Protein 7THW (pdb70)

Sequence (580 aa):
NALLGAWDNAYIAAAPLLLLVENIRSWPTRNAAEVRPPIVRELQYFQQHLQKKNYPQEDINHLSYLLCTYIDGIFNGNQSLLVEFHRDAWGGEDCFEHLRVYNSPKQYREVLEFYDLICLGFDGKYQIEHGAVLLDLRSRLHTQLYGQDATQLLGAWDNAYIAAAPLLLLVENIRNAAEVRPPIVRELQYFQQHLQKKNYPQEDINHLSYLLCTYIDGIFNNQSLLVEFHRDAWGGEDCFEHLRVYNSPKQYREVLEFYDLICLGFDGKYQIEHGAVLLDLRSRLHTQLYGNALLGAWDNAYIAAAPLLLLVENIRSWPAAEVRPPIVRELQYFQQHLQKKNYPQEDINHLSYLLCTYIDGIFNGNQSLLVEFHRDAWGGEDCFEHLRVYNSPKQYREVLEFYDLICLGFDGKYQIEHGAVLLDLRSRLHTQLYGQDATQALLGAWDNAYIAAAPLLLLVENIRNAAEVRPPIVRELQYFQQHLQKKNYPQEDINHLSYLLCTYIDGIFNNQSLLVEFHRDAWGGEDCFEHLRVYNSPKQYREVLEFYDLICLGFDGKYQIEHGAVLLDLRSRLHTQLYG

InterPro domains:
  IPR006665 OmpA-like domain [PF00691] (398-501)
  IPR006665 OmpA-like domain [PS51123] (386-511)
  IPR006665 OmpA-like domain [cd07185] (398-505)
  IPR017732 Type IV / VI secretion system, DotU [PF09850] (145-336)
  IPR017732 Type IV / VI secretion system, DotU [TIGR03349] (142-343)
  IPR036737 OmpA-like domain superfamily [G3DSA:3.30.1330.60] (359-507)
  IPR036737 OmpA-like domain superfamily [SSF103088] (385-507)
  IPR038522 Type IV / VI secretion system, DotU superfamily [G3DSA:1.25.40.590] (140-291)
  IPR050330 Bacterial Outer Membrane Structural/Functional [PTHR30329] (102-511)

Secondary structure (DSSP, 8-state):
---TTTTT-HHHHH--HHHHHHHHTTS-HHHHHHTHHHHHHHHHHHHHHHHHTT--HHHHHHHHHHHHHHHHHHH-----HHHHHHS-S--TTHHHHHHHH---TGGGHHHHHHHHH---S--GGG--TTHHHH--HHHHHHHHHH-HHHH-/-GGGTT-HHHHH--HHHHHHHH---GGGHHHHHHHHHHHHHHHHHTT--HHHHHHHHHHHHHHHHHHH----HHHHHHS-S--TTHHHHHHHH---TTTTHHHHHHHHH---S--GGG--TTHHHH--HHHHHHHHHT-/---TTTTT-HHHHH--HHHHHHHHTT----TTHHHHHHHHHHHHHHHHHTT--HHHHHHHHHHHHHHHHHHH-----HHHHHHS-S--TTHHHHHHHH---TTTTHHHHHHHHH------GGG--TTHHHH--HHHHHHHHHH-HHHH-/---GGGG-HHHHH--HHHHHHHH--TTTTHHHHHHHHHHHHHHHHHTT--HHHHHHHHHHHHHHHHHHH----HHHHHHS-S--TTHHHHHHHH---TTTTHHHHHHHHH------GGG--TTHHHH--HHHHHHHHHT-

B-factor: mean 74.78, std 17.07, range [41.39, 169.07]

Foldseek 3Di:
DVVVVQPPQLLVVLCVLVVVLVVCLPPPLVVSVVCVVVNVVSLVSSLVVVVVVVDDPVLNLLLSLVVQQLSQVSSDCPDGPNCVRPVDDHCLPVNVVVLVVVVPCVVCVSSLVSVLVSCVDRQRPLVPVCSVVVVVVSLVSCCSRRNDVVSD/DVVLVPQPLVVLCVVVVVQLVLLVVCVCVVVNLVSLVSSQVVVVVVPDDNVLSVLLSLVVQQLSVVSVVVPRPCCVSPVDDACLPVNVVVVVVVVPCVVCVSSLVSVLVSVSDDQRPLCPVVSVVVVVVSVVSVVSNPD/DLVVVQVPQPLVVLCVLVVVLVVQLPDVHLVCLVVNLVSLVSSLVVVVVVVDDPVLSLLLSLLVQQLSCVSVDCVSRPCCVRPVDDHCLPVNVVVQVVVVPCVVCVSSLVSVLVSVVDRQRPLCPDCSVVVVVVSLVSCCSHRRNVVSD/DVVVLVPQPLVVLCVVVVVLLVLLVNQCCVVVNLVSLVSLQVVVVVVPDDPVLSVLLSLVVQQLSQVSVVVRGPCCVRPVDDACLPVNVVVVVVVVPCVVCVSSLVSVLVSCVDRQRPLCPVVSVVVVVVSVVSCVSNPD

Solvent-accessible surface area: 30728 Å² total

Organism: Yersinia pestis (NCBI:txid632)

Radius of gyration: 28.52 Å; Cα contacts (8 Å, |Δi|>4): 533; chains: 4; bounding box: 63×70×85 Å

Structure (mmCIF, N/CA/C/O backbone):
data_7THW
#
_entry.id   7THW
#
_cell.length_a   47.861
_cell.length_b   123.099
_cell.length_c   54.183
_cell.angle_alpha   90.000
_cell.angle_beta   89.965
_cell.angle_gamma   90.000
#
_symmetry.space_group_name_H-M   'P 1 21 1'
#
loop_
_entity.id
_entity.type
_entity.pdbx_description
1 polymer 'Putative OmpA-family membrane protein'
2 non-polymer 'CALCIUM ION'
3 non-polymer 'PHOSPHATE ION'
4 water water
#
loop_
_atom_site.group_PDB
_atom_site.id
_atom_site.type_symbol
_atom_site.label_atom_id
_atom_site.label_alt_id
_atom_site.label_comp_id
_atom_site.label_asym_id
_atom_site.label_entity_id
_atom_site.label_seq_id
_atom_site.pdbx_PDB_ins_code
_atom_site.Cartn_x
_atom_site.Cartn_y
_atom_site.Cartn_z
_atom_site.occupancy
_atom_site.B_iso_or_equiv
_atom_site.auth_seq_id
_atom_site.auth_comp_id
_atom_site.auth_asym_id
_atom_site.auth_atom_id
_atom_site.pdbx_PDB_model_num
ATOM 1 N N . ASN A 1 2 ? -2.97702 -19.04254 -3.58886 1.000 97.94900 133 ASN A N 1
ATOM 2 C CA . ASN A 1 2 ? -1.67520 -19.67800 -3.42480 1.000 93.51712 133 ASN A CA 1
ATOM 3 C C . ASN A 1 2 ? -0.68991 -19.19173 -4.48458 1.000 87.26938 133 ASN A C 1
ATOM 4 O O . ASN A 1 2 ? 0.52096 -19.15284 -4.24987 1.000 85.76089 133 ASN A O 1
ATOM 9 N N . ALA A 1 3 ? -1.22351 -18.81517 -5.65004 1.000 78.00296 134 ALA A N 1
ATOM 10 C CA . ALA A 1 3 ? -0.37063 -18.43122 -6.76974 1.000 87.10835 134 ALA A CA 1
ATOM 11 C C . ALA A 1 3 ? 0.47840 -17.20576 -6.44892 1.000 84.61887 134 ALA A C 1
ATOM 12 O O . ALA A 1 3 ? 1.62276 -17.11152 -6.90761 1.000 82.41966 134 ALA A O 1
ATOM 22 N N . LEU A 1 5 ? 1.79300 -16.07206 -3.47813 1.000 85.71840 136 LEU A N 1
ATOM 23 C CA . LEU A 1 5 ? 2.94693 -16.34768 -2.62829 1.000 85.05289 136 LEU A CA 1
ATOM 24 C C . LEU A 1 5 ? 3.99914 -17.15481 -3.37998 1.000 84.68207 136 LEU A C 1
ATOM 25 O O . LEU A 1 5 ? 5.18997 -16.82086 -3.35034 1.000 85.20598 136 LEU A O 1
ATOM 30 N N . LEU A 1 6 ? 3.57570 -18.21929 -4.06705 1.000 87.08425 137 LEU A N 1
ATOM 31 C CA . LEU A 1 6 ? 4.51507 -19.02407 -4.84256 1.000 85.19162 137 LEU A CA 1
ATOM 32 C C . LEU A 1 6 ? 5.13053 -18.21587 -5.97726 1.000 81.67748 137 LEU A C 1
ATOM 33 O O . LEU A 1 6 ? 6.34743 -18.26052 -6.19470 1.000 78.96085 137 LEU A O 1
ATOM 38 N N . GLY A 1 7 ? 4.30388 -17.46966 -6.71200 1.000 81.30080 138 GLY A N 1
ATOM 39 C CA . GLY A 1 7 ? 4.80757 -16.72247 -7.84968 1.000 81.40733 138 GLY A CA 1
ATOM 40 C C . GLY A 1 7 ? 5.74793 -15.59568 -7.47487 1.000 73.75712 138 GLY A C 1
ATOM 41 O O . GLY A 1 7 ? 6.68144 -15.29375 -8.22182 1.000 68.22510 138 GLY A O 1
ATOM 42 N N . ALA A 1 8 ? 5.53016 -14.96628 -6.32214 1.000 76.19713 139 ALA A N 1
ATOM 43 C CA . ALA A 1 8 ? 6.30209 -13.78727 -5.94898 1.000 76.26714 139 ALA A CA 1
ATOM 44 C C . ALA A 1 8 ? 7.58149 -14.10974 -5.19013 1.000 73.77683 139 ALA A C 1
ATOM 45 O O . ALA A 1 8 ? 8.37804 -13.19830 -4.94834 1.000 66.78572 139 ALA A O 1
ATOM 47 N N . TRP A 1 9 ? 7.80581 -15.37204 -4.81545 1.000 74.86131 140 TRP A N 1
ATOM 48 C CA . TRP A 1 9 ? 8.96135 -15.69176 -3.98384 1.000 74.59525 140 TRP A CA 1
ATOM 49 C C . TRP A 1 9 ? 10.26998 -15.57604 -4.75721 1.000 78.04592 140 TRP A C 1
ATOM 50 O O . TRP A 1 9 ? 11.31797 -15.30589 -4.15899 1.000 83.00324 140 TRP A O 1
ATOM 61 N N . ASP A 1 10 ? 10.23717 -15.78624 -6.07182 1.000 80.99354 141 ASP A N 1
ATOM 62 C CA . ASP A 1 10 ? 11.42398 -15.66953 -6.90974 1.000 74.32655 141 ASP A CA 1
ATOM 63 C C . ASP A 1 10 ? 11.55061 -14.29663 -7.55773 1.000 68.83747 141 ASP A C 1
ATOM 64 O O . ASP A 1 10 ? 12.45384 -14.09437 -8.37707 1.000 66.95611 141 ASP A O 1
ATOM 69 N N . ASN A 1 11 ? 10.67540 -13.35613 -7.20414 1.000 64.98416 142 ASN A N 1
ATOM 70 C CA . ASN A 1 11 ? 10.63716 -12.03346 -7.82415 1.000 62.11549 142 ASN A CA 1
ATOM 71 C C . ASN A 1 11 ? 11.68612 -11.14227 -7.16797 1.000 56.15713 142 ASN A C 1
ATOM 72 O O . ASN A 1 11 ? 11.50243 -10.68679 -6.03343 1.000 58.03279 142 ASN A O 1
ATOM 77 N N . ALA A 1 12 ? 12.78070 -10.87841 -7.88789 1.000 50.72448 143 ALA A N 1
ATOM 78 C CA . ALA A 1 12 ? 13.87958 -10.09911 -7.32270 1.000 53.76191 143 ALA A CA 1
ATOM 79 C C . ALA A 1 12 ? 13.46338 -8.66965 -6.98301 1.000 56.38755 143 ALA A C 1
ATOM 80 O O . ALA A 1 12 ? 14.04911 -8.05578 -6.08330 1.000 55.57914 143 ALA A O 1
ATOM 82 N N . TYR A 1 13 ? 12.47559 -8.11505 -7.68928 1.000 52.62154 144 TYR A N 1
ATOM 83 C CA . TYR A 1 13 ? 11.96960 -6.79591 -7.32032 1.000 56.60476 144 TYR A CA 1
ATOM 84 C C . TYR A 1 13 ? 11.30210 -6.83633 -5.95202 1.000 58.03080 144 TYR A C 1
ATOM 85 O O . TYR A 1 13 ? 11.55386 -5.97929 -5.09732 1.000 55.01714 144 TYR A O 1
ATOM 94 N N . ILE A 1 14 ? 10.43857 -7.82730 -5.73233 1.000 58.93779 145 ILE A N 1
ATOM 95 C CA . ILE A 1 14 ? 9.71204 -7.92160 -4.47152 1.000 60.62837 145 ILE A CA 1
ATOM 96 C C . ILE A 1 14 ? 10.66504 -8.23407 -3.32368 1.000 64.59703 145 ILE A C 1
ATOM 97 O O . ILE A 1 14 ? 10.52771 -7.68846 -2.22066 1.000 55.85842 145 ILE A O 1
ATOM 102 N N . ALA A 1 15 ? 11.65669 -9.09853 -3.56655 1.000 60.13352 146 ALA A N 1
ATOM 103 C CA . ALA A 1 15 ? 12.61542 -9.43596 -2.51794 1.000 64.95007 146 ALA A CA 1
ATOM 104 C C . ALA A 1 15 ? 13.38582 -8.20646 -2.04878 1.000 66.15862 146 ALA A C 1
ATOM 105 O O . ALA A 1 15 ? 13.55846 -7.99847 -0.84270 1.000 72.35339 146 ALA A O 1
ATOM 107 N N . ALA A 1 16 ? 13.84509 -7.37031 -2.98477 1.000 56.29798 147 ALA A N 1
ATOM 108 C CA . ALA A 1 16 ? 14.65620 -6.21437 -2.61702 1.000 62.06156 147 ALA A CA 1
ATOM 109 C C . ALA A 1 16 ? 13.88774 -5.18618 -1.79486 1.000 60.46541 147 ALA A C 1
ATOM 110 O O . ALA A 1 16 ? 14.51139 -4.30608 -1.19440 1.000 63.68190 147 ALA A O 1
ATOM 112 N N . ALA A 1 17 ? 12.55989 -5.27591 -1.74786 1.000 59.70230 148 ALA A N 1
ATOM 113 C CA . ALA A 1 17 ? 11.73045 -4.29257 -1.06569 1.000 55.17878 148 ALA A CA 1
ATOM 114 C C . ALA A 1 17 ? 11.00400 -4.85176 0.14768 1.000 62.35695 148 ALA A C 1
ATOM 115 O O . ALA A 1 17 ? 10.34303 -4.08653 0.86025 1.000 54.41375 148 ALA A O 1
ATOM 125 N N . PRO A 1 19 ? 12.14256 -6.19749 3.10657 1.000 55.62466 150 PRO A N 1
ATOM 126 C CA . PRO A 1 19 ? 12.57580 -5.59275 4.37769 1.000 64.76388 150 PRO A CA 1
ATOM 127 C C . PRO A 1 19 ? 11.89840 -4.26244 4.64690 1.000 58.54883 150 PRO A C 1
ATOM 128 O O . PRO A 1 19 ? 11.37643 -4.04454 5.74897 1.000 55.23170 150 PRO A O 1
ATOM 132 N N . LEU A 1 20 ? 11.86972 -3.37127 3.65188 1.000 59.56173 151 LEU A N 1
ATOM 133 C CA . LEU A 1 20 ? 11.20550 -2.08516 3.83837 1.000 58.74764 151 LEU A CA 1
ATOM 134 C C . LEU A 1 20 ? 9.71805 -2.26426 4.11699 1.000 59.06260 151 LEU A C 1
ATOM 135 O O . LEU A 1 20 ? 9.16482 -1.60967 5.00904 1.000 58.90901 151 LEU A O 1
ATOM 140 N N . LEU A 1 21 ? 9.05774 -3.16044 3.37874 1.000 60.02297 152 LEU A N 1
ATOM 141 C CA . LEU A 1 21 ? 7.63456 -3.39013 3.59890 1.000 56.24011 152 LEU A CA 1
ATOM 142 C C . LEU A 1 21 ? 7.36778 -3.91737 5.00368 1.000 62.39319 152 LEU A C 1
ATOM 143 O O . LEU A 1 21 ? 6.39655 -3.51002 5.64900 1.000 61.07214 152 LEU A O 1
ATOM 148 N N . LEU A 1 22 ? 8.21817 -4.82029 5.49991 1.000 63.61220 153 LEU A N 1
ATOM 149 C CA . LEU A 1 22 ? 8.01456 -5.34375 6.84796 1.000 60.93169 153 LEU A CA 1
ATOM 150 C C . LEU A 1 22 ? 8.26960 -4.26892 7.89699 1.000 57.64859 153 LEU A C 1
ATOM 151 O O . LEU A 1 22 ? 7.51704 -4.15163 8.87154 1.000 57.41530 153 LEU A O 1
ATOM 156 N N . LEU A 1 23 ? 9.32851 -3.47863 7.71469 1.000 52.45772 154 LEU A N 1
ATOM 157 C CA . LEU A 1 23 ? 9.58500 -2.36034 8.61772 1.000 63.65650 154 LEU A CA 1
ATOM 158 C C . LEU A 1 23 ? 8.39008 -1.41675 8.68406 1.000 62.82501 154 LEU A C 1
ATOM 159 O O . LEU A 1 23 ? 8.00645 -0.96310 9.76998 1.000 59.81221 154 LEU A O 1
ATOM 164 N N . VAL A 1 24 ? 7.77635 -1.12553 7.53515 1.000 58.91452 155 VAL A N 1
ATOM 165 C CA . VAL A 1 24 ? 6.65909 -0.18792 7.51102 1.000 63.40682 155 VAL A CA 1
ATOM 166 C C . VAL A 1 24 ? 5.43668 -0.78707 8.19689 1.000 67.87242 155 VAL A C 1
ATOM 167 O O . VAL A 1 24 ? 4.71592 -0.08889 8.91878 1.000 68.61063 155 VAL A O 1
ATOM 171 N N . GLU A 1 25 ? 5.18954 -2.08801 8.00269 1.000 63.90932 156 GLU A N 1
ATOM 172 C CA . GLU A 1 25 ? 4.03103 -2.71219 8.63762 1.000 68.78447 156 GLU A CA 1
ATOM 173 C C . GLU A 1 25 ? 4.11654 -2.64186 10.15653 1.000 63.90627 156 GLU A C 1
ATOM 174 O O . GLU A 1 25 ? 3.08449 -2.62514 10.83756 1.000 69.71853 156 GLU A O 1
ATOM 180 N N . ASN A 1 26 ? 5.32940 -2.59644 10.70485 1.000 63.54331 157 ASN A N 1
ATOM 181 C CA . ASN A 1 26 ? 5.48115 -2.44633 12.14619 1.000 71.03335 157 ASN A CA 1
ATOM 182 C C . ASN A 1 26 ? 5.30184 -0.99460 12.58162 1.000 78.00043 157 ASN A C 1
ATOM 183 O O . ASN A 1 26 ? 4.63791 -0.72509 13.58896 1.000 82.58043 157 ASN A O 1
ATOM 188 N N . ILE A 1 27 ? 5.87008 -0.04880 11.82732 1.000 75.45942 158 ILE A N 1
ATOM 189 C CA . ILE A 1 27 ? 5.82612 1.36102 12.21058 1.000 81.85734 158 ILE A CA 1
ATOM 190 C C . ILE A 1 27 ? 4.40361 1.91729 12.20882 1.000 85.04434 158 ILE A C 1
ATOM 191 O O . ILE A 1 27 ? 4.12979 2.90726 12.89508 1.000 89.56609 158 ILE A O 1
ATOM 196 N N . ARG A 1 28 ? 3.47353 1.29173 11.48307 1.000 86.21535 159 ARG A N 1
ATOM 197 C CA . ARG A 1 28 ? 2.10677 1.80628 11.45063 1.000 88.16305 159 ARG A CA 1
ATOM 198 C C . ARG A 1 28 ? 1.45374 1.77609 12.82741 1.000 94.42611 159 ARG A C 1
ATOM 199 O O . ARG A 1 28 ? 0.54330 2.56781 13.09742 1.000 96.61331 159 ARG A O 1
ATOM 207 N N . SER A 1 29 ? 1.89940 0.87636 13.70880 1.000 98.42490 160 SER A N 1
ATOM 208 C CA . SER A 1 29 ? 1.40773 0.80770 15.08056 1.000 101.88669 160 SER A CA 1
ATOM 209 C C . SER A 1 29 ? 2.26971 1.60846 16.05502 1.000 103.38382 160 SER A C 1
ATOM 210 O O . SER A 1 29 ? 2.31048 1.28834 17.25085 1.000 106.95390 160 SER A O 1
ATOM 213 N N . TRP A 1 30 ? 2.96874 2.64155 15.56957 1.000 102.85674 161 TRP A N 1
ATOM 214 C CA . TRP A 1 30 ? 3.80925 3.55412 16.33333 1.000 106.10307 161 TRP A CA 1
ATOM 215 C C . TRP A 1 30 ? 3.12477 4.91167 16.47157 1.000 109.39478 161 TRP A C 1
ATOM 216 O O . TRP A 1 30 ? 2.30600 5.28634 15.62483 1.000 108.84165 161 TRP A O 1
ATOM 227 N N . PRO A 1 31 ? 3.42669 5.66883 17.52740 1.000 110.25698 162 PRO A N 1
ATOM 228 C CA . PRO A 1 31 ? 2.97712 7.06369 17.57721 1.000 107.20147 162 PRO A CA 1
ATOM 229 C C . PRO A 1 31 ? 3.53732 7.84828 16.40032 1.000 106.33883 162 PRO A C 1
ATOM 230 O O . PRO A 1 31 ? 4.60755 7.53704 15.87258 1.000 106.74214 162 PRO A O 1
ATOM 234 N N . THR A 1 32 ? 2.79367 8.87814 15.98865 1.000 103.92285 163 THR A N 1
ATOM 235 C CA . THR A 1 32 ? 3.14366 9.60030 14.76810 1.000 104.14907 163 THR A CA 1
ATOM 236 C C . THR A 1 32 ? 4.51418 10.26102 14.87999 1.000 104.14033 163 THR A C 1
ATOM 237 O O . THR A 1 32 ? 5.29820 10.24263 13.92309 1.000 101.71798 163 THR A O 1
ATOM 241 N N . ARG A 1 33 ? 4.82564 10.84412 16.04205 1.000 104.56737 164 ARG A N 1
ATOM 242 C CA . ARG A 1 33 ? 6.13415 11.46563 16.22598 1.000 104.54381 164 ARG A CA 1
ATOM 243 C C . ARG A 1 33 ? 7.25684 10.43372 16.21287 1.000 103.96698 164 ARG A C 1
ATOM 244 O O . ARG A 1 33 ? 8.35778 10.72519 15.73069 1.000 100.58296 164 ARG A O 1
ATOM 252 N N . ASN A 1 34 ? 7.00108 9.22774 16.72894 1.000 104.34981 165 ASN A N 1
ATOM 253 C CA . ASN A 1 34 ? 8.01385 8.17745 16.68531 1.000 104.00582 165 ASN A CA 1
ATOM 254 C C . ASN A 1 34 ? 8.28528 7.71683 15.25947 1.000 99.29242 165 ASN A C 1
ATOM 255 O O . ASN A 1 34 ? 9.41952 7.34551 14.93545 1.000 94.69166 165 ASN A O 1
ATOM 260 N N . ALA A 1 35 ? 7.26433 7.73286 14.39833 1.000 100.37068 166 ALA A N 1
ATOM 261 C CA . ALA A 1 35 ? 7.46454 7.34581 13.00644 1.000 97.42959 166 ALA A CA 1
ATOM 262 C C . ALA A 1 35 ? 8.32408 8.35832 12.26239 1.000 94.75690 166 ALA A C 1
ATOM 263 O O . ALA A 1 35 ? 9.07117 7.98373 11.35089 1.000 90.68957 166 ALA A O 1
ATOM 265 N N . ALA A 1 36 ? 8.23163 9.63891 12.63265 1.000 95.17779 167 ALA A N 1
ATOM 266 C CA . ALA A 1 36 ? 9.06746 10.65440 12.00306 1.000 92.19722 167 ALA A CA 1
ATOM 267 C C . ALA A 1 36 ? 10.53268 10.48646 12.38261 1.000 90.49900 167 ALA A C 1
ATOM 268 O O . ALA A 1 36 ? 11.41858 10.75504 11.56334 1.000 86.78997 167 ALA A O 1
ATOM 270 N N . GLU A 1 37 ? 10.80597 10.04035 13.61214 1.000 91.99229 168 GLU A N 1
ATOM 271 C CA . GLU A 1 37 ? 12.18525 9.82407 14.03697 1.000 91.30465 168 GLU A CA 1
ATOM 272 C C . GLU A 1 37 ? 12.83610 8.66416 13.29305 1.000 88.14828 168 GLU A C 1
ATOM 273 O O . GLU A 1 37 ? 14.06111 8.64846 13.13033 1.000 92.08011 168 GLU A O 1
ATOM 279 N N . VAL A 1 38 ? 12.04896 7.68649 12.84343 1.000 85.90759 169 VAL A N 1
ATOM 280 C CA . VAL A 1 38 ? 12.60317 6.53431 12.13933 1.000 86.56387 169 VAL A CA 1
ATOM 281 C C . VAL A 1 38 ? 12.43308 6.71785 10.63667 1.000 83.21459 169 VAL A C 1
ATOM 282 O O . VAL A 1 38 ? 12.22650 5.74792 9.89896 1.000 78.28528 169 VAL A O 1
ATOM 286 N N . ARG A 1 39 ? 12.52686 7.96274 10.17293 1.000 83.22408 170 ARG A N 1
ATOM 287 C CA . ARG A 1 39 ? 12.56011 8.24975 8.74230 1.000 77.95829 170 ARG A CA 1
ATOM 288 C C . ARG A 1 39 ? 13.93829 7.99743 8.12286 1.000 73.55286 170 ARG A C 1
ATOM 289 O O . ARG A 1 39 ? 14.00388 7.57162 6.96270 1.000 68.10525 170 ARG A O 1
ATOM 297 N N . PRO A 1 40 ? 15.05115 8.25762 8.81771 1.000 75.63102 171 PRO A N 1
ATOM 298 C CA . PRO A 1 40 ? 16.37305 7.93356 8.24352 1.000 74.82764 171 PRO A CA 1
ATOM 299 C C . PRO A 1 40 ? 16.51412 6.46491 7.86759 1.000 70.85081 171 PRO A C 1
ATOM 300 O O . PRO A 1 40 ? 17.05616 6.16477 6.79331 1.000 69.08244 171 PRO A O 1
ATOM 304 N N . PRO A 1 41 ? 16.06989 5.50941 8.70288 1.000 73.97590 172 PRO A N 1
ATOM 305 C CA . PRO A 1 41 ? 16.18688 4.10597 8.26245 1.000 74.66634 172 PRO A CA 1
ATOM 306 C C . PRO A 1 41 ? 15.31804 3.78395 7.06058 1.000 70.64763 172 PRO A C 1
ATOM 307 O O . PRO A 1 41 ? 15.72313 2.98202 6.21015 1.000 68.26886 172 PRO A O 1
ATOM 311 N N . ILE A 1 42 ? 14.13511 4.39306 6.95653 1.000 70.54715 173 ILE A N 1
ATOM 312 C CA . ILE A 1 42 ? 13.29848 4.18560 5.77697 1.000 67.70879 173 ILE A CA 1
ATOM 313 C C . ILE A 1 42 ? 13.98709 4.74063 4.53647 1.000 68.40391 173 ILE A C 1
ATOM 314 O O . ILE A 1 42 ? 13.94264 4.13520 3.45854 1.000 66.93380 173 ILE A O 1
ATOM 319 N N . VAL A 1 43 ? 14.64576 5.89376 4.67157 1.000 66.02395 174 VAL A N 1
ATOM 320 C CA . VAL A 1 43 ? 15.42780 6.44225 3.56675 1.000 66.90580 174 VAL A CA 1
ATOM 321 C C . VAL A 1 43 ? 16.56287 5.49440 3.19942 1.000 64.32663 174 VAL A C 1
ATOM 322 O O . VAL A 1 43 ? 16.84611 5.26949 2.01592 1.000 61.46145 174 VAL A O 1
ATOM 326 N N . ARG A 1 44 ? 17.22583 4.92023 4.20786 1.000 69.16630 175 ARG A N 1
ATOM 327 C CA . ARG A 1 44 ? 18.27721 3.93793 3.95496 1.000 71.03881 175 ARG A CA 1
ATOM 328 C C . ARG A 1 44 ? 17.74098 2.74252 3.17371 1.000 64.80227 175 ARG A C 1
ATOM 329 O O . ARG A 1 44 ? 18.33106 2.32632 2.16866 1.000 61.78027 175 ARG A O 1
ATOM 337 N N . GLU A 1 45 ? 16.61295 2.18095 3.62017 1.000 63.43845 176 GLU A N 1
ATOM 338 C CA . GLU A 1 45 ? 16.04101 1.01977 2.94257 1.000 66.84369 176 GLU A CA 1
ATOM 339 C C . GLU A 1 45 ? 15.64419 1.34677 1.50994 1.000 64.20638 176 GLU A C 1
ATOM 340 O O . GLU A 1 45 ? 15.76527 0.49963 0.61738 1.000 59.73658 176 GLU A O 1
ATOM 346 N N . LEU A 1 46 ? 15.16320 2.56836 1.27001 1.000 65.10894 177 LEU A N 1
ATOM 347 C CA . LEU A 1 46 ? 14.82194 2.97127 -0.09029 1.000 62.58460 177 LEU A CA 1
ATOM 348 C C . LEU A 1 46 ? 16.06674 3.07562 -0.96035 1.000 63.38050 177 LEU A C 1
ATOM 349 O O . LEU A 1 46 ? 16.05539 2.65802 -2.12454 1.000 58.13265 177 LEU A O 1
ATOM 354 N N . GLN A 1 47 ? 17.14791 3.63586 -0.41318 1.000 65.50990 178 GLN A N 1
ATOM 355 C CA . GLN A 1 47 ? 18.40430 3.69753 -1.15163 1.000 67.88556 178 GLN A CA 1
ATOM 356 C C . GLN A 1 47 ? 18.93709 2.30375 -1.45265 1.000 64.81779 178 GLN A C 1
ATOM 357 O O . GLN A 1 47 ? 19.44225 2.04781 -2.55204 1.000 64.72508 178 GLN A O 1
ATOM 363 N N . TYR A 1 48 ? 18.84303 1.38968 -0.48577 1.000 62.74544 179 TYR A N 1
ATOM 364 C CA . TYR A 1 48 ? 19.32432 0.03396 -0.72469 1.000 70.36946 179 TYR A CA 1
ATOM 365 C C . TYR A 1 48 ? 18.50331 -0.66624 -1.79856 1.000 66.38553 179 TYR A C 1
ATOM 366 O O . TYR A 1 48 ? 19.05059 -1.43537 -2.59816 1.000 69.18334 179 TYR A O 1
ATOM 375 N N . PHE A 1 49 ? 17.18542 -0.44264 -1.80925 1.000 62.08090 180 PHE A N 1
ATOM 376 C CA . PHE A 1 49 ? 16.33935 -1.04001 -2.83900 1.000 63.18957 180 PHE A CA 1
ATOM 377 C C . PHE A 1 49 ? 16.88177 -0.73334 -4.22709 1.000 64.90368 180 PHE A C 1
ATOM 378 O O . PHE A 1 49 ? 17.00748 -1.63125 -5.06861 1.000 61.68507 180 PHE A O 1
ATOM 386 N N . GLN A 1 50 ? 17.25201 0.52778 -4.46302 1.000 59.44083 181 GLN A N 1
ATOM 387 C CA . GLN A 1 50 ? 17.78775 0.93371 -5.75697 1.000 57.26519 181 GLN A CA 1
ATOM 388 C C . GLN A 1 50 ? 19.19866 0.39469 -5.96643 1.000 61.50518 181 GLN A C 1
ATOM 389 O O . GLN A 1 50 ? 19.52090 -0.12363 -7.04193 1.000 59.90382 181 GLN A O 1
ATOM 395 N N . GLN A 1 51 ? 20.05670 0.51526 -4.94719 1.000 61.63936 182 GLN A N 1
ATOM 396 C CA . GLN A 1 51 ? 21.43726 0.05269 -5.06989 1.000 64.89581 182 GLN A CA 1
ATOM 397 C C . GLN A 1 51 ? 21.50325 -1.43821 -5.36978 1.000 64.70636 182 GLN A C 1
ATOM 398 O O . GLN A 1 51 ? 22.33144 -1.88245 -6.17522 1.000 61.91047 182 GLN A O 1
ATOM 404 N N . HIS A 1 52 ? 20.64473 -2.22764 -4.72070 1.000 66.30959 183 HIS A N 1
ATOM 405 C CA . HIS A 1 52 ? 20.68533 -3.67528 -4.89847 1.000 68.19421 183 HIS A CA 1
ATOM 406 C C . HIS A 1 52 ? 20.27518 -4.07156 -6.31182 1.000 64.69232 183 HIS A C 1
ATOM 407 O O . HIS A 1 52 ? 20.88125 -4.96637 -6.91301 1.000 63.25149 183 HIS A O 1
ATOM 414 N N . LEU A 1 53 ? 19.26095 -3.40528 -6.86551 1.000 63.27085 184 LEU A N 1
ATOM 415 C CA . LEU A 1 53 ? 18.78630 -3.74925 -8.20058 1.000 65.45540 184 LEU A CA 1
ATOM 416 C C . LEU A 1 53 ? 19.72564 -3.25706 -9.29509 1.000 65.30984 184 LEU A C 1
ATOM 417 O O . LEU A 1 53 ? 19.82278 -3.89669 -10.34873 1.000 64.32864 184 LEU A O 1
ATOM 422 N N . GLN A 1 54 ? 20.41760 -2.13375 -9.07466 1.000 60.76413 185 GLN A N 1
ATOM 423 C CA . GLN A 1 54 ? 21.42949 -1.69881 -10.03395 1.000 64.06814 185 GLN A CA 1
ATOM 424 C C . GLN A 1 54 ? 22.62808 -2.63327 -10.01477 1.000 60.79941 185 GLN A C 1
ATOM 425 O O . GLN A 1 54 ? 23.25042 -2.88163 -11.05481 1.000 63.09836 185 GLN A O 1
ATOM 431 N N . LYS A 1 55 ? 22.97259 -3.14543 -8.83155 1.000 64.71302 186 LYS A N 1
ATOM 432 C CA . LYS A 1 55 ? 23.96851 -4.20468 -8.72880 1.000 67.64529 186 LYS A CA 1
ATOM 433 C C . LYS A 1 55 ? 23.58167 -5.41841 -9.56728 1.000 66.92147 186 LYS A C 1
ATOM 434 O O . LYS A 1 55 ? 24.45746 -6.11739 -10.08963 1.000 71.35384 186 LYS A O 1
ATOM 440 N N . LYS A 1 56 ? 22.28321 -5.67010 -9.72852 1.000 62.85550 187 LYS A N 1
ATOM 441 C CA . LYS A 1 56 ? 21.78816 -6.82513 -10.46651 1.000 68.12966 187 LYS A CA 1
ATOM 442 C C . LYS A 1 56 ? 21.40308 -6.49536 -11.90825 1.000 69.64743 187 LYS A C 1
ATOM 443 O O . LYS A 1 56 ? 20.78475 -7.33077 -12.57667 1.000 72.09605 187 LYS A O 1
ATOM 449 N N . ASN A 1 57 ? 21.73948 -5.29482 -12.39096 1.000 65.97142 188 ASN A N 1
ATOM 450 C CA . ASN A 1 57 ? 21.59367 -4.91029 -13.80067 1.000 66.49355 188 ASN A CA 1
ATOM 451 C C . ASN A 1 57 ? 20.13747 -4.85629 -14.25358 1.000 66.59358 188 ASN A C 1
ATOM 452 O O . ASN A 1 57 ? 19.84660 -4.97360 -15.44756 1.000 64.27912 188 ASN A O 1
ATOM 457 N N . TYR A 1 58 ? 19.21131 -4.66908 -13.32038 1.000 66.54016 189 TYR A N 1
ATOM 458 C CA . TYR A 1 58 ? 17.82287 -4.49943 -13.70509 1.000 66.38351 189 TYR A CA 1
ATOM 459 C C . TYR A 1 58 ? 17.62187 -3.11779 -14.33309 1.000 64.55032 189 TYR A C 1
ATOM 460 O O . TYR A 1 58 ? 18.35123 -2.17428 -14.01777 1.000 63.05021 189 TYR A O 1
ATOM 469 N N . PRO A 1 59 ? 16.65508 -2.98513 -15.24475 1.000 63.97945 190 PRO A N 1
ATOM 470 C CA . PRO A 1 59 ? 16.50544 -1.71976 -15.98312 1.000 64.84245 190 PRO A CA 1
ATOM 471 C C . PRO A 1 59 ? 16.24503 -0.54102 -15.05484 1.000 62.30701 190 PRO A C 1
ATOM 472 O O . PRO A 1 59 ? 15.39337 -0.60034 -14.16416 1.000 58.97594 190 PRO A O 1
ATOM 476 N N . GLN A 1 60 ? 16.99243 0.54422 -15.27756 1.000 66.17939 191 GLN A N 1
ATOM 477 C CA . GLN A 1 60 ? 16.86251 1.72301 -14.42706 1.000 64.31298 191 GLN A CA 1
ATOM 478 C C . GLN A 1 60 ? 15.47858 2.35528 -14.53708 1.000 63.63874 191 GLN A C 1
ATOM 479 O O . GLN A 1 60 ? 14.96494 2.88972 -13.54757 1.000 62.06868 191 GLN A O 1
ATOM 485 N N . GLU A 1 61 ? 14.85826 2.30459 -15.72199 1.000 65.48435 192 GLU A N 1
ATOM 486 C CA . GLU A 1 61 ? 13.51792 2.86358 -15.87254 1.000 65.84389 192 GLU A CA 1
ATOM 487 C C . GLU A 1 61 ? 12.51753 2.14766 -14.97936 1.000 62.96567 192 GLU A C 1
ATOM 488 O O . GLU A 1 61 ? 11.58682 2.77550 -14.46125 1.000 61.15110 192 GLU A O 1
ATOM 494 N N . ASP A 1 62 ? 12.69038 0.83810 -14.78926 1.000 59.27857 193 ASP A N 1
ATOM 495 C CA . ASP A 1 62 ? 11.76882 0.07801 -13.95407 1.000 55.75137 193 ASP A CA 1
ATOM 496 C C . ASP A 1 62 ? 12.08496 0.24874 -12.47431 1.000 52.21974 193 ASP A C 1
ATOM 497 O O . ASP A 1 62 ? 11.16787 0.33567 -11.65060 1.000 50.57757 193 ASP A O 1
ATOM 502 N N . ILE A 1 63 ? 13.37136 0.29595 -12.11955 1.000 53.35567 194 ILE A N 1
ATOM 503 C CA . ILE A 1 63 ? 13.75396 0.60067 -10.74308 1.000 55.90460 194 ILE A CA 1
ATOM 504 C C . ILE A 1 63 ? 13.13418 1.92372 -10.30528 1.000 54.86764 194 ILE A C 1
ATOM 505 O O . ILE A 1 63 ? 12.54196 2.02519 -9.22432 1.000 49.99834 194 ILE A O 1
ATOM 510 N N . ASN A 1 64 ? 13.25037 2.95326 -11.14953 1.000 50.93583 195 ASN A N 1
ATOM 511 C CA . ASN A 1 64 ? 12.67666 4.25494 -10.81793 1.000 53.32270 195 ASN A CA 1
ATOM 512 C C . ASN A 1 64 ? 11.16668 4.16345 -10.64474 1.000 49.53986 195 ASN A C 1
ATOM 513 O O . ASN A 1 64 ? 10.61479 4.66471 -9.65792 1.000 46.99130 195 ASN A O 1
ATOM 518 N N . HIS A 1 65 ? 10.48313 3.51405 -11.59257 1.000 49.33846 196 HIS A N 1
ATOM 519 C CA . HIS A 1 65 ? 9.03132 3.37708 -11.51291 1.000 49.05651 196 HIS A CA 1
ATOM 520 C C . HIS A 1 65 ? 8.61155 2.66177 -10.23607 1.000 49.15920 196 HIS A C 1
ATOM 521 O O . HIS A 1 65 ? 7.69047 3.10174 -9.53957 1.000 50.46278 196 HIS A O 1
ATOM 528 N N . LEU A 1 66 ? 9.28617 1.55805 -9.90579 1.000 50.96312 197 LEU A N 1
ATOM 529 C CA . LEU A 1 66 ? 8.92291 0.80260 -8.71143 1.000 49.40928 197 LEU A CA 1
ATOM 530 C C . LEU A 1 66 ? 9.30802 1.54014 -7.43600 1.000 49.17485 197 LEU A C 1
ATOM 531 O O . LEU A 1 66 ? 8.61986 1.40920 -6.41611 1.000 47.51918 197 LEU A O 1
ATOM 536 N N . SER A 1 67 ? 10.40636 2.30007 -7.46860 1.000 44.68400 198 SER A N 1
ATOM 537 C CA . SER A 1 67 ? 10.75456 3.16175 -6.34300 1.000 49.55442 198 SER A CA 1
ATOM 538 C C . SER A 1 67 ? 9.74044 4.28622 -6.17957 1.000 50.47656 198 SER A C 1
ATOM 539 O O . SER A 1 67 ? 9.34852 4.61812 -5.05380 1.000 48.71588 198 SER A O 1
ATOM 542 N N . TYR A 1 68 ? 9.31733 4.88888 -7.29652 1.000 47.02035 199 TYR A N 1
ATOM 543 C CA . TYR A 1 68 ? 8.27414 5.91164 -7.26152 1.000 50.79466 199 TYR A CA 1
ATOM 544 C C . TYR A 1 68 ? 7.01727 5.38436 -6.58559 1.000 53.63446 199 TYR A C 1
ATOM 545 O O . TYR A 1 68 ? 6.37901 6.09404 -5.79632 1.000 44.88373 199 TYR A O 1
ATOM 554 N N . LEU A 1 69 ? 6.65567 4.13168 -6.87915 1.000 50.87514 200 LEU A N 1
ATOM 555 C CA . LEU A 1 69 ? 5.48258 3.52181 -6.26576 1.000 46.75353 200 LEU A CA 1
ATOM 556 C C . LEU A 1 69 ? 5.69439 3.28899 -4.77553 1.000 47.17832 200 LEU A C 1
ATOM 557 O O . LEU A 1 69 ? 4.76624 3.46425 -3.97736 1.000 51.39528 200 LEU A O 1
ATOM 562 N N . LEU A 1 70 ? 6.90491 2.88899 -4.37886 1.000 44.01411 201 LEU A N 1
ATOM 563 C CA . LEU A 1 70 ? 7.16279 2.64347 -2.96336 1.000 55.21386 201 LEU A CA 1
ATOM 564 C C . LEU A 1 70 ? 7.04219 3.92821 -2.15665 1.000 51.55816 201 LEU A C 1
ATOM 565 O O . LEU A 1 70 ? 6.43984 3.93862 -1.07654 1.000 54.19719 201 LEU A O 1
ATOM 570 N N . CYS A 1 71 ? 7.59997 5.02652 -2.66837 1.000 53.40834 202 CYS A N 1
ATOM 571 C CA . CYS A 1 71 ? 7.45695 6.30505 -1.98014 1.000 54.74417 202 CYS A CA 1
ATOM 572 C C . CYS A 1 71 ? 5.99685 6.72857 -1.91015 1.000 50.23762 202 CYS A C 1
ATOM 573 O O . CYS A 1 71 ? 5.53958 7.23297 -0.87704 1.000 52.12944 202 CYS A O 1
ATOM 576 N N . THR A 1 72 ? 5.24559 6.51815 -2.99593 1.000 47.92884 203 THR A N 1
ATOM 577 C CA . THR A 1 72 ? 3.82708 6.87091 -2.99614 1.000 52.79725 203 THR A CA 1
ATOM 578 C C . THR A 1 72 ? 3.05606 6.03668 -1.98085 1.000 55.94660 203 THR A C 1
ATOM 579 O O . THR A 1 72 ? 2.18770 6.55471 -1.26848 1.000 45.33977 203 THR A O 1
ATOM 583 N N . TYR A 1 73 ? 3.36840 4.74138 -1.89650 1.000 48.30785 204 TYR A N 1
ATOM 584 C CA . TYR A 1 73 ? 2.67792 3.85860 -0.96230 1.000 50.16799 204 TYR A CA 1
ATOM 585 C C . TYR A 1 73 ? 2.97104 4.24616 0.48068 1.000 51.66084 204 TYR A C 1
ATOM 586 O O . TYR A 1 73 ? 2.05981 4.32447 1.31262 1.000 53.64918 204 TYR A O 1
ATOM 595 N N . ILE A 1 74 ? 4.24135 4.49595 0.79678 1.000 51.99240 205 ILE A N 1
ATOM 596 C CA . ILE A 1 74 ? 4.60512 4.81262 2.17244 1.000 55.20615 205 ILE A CA 1
ATOM 597 C C . ILE A 1 74 ? 4.14338 6.21897 2.54341 1.000 55.87685 205 ILE A C 1
ATOM 598 O O . ILE A 1 74 ? 3.71402 6.46106 3.67833 1.000 60.54440 205 ILE A O 1
ATOM 603 N N . ASP A 1 75 ? 4.20143 7.16481 1.59789 1.000 48.86802 206 ASP A N 1
ATOM 604 C CA . ASP A 1 75 ? 3.67461 8.50102 1.87959 1.000 63.28405 206 ASP A CA 1
ATOM 605 C C . ASP A 1 75 ? 2.18574 8.44332 2.20033 1.000 61.10069 206 ASP A C 1
ATOM 606 O O . ASP A 1 75 ? 1.70181 9.17171 3.07492 1.000 61.47176 206 ASP A O 1
ATOM 611 N N . GLY A 1 76 ? 1.44603 7.56614 1.51671 1.000 55.04439 207 GLY A N 1
ATOM 612 C CA . GLY A 1 76 ? 0.02422 7.43023 1.77930 1.000 54.63959 207 GLY A CA 1
ATOM 613 C C . GLY A 1 76 ? -0.30316 6.77211 3.10256 1.000 65.26461 207 GLY A C 1
ATOM 614 O O . GLY A 1 76 ? -1.43669 6.89516 3.57837 1.000 66.52288 207 GLY A O 1
ATOM 615 N N . ILE A 1 77 ? 0.66166 6.07627 3.70818 1.000 64.75483 208 ILE A N 1
ATOM 616 C CA . ILE A 1 77 ? 0.40666 5.39369 4.97338 1.000 65.88612 208 ILE A CA 1
ATOM 617 C C . ILE A 1 77 ? 0.51136 6.36022 6.14440 1.000 68.78044 208 ILE A C 1
ATOM 618 O O . ILE A 1 77 ? -0.32612 6.34366 7.05390 1.000 74.35311 208 ILE A O 1
ATOM 623 N N . PHE A 1 78 ? 1.53314 7.21198 6.14853 1.000 69.13535 209 PHE A N 1
ATOM 624 C CA . PHE A 1 78 ? 1.76559 8.13061 7.25403 1.000 79.80683 209 PHE A CA 1
ATOM 625 C C . PHE A 1 78 ? 1.19637 9.52450 7.01403 1.000 83.14773 209 PHE A C 1
ATOM 626 O O . PHE A 1 78 ? 1.40003 10.41009 7.85016 1.000 85.47207 209 PHE A O 1
ATOM 634 N N . ASN A 1 79 ? 0.49308 9.74348 5.90134 1.000 84.79837 210 ASN A N 1
ATOM 635 C CA . ASN A 1 79 ? -0.16555 11.02252 5.65417 1.000 89.78130 210 ASN A CA 1
ATOM 636 C C . ASN A 1 79 ? -1.65446 10.81802 5.39746 1.000 97.07804 210 ASN A C 1
ATOM 637 O O . ASN A 1 79 ? -2.27165 9.91493 5.97309 1.000 98.19022 210 ASN A O 1
ATOM 642 N N . GLY A 1 80 ? -2.23733 11.64995 4.53832 1.000 98.81471 211 GLY A N 1
ATOM 643 C CA . GLY A 1 80 ? -3.65139 11.55590 4.22020 1.000 100.82271 211 GLY A CA 1
ATOM 644 C C . GLY A 1 80 ? -3.98396 11.96197 2.79631 1.000 106.27713 211 GLY A C 1
ATOM 645 O O . GLY A 1 80 ? -5.07667 12.45871 2.51763 1.000 104.28397 211 GLY A O 1
ATOM 646 N N . ASN A 1 88 ? 5.31315 16.99875 6.60516 1.000 109.43306 219 ASN A N 1
ATOM 647 C CA . ASN A 1 88 ? 6.69205 17.46006 6.74775 1.000 111.08557 219 ASN A CA 1
ATOM 648 C C . ASN A 1 88 ? 7.48536 17.25157 5.46524 1.000 110.38490 219 ASN A C 1
ATOM 649 O O . ASN A 1 88 ? 7.34057 18.00697 4.50330 1.000 106.94028 219 ASN A O 1
ATOM 654 N N . GLN A 1 89 ? 8.33175 16.22292 5.46184 1.000 102.28421 220 GLN A N 1
ATOM 655 C CA . GLN A 1 89 ? 9.17657 15.89443 4.31829 1.000 90.34463 220 GLN A CA 1
ATOM 656 C C . GLN A 1 89 ? 8.73257 14.54888 3.75757 1.000 87.28761 220 GLN A C 1
ATOM 657 O O . GLN A 1 89 ? 9.00057 13.50122 4.35874 1.000 86.47687 220 GLN A O 1
ATOM 663 N N . SER A 1 90 ? 8.05876 14.58109 2.60892 1.000 77.83205 221 SER A N 1
ATOM 664 C CA . SER A 1 90 ? 7.58939 13.35765 1.98065 1.000 68.81732 221 SER A CA 1
ATOM 665 C C . SER A 1 90 ? 8.74068 12.62333 1.30505 1.000 62.66194 221 SER A C 1
ATOM 666 O O . SER A 1 90 ? 9.72906 13.22801 0.87934 1.000 63.31766 221 SER A O 1
ATOM 669 N N . LEU A 1 91 ? 8.59410 11.30001 1.19211 1.000 61.77747 222 LEU A N 1
ATOM 670 C CA . LEU A 1 91 ? 9.63563 10.50743 0.54886 1.000 58.13585 222 LEU A CA 1
ATOM 671 C C . LEU A 1 91 ? 9.61870 10.69316 -0.96115 1.000 52.63732 222 LEU A C 1
ATOM 672 O O . LEU A 1 91 ? 10.67673 10.70418 -1.60119 1.000 54.21281 222 LEU A O 1
ATOM 677 N N . LEU A 1 92 ? 8.42935 10.83534 -1.55134 1.000 55.21533 223 LEU A N 1
ATOM 678 C CA . LEU A 1 92 ? 8.35136 11.04560 -2.99463 1.000 57.60004 223 LEU A CA 1
ATOM 679 C C . LEU A 1 92 ? 9.04015 12.34271 -3.40341 1.000 63.12918 223 LEU A C 1
ATOM 680 O O . LEU A 1 92 ? 9.68621 12.40649 -4.45659 1.000 65.72947 223 LEU A O 1
ATOM 685 N N . VAL A 1 93 ? 8.92462 13.38716 -2.57980 1.000 57.67701 224 VAL A N 1
ATOM 686 C CA . VAL A 1 93 ? 9.62539 14.63321 -2.87696 1.000 63.58736 224 VAL A CA 1
ATOM 687 C C . VAL A 1 93 ? 11.13470 14.42172 -2.83374 1.000 64.30362 224 VAL A C 1
ATOM 688 O O . VAL A 1 93 ? 11.86688 14.89859 -3.70914 1.000 64.19884 224 VAL A O 1
ATOM 692 N N . GLU A 1 94 ? 11.62498 13.68720 -1.82915 1.000 63.04487 225 GLU A N 1
ATOM 693 C CA . GLU A 1 94 ? 13.07009 13.54463 -1.66452 1.000 61.75113 225 GLU A CA 1
ATOM 694 C C . GLU A 1 94 ? 13.68205 12.68737 -2.76839 1.000 63.80197 225 GLU A C 1
ATOM 695 O O . GLU A 1 94 ? 14.78649 12.97872 -3.24500 1.000 65.39984 225 GLU A O 1
ATOM 701 N N . PHE A 1 95 ? 12.98504 11.63132 -3.19128 1.000 59.36715 226 PHE A N 1
ATOM 702 C CA . PHE A 1 95 ? 13.54649 10.68204 -4.14569 1.000 62.41167 226 PHE A CA 1
ATOM 703 C C . PHE A 1 95 ? 13.17269 10.96195 -5.59551 1.000 57.95601 226 PHE A C 1
ATOM 704 O O . PHE A 1 95 ? 13.96344 10.64983 -6.49127 1.000 61.70786 226 PHE A O 1
ATOM 712 N N . HIS A 1 96 ? 12.00334 11.54805 -5.86221 1.000 59.60471 227 HIS A N 1
ATOM 713 C CA . HIS A 1 96 ? 11.56916 11.76351 -7.23767 1.000 66.12538 227 HIS A CA 1
ATOM 714 C C . HIS A 1 96 ? 11.08274 13.18588 -7.50872 1.000 62.14631 227 HIS A C 1
ATOM 715 O O . HIS A 1 96 ? 10.52426 13.43583 -8.58393 1.000 57.99590 227 HIS A O 1
ATOM 722 N N . ARG A 1 97 ? 11.30626 14.12220 -6.57967 1.000 65.66481 228 ARG A N 1
ATOM 723 C CA . ARG A 1 97 ? 10.92256 15.53367 -6.73516 1.000 69.84239 228 ARG A CA 1
ATOM 724 C C . ARG A 1 97 ? 9.47432 15.67516 -7.19687 1.000 70.82014 228 ARG A C 1
ATOM 725 O O . ARG A 1 97 ? 9.15745 16.44905 -8.10192 1.000 68.20936 228 ARG A O 1
ATOM 733 N N . ASP A 1 98 ? 8.58904 14.90127 -6.57723 1.000 73.01287 229 ASP A N 1
ATOM 734 C CA . ASP A 1 98 ? 7.16797 14.93578 -6.88326 1.000 66.63369 229 ASP A CA 1
ATOM 735 C C . ASP A 1 98 ? 6.41463 14.88541 -5.56456 1.000 67.52518 229 ASP A C 1
ATOM 736 O O . ASP A 1 98 ? 6.76087 14.09679 -4.68158 1.000 65.49175 229 ASP A O 1
ATOM 741 N N . ALA A 1 99 ? 5.39985 15.73388 -5.42084 1.000 65.61048 230 ALA A N 1
ATOM 742 C CA . ALA A 1 99 ? 4.68186 15.79519 -4.15395 1.000 65.82861 230 ALA A CA 1
ATOM 743 C C . ALA A 1 99 ? 3.63193 14.70097 -4.02195 1.000 63.11762 230 ALA A C 1
ATOM 744 O O . ALA A 1 99 ? 3.35460 14.25327 -2.90442 1.000 61.73388 230 ALA A O 1
ATOM 746 N N . TRP A 1 100 ? 3.03529 14.26275 -5.12658 1.000 61.13259 231 TRP A N 1
ATOM 747 C CA . TRP A 1 100 ? 1.96119 13.28542 -5.03859 1.000 61.27277 231 TRP A CA 1
ATOM 748 C C . TRP A 1 100 ? 2.02650 12.33797 -6.22798 1.000 64.24937 231 TRP A C 1
ATOM 749 O O . TRP A 1 100 ? 2.11912 12.77959 -7.37745 1.000 62.32415 231 TRP A O 1
ATOM 760 N N . GLY A 1 101 ? 1.97485 11.03803 -5.94891 1.000 57.76672 232 GLY A N 1
ATOM 761 C CA . GLY A 1 101 ? 2.11013 10.05540 -7.00295 1.000 53.25576 232 GLY A CA 1
ATOM 762 C C . GLY A 1 101 ? 0.87773 9.20693 -7.23182 1.000 56.18449 232 GLY A C 1
ATOM 763 O O . GLY A 1 101 ? 0.89499 8.30548 -8.07454 1.000 56.88432 232 GLY A O 1
ATOM 764 N N . GLY A 1 102 ? -0.20263 9.49346 -6.50307 1.000 57.98446 233 GLY A N 1
ATOM 765 C CA . GLY A 1 102 ? -1.40288 8.67101 -6.55096 1.000 61.91601 233 GLY A CA 1
ATOM 766 C C . GLY A 1 102 ? -2.03316 8.54217 -7.92427 1.000 61.23162 233 GLY A C 1
ATOM 767 O O . GLY A 1 102 ? -2.88097 7.66134 -8.11785 1.000 56.62031 233 GLY A O 1
ATOM 768 N N . GLU A 1 103 ? -1.64692 9.38957 -8.87266 1.000 61.15792 234 GLU A N 1
ATOM 769 C CA . GLU A 1 103 ? -2.16052 9.35531 -10.23636 1.000 61.90078 234 GLU A CA 1
ATOM 770 C C . GLU A 1 103 ? -1.15473 8.80581 -11.23473 1.000 56.38226 234 GLU A C 1
ATOM 771 O O . GLU A 1 103 ? -1.51749 7.97765 -12.07383 1.000 60.00738 234 GLU A O 1
ATOM 777 N N . ASP A 1 104 ? 0.11081 9.23084 -11.14776 1.000 51.57496 235 ASP A N 1
ATOM 778 C CA . ASP A 1 104 ? 1.11838 8.78307 -12.10507 1.000 56.16063 235 ASP A CA 1
ATOM 779 C C . ASP A 1 104 ? 1.41013 7.29208 -11.97174 1.000 57.03813 235 ASP A C 1
ATOM 780 O O . ASP A 1 104 ? 1.76840 6.64719 -12.96408 1.000 52.76518 235 ASP A O 1
ATOM 785 N N . CYS A 1 105 ? 1.28360 6.73659 -10.75955 1.000 54.03484 236 CYS A N 1
ATOM 786 C CA . CYS A 1 105 ? 1.53341 5.31150 -10.55589 1.000 55.83096 236 CYS A CA 1
ATOM 787 C C . CYS A 1 105 ? 0.64302 4.46281 -11.44852 1.000 55.77694 236 CYS A C 1
ATOM 788 O O . CYS A 1 105 ? 1.09523 3.46769 -12.02417 1.000 49.25545 236 CYS A O 1
ATOM 791 N N . PHE A 1 106 ? -0.62979 4.84039 -11.57192 1.000 53.71101 237 PHE A N 1
ATOM 792 C CA . PHE A 1 106 ? -1.54979 4.09332 -12.41497 1.000 56.83611 237 PHE A CA 1
ATOM 793 C C . PHE A 1 106 ? -1.32377 4.35726 -13.89821 1.000 58.16075 237 PHE A C 1
ATOM 794 O O . PHE A 1 106 ? -1.77389 3.56235 -14.72872 1.000 61.95945 237 PHE A O 1
ATOM 802 N N . GLU A 1 107 ? -0.62833 5.43941 -14.25266 1.000 61.67524 238 GLU A N 1
ATOM 803 C CA . GLU A 1 107 ? -0.23383 5.62802 -15.64515 1.000 63.75215 238 GLU A CA 1
ATOM 804 C C . GLU A 1 107 ? 1.01226 4.81481 -15.98040 1.000 57.12273 238 GLU A C 1
ATOM 805 O O . GLU A 1 107 ? 1.14474 4.31142 -17.10202 1.000 53.29340 238 GLU A O 1
ATOM 811 N N . HIS A 1 108 ? 1.93917 4.69091 -15.02663 1.000 55.18958 239 HIS A N 1
ATOM 812 C CA . HIS A 1 108 ? 3.03790 3.74372 -15.18001 1.000 56.92590 239 HIS A CA 1
ATOM 813 C C . HIS A 1 108 ? 2.50959 2.32063 -15.31117 1.000 54.89911 239 HIS A C 1
ATOM 814 O O . HIS A 1 108 ? 2.93356 1.56925 -16.19653 1.000 54.87868 239 HIS A O 1
ATOM 821 N N . LEU A 1 109 ? 1.56071 1.94720 -14.44835 1.000 54.63480 240 LEU A N 1
ATOM 822 C CA . LEU A 1 109 ? 1.00145 0.60093 -14.46798 1.000 52.85178 240 LEU A CA 1
ATOM 823 C C . LEU A 1 109 ? 0.29220 0.30881 -15.78395 1.000 58.58784 240 LEU A C 1
ATOM 824 O O . LEU A 1 109 ? 0.38022 -0.80812 -16.30770 1.000 63.84706 240 LEU A O 1
ATOM 829 N N . ARG A 1 110 ? -0.41711 1.29975 -16.33388 1.000 54.55015 241 ARG A N 1
ATOM 830 C CA . ARG A 1 110 ? -1.14632 1.08675 -17.58025 1.000 60.32268 241 ARG A CA 1
ATOM 831 C C . ARG A 1 110 ? -0.20779 0.79775 -18.74594 1.000 64.53272 241 ARG A C 1
ATOM 832 O O . ARG A 1 110 ? -0.56966 0.03996 -19.65367 1.000 64.62485 241 ARG A O 1
ATOM 840 N N . VAL A 1 111 ? 0.99020 1.38942 -18.74527 1.000 60.53862 242 VAL A N 1
ATOM 841 C CA . VAL A 1 111 ? 1.94942 1.12212 -19.81377 1.000 63.27297 242 VAL A CA 1
ATOM 842 C C . VAL A 1 111 ? 2.53783 -0.27637 -19.66338 1.000 64.87658 242 VAL A C 1
ATOM 843 O O . VAL A 1 111 ? 2.76951 -0.97751 -20.65519 1.000 66.33725 242 VAL A O 1
ATOM 847 N N . TYR A 1 112 ? 2.79260 -0.70289 -18.42403 1.000 58.11918 243 TYR A N 1
ATOM 848 C CA . TYR A 1 112 ? 3.27855 -2.05953 -18.19495 1.000 65.40816 243 TYR A CA 1
ATOM 849 C C . TYR A 1 112 ? 2.23843 -3.09424 -18.60450 1.000 66.20849 243 TYR A C 1
ATOM 850 O O . TYR A 1 112 ? 2.57001 -4.08490 -19.26459 1.000 69.56131 243 TYR A O 1
ATOM 867 N N . ASN A 1 114 ? 0.21045 -2.89530 -20.83882 1.000 70.61061 245 ASN A N 1
ATOM 868 C CA . ASN A 1 114 ? 0.17923 -2.96226 -22.29582 1.000 70.13829 245 ASN A CA 1
ATOM 869 C C . ASN A 1 114 ? 1.10300 -4.04346 -22.84647 1.000 71.86798 245 ASN A C 1
ATOM 870 O O . ASN A 1 114 ? 0.91360 -4.47952 -23.98663 1.000 77.59366 245 ASN A O 1
ATOM 875 N N . SER A 1 115 ? 2.09990 -4.47278 -22.07333 1.000 75.60805 246 SER A N 1
ATOM 876 C CA . SER A 1 115 ? 3.04591 -5.51247 -22.48173 1.000 78.08613 246 SER A CA 1
ATOM 877 C C . SER A 1 115 ? 3.15924 -6.53165 -21.35439 1.000 71.36071 246 SER A C 1
ATOM 878 O O . SER A 1 115 ? 4.17337 -6.58856 -20.64935 1.000 71.24131 246 SER A O 1
ATOM 881 N N . PRO A 1 116 ? 2.13393 -7.36983 -21.17367 1.000 74.12864 247 PRO A N 1
ATOM 882 C CA . PRO A 1 116 ? 2.08025 -8.21130 -19.95973 1.000 72.89619 247 PRO A CA 1
ATOM 883 C C . PRO A 1 116 ? 3.26308 -9.15495 -19.79322 1.000 76.10024 247 PRO A C 1
ATOM 884 O O . PRO A 1 116 ? 3.90143 -9.15412 -18.73403 1.000 75.93403 247 PRO A O 1
ATOM 888 N N . LYS A 1 117 ? 3.57327 -9.96941 -20.80671 1.000 80.35046 248 LYS A N 1
ATOM 889 C CA . LYS A 1 117 ? 4.62776 -10.96866 -20.64989 1.000 83.26446 248 LYS A CA 1
ATOM 890 C C . LYS A 1 117 ? 6.00614 -10.33081 -20.52202 1.000 83.22000 248 LYS A C 1
ATOM 891 O O . LYS A 1 117 ? 6.87475 -10.86955 -19.82449 1.000 84.39346 248 LYS A O 1
ATOM 897 N N . GLN A 1 118 ? 6.22707 -9.19222 -21.18096 1.000 76.89416 249 GLN A N 1
ATOM 898 C CA . GLN A 1 118 ? 7.52828 -8.53927 -21.12257 1.000 75.61970 249 GLN A CA 1
ATOM 899 C C . GLN A 1 118 ? 7.82351 -7.95647 -19.74667 1.000 74.64778 249 GLN A C 1
ATOM 900 O O . GLN A 1 118 ? 8.99687 -7.79511 -19.39508 1.000 78.79094 249 GLN A O 1
ATOM 906 N N . TYR A 1 119 ? 6.79618 -7.65326 -18.95674 1.000 71.62714 250 TYR A N 1
ATOM 907 C CA . TYR A 1 119 ? 6.96265 -6.98249 -17.67241 1.000 70.32424 250 TYR A CA 1
ATOM 908 C C . TYR A 1 119 ? 6.28786 -7.76010 -16.55618 1.000 66.46967 250 TYR A C 1
ATOM 909 O O . TYR A 1 119 ? 5.68229 -7.17431 -15.65186 1.000 59.79378 250 TYR A O 1
ATOM 918 N N . ARG A 1 120 ? 6.38898 -9.09223 -16.58864 1.000 61.83254 251 ARG A N 1
ATOM 919 C CA . ARG A 1 120 ? 5.70424 -9.89546 -15.58044 1.000 62.72574 251 ARG A CA 1
ATOM 920 C C . ARG A 1 120 ? 6.22041 -9.60021 -14.17692 1.000 59.92479 251 ARG A C 1
ATOM 921 O O . ARG A 1 120 ? 5.42896 -9.45731 -13.23740 1.000 58.54680 251 ARG A O 1
ATOM 929 N N . GLU A 1 121 ? 7.54102 -9.49666 -14.01014 1.000 59.92196 252 GLU A N 1
ATOM 930 C CA . GLU A 1 121 ? 8.08276 -9.26996 -12.67290 1.000 58.23441 252 GLU A CA 1
ATOM 931 C C . GLU A 1 121 ? 7.66552 -7.91132 -12.12581 1.000 56.72881 252 GLU A C 1
ATOM 932 O O . GLU A 1 121 ? 7.39844 -7.77758 -10.92664 1.000 56.62788 252 GLU A O 1
ATOM 938 N N . VAL A 1 122 ? 7.57895 -6.89769 -12.98855 1.000 56.30119 253 VAL A N 1
ATOM 939 C CA . VAL A 1 122 ? 7.13430 -5.58172 -12.53815 1.000 52.96989 253 VAL A CA 1
ATOM 940 C C . VAL A 1 122 ? 5.65308 -5.61183 -12.17178 1.000 52.12990 253 VAL A C 1
ATOM 941 O O . VAL A 1 122 ? 5.22885 -4.99218 -11.18651 1.000 46.26355 253 VAL A O 1
ATOM 945 N N . LEU A 1 123 ? 4.84688 -6.34857 -12.94189 1.000 52.31904 254 LEU A N 1
ATOM 946 C CA . LEU A 1 123 ? 3.41126 -6.39740 -12.67970 1.000 50.77404 254 LEU A CA 1
ATOM 947 C C . LEU A 1 123 ? 3.10247 -7.13205 -11.38024 1.000 54.95685 254 LEU A C 1
ATOM 948 O O . LEU A 1 123 ? 2.16769 -6.75749 -10.66215 1.000 50.89328 254 LEU A O 1
ATOM 953 N N . GLU A 1 124 ? 3.86262 -8.18874 -11.06541 1.000 53.33308 255 GLU A N 1
ATOM 954 C CA . GLU A 1 124 ? 3.68040 -8.85750 -9.77991 1.000 54.51195 255 GLU A CA 1
ATOM 955 C C . GLU A 1 124 ? 3.93065 -7.88741 -8.62930 1.000 51.38578 255 GLU A C 1
ATOM 956 O O . GLU A 1 124 ? 3.18563 -7.87695 -7.64177 1.000 51.75291 255 GLU A O 1
ATOM 962 N N . PHE A 1 125 ? 4.95767 -7.04307 -8.75759 1.000 48.88256 256 PHE A N 1
ATOM 963 C CA . PHE A 1 125 ? 5.21820 -6.01021 -7.75492 1.000 47.60790 256 PHE A CA 1
ATOM 964 C C . PHE A 1 125 ? 4.01081 -5.09366 -7.57252 1.000 47.96959 256 PHE A C 1
ATOM 965 O O . PHE A 1 125 ? 3.57333 -4.84330 -6.44265 1.000 46.55168 256 PHE A O 1
ATOM 973 N N . TYR A 1 126 ? 3.45685 -4.58178 -8.67647 1.000 47.90271 257 TYR A N 1
ATOM 974 C CA . TYR A 1 126 ? 2.28574 -3.71229 -8.57715 1.000 48.03000 257 TYR A CA 1
ATOM 975 C C . TYR A 1 126 ? 1.11306 -4.43550 -7.92879 1.000 50.35028 257 TYR A C 1
ATOM 976 O O . TYR A 1 126 ? 0.40636 -3.85967 -7.09032 1.000 47.01042 257 TYR A O 1
ATOM 985 N N . ASP A 1 127 ? 0.8872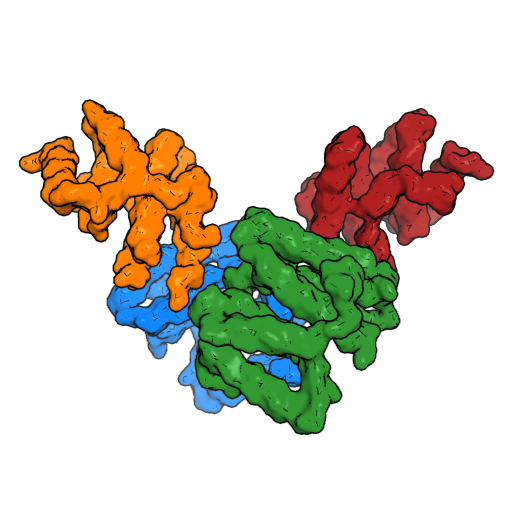7 -5.69616 -8.31781 1.000 54.18186 258 ASP A N 1
ATOM 986 C CA . ASP A 1 127 ? -0.18059 -6.50030 -7.72883 1.000 50.23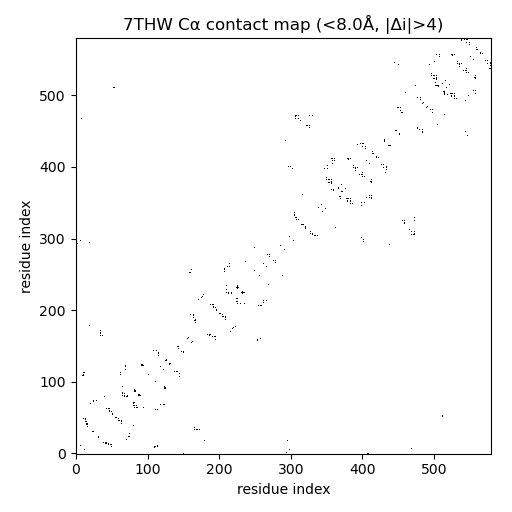534 258 ASP A CA 1
ATOM 987 C C . ASP A 1 127 ? -0.04193 -6.57752 -6.21266 1.000 51.89353 258 ASP A C 1
ATOM 988 O O . ASP A 1 127 ? -1.02846 -6.41857 -5.48299 1.000 52.12910 258 ASP A O 1
ATOM 993 N N . LEU A 1 128 ? 1.18146 -6.80125 -5.72171 1.000 50.76328 259 LEU A N 1
ATOM 994 C CA . LEU A 1 128 ? 1.40472 -6.92911 -4.28336 1.000 55.03383 259 LEU A CA 1
ATOM 995 C C . LEU A 1 128 ? 1.16026 -5.60808 -3.55937 1.000 55.90750 259 LEU A C 1
ATOM 996 O O . LEU A 1 128 ? 0.47202 -5.57441 -2.53225 1.000 56.38610 259 LEU A O 1
ATOM 1001 N N . ILE A 1 129 ? 1.72721 -4.51082 -4.07212 1.000 50.97754 260 ILE A N 1
ATOM 1002 C CA . ILE A 1 129 ? 1.57886 -3.21539 -3.41034 1.000 53.31588 260 ILE A CA 1
ATOM 1003 C C . ILE A 1 129 ? 0.10449 -2.86235 -3.25195 1.000 55.14745 260 ILE A C 1
ATOM 1004 O O . ILE A 1 129 ? -0.33875 -2.43549 -2.17791 1.000 52.85885 260 ILE A O 1
ATOM 1017 N N . CYS A 1 131 ? -2.28876 -4.96264 -3.23123 1.000 55.87264 262 CYS A N 1
ATOM 1018 C CA . CYS A 1 131 ? -2.79062 -5.92100 -2.25468 1.000 60.40721 262 CYS A CA 1
ATOM 1019 C C . CYS A 1 131 ? -2.52079 -5.45882 -0.82523 1.000 62.81816 262 CYS A C 1
ATOM 1020 O O . CYS A 1 131 ? -3.27761 -5.80073 0.09047 1.000 66.39950 262 CYS A O 1
ATOM 1023 N N . LEU A 1 132 ? -1.45840 -4.68018 -0.61518 1.000 62.14570 263 LEU A N 1
ATOM 1024 C CA . LEU A 1 132 ? -1.13920 -4.10147 0.68529 1.000 65.80421 263 LEU A CA 1
ATOM 1025 C C . LEU A 1 132 ? -1.93482 -2.83168 0.99136 1.000 71.24806 263 LEU A C 1
ATOM 1026 O O . LEU A 1 132 ? -1.62471 -2.14727 1.97464 1.000 66.87307 263 LEU A O 1
ATOM 1031 N N . GLY A 1 133 ? -2.92276 -2.48433 0.17069 1.000 63.28939 264 GLY A N 1
ATOM 1032 C CA . GLY A 1 133 ? -3.79328 -1.36007 0.44701 1.000 67.94211 264 GLY A CA 1
ATOM 1033 C C . GLY A 1 133 ? -3.53927 -0.07707 -0.33252 1.000 64.63036 264 GLY A C 1
ATOM 1034 O O . GLY A 1 133 ? -4.17912 0.93721 -0.03143 1.000 65.00987 264 GLY A O 1
ATOM 1035 N N . PHE A 1 134 ? -2.64424 -0.07970 -1.31907 1.000 58.63522 265 PHE A N 1
ATOM 1036 C CA . PHE A 1 134 ? -2.42489 1.11670 -2.11990 1.000 61.54679 265 PHE A CA 1
ATOM 1037 C C . PHE A 1 134 ? -3.64301 1.40397 -2.98965 1.000 62.49091 265 PHE A C 1
ATOM 1038 O O . PHE A 1 134 ? -4.15828 0.51630 -3.67546 1.000 60.21288 265 PHE A O 1
ATOM 1046 N N . ASP A 1 135 ? -4.10527 2.64911 -2.95406 1.000 57.44067 266 ASP A N 1
ATOM 1047 C CA . ASP A 1 135 ? -5.23065 3.08131 -3.78613 1.000 62.39709 266 ASP A CA 1
ATOM 1048 C C . ASP A 1 135 ? -4.98279 4.37368 -4.56028 1.000 57.99622 266 ASP A C 1
ATOM 1049 O O . ASP A 1 135 ? -5.65187 4.59657 -5.57913 1.000 60.22384 266 ASP A O 1
ATOM 1054 N N . GLY A 1 136 ? -4.04976 5.22493 -4.14360 1.000 55.00308 267 GLY A N 1
ATOM 1055 C CA . GLY A 1 136 ? -3.74600 6.43210 -4.90458 1.000 65.23356 267 GLY A CA 1
ATOM 1056 C C . GLY A 1 136 ? -4.97332 7.28252 -5.18165 1.000 57.44998 267 GLY A C 1
ATOM 1057 O O . GLY A 1 136 ? -5.74513 7.61248 -4.27452 1.000 59.62214 267 GLY A O 1
ATOM 1058 N N . LYS A 1 137 ? -5.17759 7.61748 -6.46182 1.000 59.13212 268 LYS A N 1
ATOM 1059 C CA . LYS A 1 137 ? -6.27469 8.49835 -6.86155 1.000 62.44974 268 LYS A CA 1
ATOM 1060 C C . LYS A 1 137 ? -7.64469 7.90036 -6.58523 1.000 67.62460 268 LYS A C 1
ATOM 1061 O O . LYS A 1 137 ? -8.61725 8.65394 -6.45219 1.000 68.46994 268 LYS A O 1
ATOM 1067 N N . TYR A 1 138 ? -7.75157 6.56930 -6.52163 1.000 61.18627 269 TYR A N 1
ATOM 1068 C CA . TYR A 1 138 ? -9.04776 5.92910 -6.33133 1.000 62.00056 269 TYR A CA 1
ATOM 1069 C C . TYR A 1 138 ? -9.65357 6.22811 -4.96905 1.000 65.76296 269 TYR A C 1
ATOM 1070 O O . TYR A 1 138 ? -10.84833 5.98063 -4.77088 1.000 66.83062 269 TYR A O 1
ATOM 1079 N N . GLN A 1 139 ? -8.86445 6.76945 -4.04141 1.000 67.51472 270 GLN A N 1
ATOM 1080 C CA . GLN A 1 139 ? -9.37535 7.17383 -2.73921 1.000 73.19626 270 GLN A CA 1
ATOM 1081 C C . GLN A 1 139 ? -10.26148 8.41499 -2.81870 1.000 72.76829 270 GLN A C 1
ATOM 1082 O O . GLN A 1 139 ? -11.03632 8.66902 -1.88827 1.000 74.33245 270 GLN A O 1
ATOM 1096 N N . ILE A 1 141 ? -11.92470 9.35443 -5.96392 1.000 82.22624 272 ILE A N 1
ATOM 1097 C CA . ILE A 1 141 ? -12.81845 9.21643 -7.10821 1.000 81.50095 272 ILE A CA 1
ATOM 1098 C C . ILE A 1 141 ? -14.10226 8.55352 -6.63499 1.000 82.67364 272 ILE A C 1
ATOM 1099 O O . ILE A 1 141 ? -14.06741 7.60907 -5.83633 1.000 81.89131 272 ILE A O 1
ATOM 1104 N N . GLU A 1 142 ? -15.24059 9.05469 -7.10822 1.000 85.75666 273 GLU A N 1
ATOM 1105 C CA . GLU A 1 142 ? -16.50348 8.38940 -6.82185 1.000 88.78061 273 GLU A CA 1
ATOM 1106 C C . GLU A 1 142 ? -16.51940 7.00809 -7.46561 1.000 87.26631 273 GLU A C 1
ATOM 1107 O O . GLU A 1 142 ? -16.03619 6.82292 -8.58698 1.000 85.79440 273 GLU A O 1
ATOM 1113 N N . HIS A 1 143 ? -17.07062 6.03225 -6.73829 1.000 84.76845 274 HIS A N 1
ATOM 1114 C CA . HIS A 1 143 ? -16.97277 4.61771 -7.10411 1.000 79.87206 274 HIS A CA 1
ATOM 1115 C C . HIS A 1 143 ? -15.51957 4.17780 -7.23917 1.000 72.91784 274 HIS A C 1
ATOM 1116 O O . HIS A 1 143 ? -15.20744 3.26231 -8.00345 1.000 68.76705 274 HIS A O 1
ATOM 1123 N N . GLY A 1 144 ? -14.62504 4.83252 -6.49660 1.000 74.82284 275 GLY A N 1
ATOM 1124 C CA . GLY A 1 144 ? -13.20463 4.56330 -6.65369 1.000 71.57801 275 GLY A CA 1
ATOM 1125 C C . GLY A 1 144 ? -12.82682 3.15196 -6.25801 1.000 65.30110 275 GLY A C 1
ATOM 1126 O O . GLY A 1 144 ? -11.94307 2.54023 -6.86718 1.000 65.44892 275 GLY A O 1
ATOM 1127 N N . ALA A 1 145 ? -13.48027 2.61383 -5.22461 1.000 64.81511 276 ALA A N 1
ATOM 1128 C CA . ALA A 1 145 ? -13.20895 1.24070 -4.81039 1.000 64.39187 276 ALA A CA 1
ATOM 1129 C C . ALA A 1 145 ? -13.61872 0.24579 -5.88929 1.000 59.23928 276 ALA A C 1
ATOM 1130 O O . ALA A 1 145 ? -12.87532 -0.69662 -6.18635 1.000 56.96879 276 ALA A O 1
ATOM 1132 N N . VAL A 1 146 ? -14.79595 0.44464 -6.48813 1.000 58.32608 277 VAL A N 1
ATOM 1133 C CA . VAL A 1 146 ? -15.25013 -0.42927 -7.56789 1.000 61.18073 277 VAL A CA 1
ATOM 1134 C C . VAL A 1 146 ? -14.26884 -0.39544 -8.73286 1.000 63.35548 277 VAL A C 1
ATOM 1135 O O . VAL A 1 146 ? -13.91974 -1.43730 -9.30125 1.000 59.45351 277 VAL A O 1
ATOM 1139 N N . LEU A 1 147 ? -13.80350 0.79935 -9.10275 1.000 64.26204 278 LEU A N 1
ATOM 1140 C CA . LEU A 1 147 ? -12.84700 0.90993 -10.19787 1.000 61.66878 278 LEU A CA 1
ATOM 1141 C C . LEU A 1 147 ? -11.50889 0.28486 -9.82642 1.000 59.19249 278 LEU A C 1
ATOM 1142 O O . LEU A 1 147 ? -10.87723 -0.38139 -10.65576 1.000 53.37529 278 LEU A O 1
ATOM 1147 N N . LEU A 1 148 ? -11.05788 0.49094 -8.58709 1.000 59.43379 279 LEU A N 1
ATOM 1148 C CA . LEU A 1 148 ? -9.78000 -0.07454 -8.16581 1.000 61.09197 279 LEU A CA 1
ATOM 1149 C C . LEU A 1 148 ? -9.85666 -1.59473 -8.06835 1.000 58.82589 279 LEU A C 1
ATOM 1150 O O . LEU A 1 148 ? -8.97633 -2.30318 -8.57170 1.000 55.09545 279 LEU A O 1
ATOM 1163 N N . ASP A 1 150 ? -11.80568 -3.55961 -9.61724 1.000 57.67872 281 ASP A N 1
ATOM 1164 C CA . ASP A 1 150 ? -11.85202 -4.08698 -10.97705 1.000 61.62319 281 ASP A CA 1
ATOM 1165 C C . ASP A 1 150 ? -10.47049 -4.08178 -11.62033 1.000 62.15646 281 ASP A C 1
ATOM 1166 O O . ASP A 1 150 ? -10.12369 -5.00957 -12.36009 1.000 63.19301 281 ASP A O 1
ATOM 1171 N N . LEU A 1 151 ? -9.66822 -3.04743 -11.35152 1.000 55.03551 282 LEU A N 1
ATOM 1172 C CA . LEU A 1 151 ? -8.31089 -3.00859 -11.88823 1.000 60.00340 282 LEU A CA 1
ATOM 1173 C C . LEU A 1 151 ? -7.45622 -4.12435 -11.29899 1.000 59.94922 282 LEU A C 1
ATOM 1174 O O . LEU A 1 151 ? -6.66308 -4.75109 -12.01225 1.000 54.22765 282 LEU A O 1
ATOM 1179 N N . ARG A 1 152 ? -7.60614 -4.38641 -9.99843 1.000 53.09486 283 ARG A N 1
ATOM 1180 C CA . ARG A 1 152 ? -6.85543 -5.46607 -9.36992 1.000 58.67088 283 ARG A CA 1
ATOM 1181 C C . ARG A 1 152 ? -7.26739 -6.82158 -9.93061 1.000 62.67599 283 ARG A C 1
ATOM 1182 O O . ARG A 1 152 ? -6.42194 -7.70162 -10.12320 1.000 60.53882 283 ARG A O 1
ATOM 1190 N N . SER A 1 153 ? -8.56373 -7.00850 -10.19946 1.000 61.39638 284 SER A N 1
ATOM 1191 C CA . SER A 1 153 ? -9.02511 -8.27281 -10.76443 1.000 65.20158 284 SER A CA 1
ATOM 1192 C C . SER A 1 153 ? -8.46947 -8.48782 -12.16407 1.000 67.13875 284 SER A C 1
ATOM 1193 O O . SER A 1 153 ? -8.05474 -9.59983 -12.50782 1.000 66.28630 284 SER A O 1
ATOM 1196 N N . ARG A 1 154 ? -8.45626 -7.43666 -12.98915 1.000 66.24268 285 ARG A N 1
ATOM 1197 C CA . ARG A 1 154 ? -7.93324 -7.57584 -14.34459 1.000 65.67688 285 ARG A CA 1
ATOM 1198 C C . ARG A 1 154 ? -6.44167 -7.89654 -14.32913 1.000 67.59172 285 ARG A C 1
ATOM 1199 O O . ARG A 1 154 ? -5.97094 -8.71074 -15.13112 1.000 70.97086 285 ARG A O 1
ATOM 1207 N N . LEU A 1 155 ? -5.68745 -7.29673 -13.40098 1.000 61.41742 286 LEU A N 1
ATOM 1208 C CA . LEU A 1 155 ? -4.25690 -7.58069 -13.31336 1.000 65.54758 286 LEU A CA 1
ATOM 1209 C C . LEU A 1 155 ? -3.98282 -8.92438 -12.64667 1.000 64.17416 286 LEU A C 1
ATOM 1210 O O . LEU A 1 155 ? -3.10237 -9.66719 -13.09325 1.000 59.33480 286 LEU A O 1
ATOM 1215 N N . HIS A 1 156 ? -4.71250 -9.24594 -11.57349 1.000 64.06024 287 HIS A N 1
ATOM 1216 C CA . HIS A 1 156 ? -4.47054 -10.49559 -10.85674 1.000 72.02359 287 HIS A CA 1
ATOM 1217 C C . HIS A 1 156 ? -4.75977 -11.70220 -11.74352 1.000 73.11919 287 HIS A C 1
ATOM 1218 O O . HIS A 1 156 ? -4.01762 -12.69206 -11.72195 1.000 77.04036 287 HIS A O 1
ATOM 1225 N N . THR A 1 157 ? -5.83235 -11.63373 -12.53656 1.000 71.48624 288 THR A N 1
ATOM 1226 C CA . THR A 1 157 ? -6.13991 -12.71036 -13.47245 1.000 79.24369 288 THR A CA 1
ATOM 1227 C C . THR A 1 157 ? -5.11287 -12.77100 -14.59784 1.000 77.81614 288 THR A C 1
ATOM 1228 O O . THR A 1 157 ? -4.76554 -13.85863 -15.07446 1.000 73.98669 288 THR A O 1
ATOM 1232 N N . GLN A 1 158 ? -4.61519 -11.60989 -15.03076 1.000 70.71715 289 GLN A N 1
ATOM 1233 C CA . GLN A 1 158 ? -3.58729 -11.56588 -16.06647 1.000 70.97374 289 GLN A CA 1
ATOM 1234 C C . GLN A 1 158 ? -2.30335 -12.25110 -15.61065 1.000 72.79872 289 GLN A C 1
ATOM 1235 O O . GLN A 1 158 ? -1.54396 -12.76686 -16.44106 1.000 70.70667 289 GLN A O 1
ATOM 1241 N N . LEU A 1 159 ? -2.05294 -12.28285 -14.30078 1.000 70.06747 290 LEU A N 1
ATOM 1242 C CA . LEU A 1 159 ? -0.84599 -12.87896 -13.73899 1.000 72.66583 290 LEU A CA 1
ATOM 1243 C C . LEU A 1 159 ? -1.05112 -14.29811 -13.22657 1.000 74.33637 290 LEU A C 1
ATOM 1244 O O . LEU A 1 159 ? -0.14891 -15.12787 -13.35508 1.000 63.90517 290 LEU A O 1
ATOM 1249 N N . TYR A 1 160 ? -2.21080 -14.60210 -12.64436 1.000 73.87606 291 TYR A N 1
ATOM 1250 C CA . TYR A 1 160 ? -2.36525 -15.81775 -11.85656 1.000 80.46862 291 TYR A CA 1
ATOM 1251 C C . TYR A 1 160 ? -3.55363 -16.69316 -12.23632 1.000 86.45979 291 TYR A C 1
ATOM 1252 O O . TYR A 1 160 ? -3.52518 -17.88984 -11.92275 1.000 87.96844 291 TYR A O 1
ATOM 1261 N N . GLY A 1 161 ? -4.58043 -16.16261 -12.88654 1.000 108.63730 292 GLY A N 1
ATOM 1262 C CA . GLY A 1 161 ? -5.71478 -16.94917 -13.31900 1.000 111.55890 292 GLY A CA 1
ATOM 1263 C C . GLY A 1 161 ? -6.98496 -16.60185 -12.55474 1.000 108.71426 292 GLY A C 1
ATOM 1264 O O . GLY A 1 161 ? -6.96623 -15.94298 -11.51355 1.000 106.65829 292 GLY A O 1
ATOM 1265 N N . GLN A 1 162 ? -8.10567 -17.07420 -13.10641 1.000 111.26139 293 GLN A N 1
ATOM 1266 C CA . GLN A 1 162 ? -9.41163 -16.76553 -12.52746 1.000 113.33231 293 GLN A CA 1
ATOM 1267 C C . GLN A 1 162 ? -9.52162 -17.25858 -11.08988 1.000 118.32106 293 GLN A C 1
ATOM 1268 O O . GLN A 1 162 ? -10.03944 -16.54666 -10.22074 1.000 120.53832 293 GLN A O 1
ATOM 1274 N N . ASP A 1 163 ? -9.03986 -18.47427 -10.81890 1.000 117.46898 294 ASP A N 1
ATOM 1275 C CA . ASP A 1 163 ? -9.21897 -19.06187 -9.49515 1.000 118.85918 294 ASP A CA 1
ATOM 1276 C C . ASP A 1 163 ? -8.46436 -18.28535 -8.42222 1.000 110.62273 294 ASP A C 1
ATOM 1277 O O . ASP A 1 163 ? -8.88170 -18.27423 -7.25890 1.000 114.94566 294 ASP A O 1
ATOM 1282 N N . ALA A 1 164 ? -7.36467 -17.62528 -8.78708 1.000 110.81046 295 ALA A N 1
ATOM 1283 C CA . ALA A 1 164 ? -6.62635 -16.83338 -7.81127 1.000 113.09575 295 ALA A CA 1
ATOM 1284 C C . ALA A 1 164 ? -7.32169 -15.51803 -7.48270 1.000 113.09973 295 ALA A C 1
ATOM 1285 O O . ALA A 1 164 ? -7.08011 -14.95658 -6.40845 1.000 116.60038 295 ALA A O 1
ATOM 1287 N N . THR A 1 165 ? -8.17660 -15.01382 -8.37578 1.000 107.17820 296 THR A N 1
ATOM 1288 C CA . THR A 1 165 ? -8.83757 -13.73727 -8.12638 1.000 107.86715 296 THR A CA 1
ATOM 1289 C C . THR A 1 165 ? -9.97495 -13.87023 -7.12010 1.000 112.53571 296 THR A C 1
ATOM 1290 O O . THR A 1 165 ? -10.24866 -12.92569 -6.36999 1.000 114.92660 296 THR A O 1
ATOM 1294 N N . GLN A 1 166 ? -10.62918 -15.02629 -7.07794 1.000 112.31328 297 GLN A N 1
ATOM 1295 C CA . GLN A 1 166 ? -11.74859 -15.25819 -6.17298 1.000 108.80874 297 GLN A CA 1
ATOM 1296 C C . GLN A 1 166 ? -11.30452 -15.23518 -4.71366 1.000 106.81028 297 GLN A C 1
ATOM 1297 O O . GLN A 1 166 ? -10.26989 -15.80181 -4.36126 1.000 108.82945 297 GLN A O 1
ATOM 1303 N N . LEU B 1 5 ? 27.01060 18.56151 22.97285 1.000 102.93981 136 LEU B N 1
ATOM 1304 C CA . LEU B 1 5 ? 26.92166 17.64354 21.84319 1.000 97.42959 136 LEU B CA 1
ATOM 1305 C C . LEU B 1 5 ? 27.66896 18.21430 20.64589 1.000 98.47871 136 LEU B C 1
ATOM 1306 O O . LEU B 1 5 ? 27.59716 17.67897 19.53800 1.000 99.00301 136 LEU B O 1
ATOM 1311 N N . LEU B 1 6 ? 28.39827 19.30382 20.89082 1.000 89.13234 137 LEU B N 1
ATOM 1312 C CA . LEU B 1 6 ? 29.05724 20.02385 19.80677 1.000 99.17135 137 LEU B CA 1
ATOM 1313 C C . LEU B 1 6 ? 30.16528 19.18912 19.17875 1.000 89.94914 137 LEU B C 1
ATOM 1314 O O . LEU B 1 6 ? 30.24099 19.05972 17.95086 1.000 91.01255 137 LEU B O 1
ATOM 1319 N N . GLY B 1 7 ? 31.04307 18.62593 20.00570 1.000 87.00223 138 GLY B N 1
ATOM 1320 C CA . GLY B 1 7 ? 32.14311 17.83012 19.49468 1.000 95.51464 138 GLY B CA 1
ATOM 1321 C C . GLY B 1 7 ? 31.73877 16.50497 18.88213 1.000 86.18582 138 GLY B C 1
ATOM 1322 O O . GLY B 1 7 ? 32.59903 15.82494 18.31468 1.000 94.38720 138 GLY B O 1
ATOM 1323 N N . ALA B 1 8 ? 30.46582 16.11778 18.99295 1.000 87.36029 139 ALA B N 1
ATOM 1324 C CA . ALA B 1 8 ? 29.96049 14.87878 18.41102 1.000 90.65146 139 ALA B CA 1
ATOM 1325 C C . ALA B 1 8 ? 29.19231 15.09806 17.11556 1.000 89.60542 139 ALA B C 1
ATOM 1326 O O . ALA B 1 8 ? 28.81199 14.11906 16.46325 1.000 86.67989 139 ALA B O 1
ATOM 1328 N N . TRP B 1 9 ? 28.95481 16.35223 16.73332 1.000 85.58400 140 TRP B N 1
ATOM 1329 C CA . TRP B 1 9 ? 28.24775 16.63746 15.49017 1.000 90.39208 140 TRP B CA 1
ATOM 1330 C C . TRP B 1 9 ? 29.08954 16.26387 14.27593 1.000 89.07937 140 TRP B C 1
ATOM 1331 O O . TRP B 1 9 ? 28.54168 15.97376 13.20510 1.000 91.03832 140 TRP B O 1
ATOM 1342 N N . ASP B 1 10 ? 30.41422 16.25911 14.42655 1.000 88.64415 141 ASP B N 1
ATOM 1343 C CA . ASP B 1 10 ? 31.33903 15.91120 13.35528 1.000 92.33614 141 ASP B CA 1
ATOM 1344 C C . ASP B 1 10 ? 31.88394 14.49035 13.46629 1.000 82.60853 141 ASP B C 1
ATOM 1345 O O . ASP B 1 10 ? 32.69662 14.09026 12.62611 1.000 83.00521 141 ASP B O 1
ATOM 1350 N N . ASN B 1 11 ? 31.46856 13.72472 14.47547 1.000 78.73982 142 ASN B N 1
ATOM 1351 C CA . ASN B 1 11 ? 31.99023 12.37374 14.66152 1.000 81.53488 142 ASN B CA 1
ATOM 1352 C C . ASN B 1 11 ? 31.48948 11.45792 13.55083 1.000 74.53108 142 ASN B C 1
ATOM 1353 O O . ASN B 1 11 ? 30.29037 11.17335 13.46126 1.000 74.16378 142 ASN B O 1
ATOM 1358 N N . ALA B 1 12 ? 32.41337 10.99196 12.70840 1.000 77.11591 143 ALA B N 1
ATOM 1359 C CA . ALA B 1 12 ? 32.03809 10.10874 11.60903 1.000 84.26978 143 ALA B CA 1
ATOM 1360 C C . ALA B 1 12 ? 31.47060 8.78695 12.11599 1.000 78.86641 143 ALA B C 1
ATOM 1361 O O . ALA B 1 12 ? 30.56246 8.22266 11.49544 1.000 80.52485 143 ALA B O 1
ATOM 1363 N N . TYR B 1 13 ? 31.99000 8.27153 13.23546 1.000 79.33192 144 TYR B N 1
ATOM 1364 C CA . TYR B 1 13 ? 31.46110 7.02085 13.77636 1.000 77.46490 144 TYR B CA 1
ATOM 1365 C C . TYR B 1 13 ? 30.00439 7.17678 14.19387 1.000 75.95250 144 TYR B C 1
ATOM 1366 O O . TYR B 1 13 ? 29.17094 6.30673 13.91415 1.000 79.79306 144 TYR B O 1
ATOM 1375 N N . ILE B 1 14 ? 29.68408 8.28017 14.87036 1.000 71.88878 145 ILE B N 1
ATOM 1376 C CA . ILE B 1 14 ? 28.32930 8.49956 15.36670 1.000 78.66111 145 ILE B CA 1
ATOM 1377 C C . ILE B 1 14 ? 27.35165 8.67683 14.20728 1.000 84.50200 145 ILE B C 1
ATOM 1378 O O . ILE B 1 14 ? 26.27252 8.07085 14.18877 1.000 80.35478 145 ILE B O 1
ATOM 1383 N N . ALA B 1 15 ? 27.71858 9.50211 13.21825 1.000 71.81548 146 ALA B N 1
ATOM 1384 C CA . ALA B 1 15 ? 26.84117 9.73271 12.07141 1.000 74.89781 146 ALA B CA 1
ATOM 1385 C C . ALA B 1 15 ? 26.55626 8.44359 11.30445 1.000 80.63292 146 ALA B C 1
ATOM 1386 O O . ALA B 1 15 ? 25.44106 8.24363 10.80845 1.000 84.97390 146 ALA B O 1
ATOM 1388 N N . ALA B 1 16 ? 27.55074 7.55800 11.18923 1.000 72.10414 147 ALA B N 1
ATOM 1389 C CA . ALA B 1 16 ? 27.34258 6.31776 10.44931 1.000 79.50489 147 ALA B CA 1
ATOM 1390 C C . ALA B 1 16 ? 26.34203 5.40756 11.14837 1.000 77.02344 147 ALA B C 1
ATOM 1391 O O . ALA B 1 16 ? 25.59328 4.68381 10.48163 1.000 76.21446 147 ALA B O 1
ATOM 1393 N N . ALA B 1 17 ? 26.30245 5.44066 12.47995 1.000 72.75119 148 ALA B N 1
ATOM 1394 C CA . ALA B 1 17 ? 25.43748 4.56705 13.25735 1.000 74.45542 148 ALA B CA 1
ATOM 1395 C C . ALA B 1 17 ? 24.09767 5.19485 13.61191 1.000 72.94265 148 ALA B C 1
ATOM 1396 O O . ALA B 1 17 ? 23.23097 4.49352 14.14565 1.000 65.23742 148 ALA B O 1
ATOM 1406 N N . PRO B 1 19 ? 21.17469 6.34961 12.04752 1.000 83.01417 150 PRO B N 1
ATOM 1407 C CA . PRO B 1 19 ? 19.89047 5.74909 11.64546 1.000 90.82449 150 PRO B CA 1
ATOM 1408 C C . PRO B 1 19 ? 19.62610 4.42693 12.34013 1.000 72.86897 150 PRO B C 1
ATOM 1409 O O . PRO B 1 19 ? 18.47326 4.11546 12.66342 1.000 74.51448 150 PRO B O 1
ATOM 1413 N N . LEU B 1 20 ? 20.67811 3.64992 12.60203 1.000 79.88288 151 LEU B N 1
ATOM 1414 C CA . LEU B 1 20 ? 20.52266 2.41955 13.36934 1.000 71.94638 151 LEU B CA 1
ATOM 1415 C C . LEU B 1 20 ? 20.13875 2.71923 14.81329 1.000 73.59599 151 LEU B C 1
ATOM 1416 O O . LEU B 1 20 ? 19.21880 2.10103 15.36384 1.000 65.57197 151 LEU B O 1
ATOM 1421 N N . LEU B 1 21 ? 20.84288 3.66168 15.44766 1.000 70.92828 152 LEU B N 1
ATOM 1422 C CA . LEU B 1 21 ? 20.52970 4.00652 16.82998 1.000 68.34733 152 LEU B CA 1
ATOM 1423 C C . LEU B 1 21 ? 19.10724 4.54013 16.95577 1.000 73.18624 152 LEU B C 1
ATOM 1424 O O . LEU B 1 21 ? 18.41958 4.26469 17.94424 1.000 70.66341 152 LEU B O 1
ATOM 1429 N N . LEU B 1 22 ? 18.63836 5.28865 15.95560 1.000 72.29242 153 LEU B N 1
ATOM 1430 C CA . LEU B 1 22 ? 17.26547 5.78406 16.00232 1.000 77.81874 153 LEU B CA 1
ATOM 1431 C C . LEU B 1 22 ? 16.26201 4.64595 15.85119 1.000 77.00257 153 LEU B C 1
ATOM 1432 O O . LEU B 1 22 ? 15.27113 4.58398 16.58888 1.000 77.38503 153 LEU B O 1
ATOM 1437 N N . LEU B 1 23 ? 16.50143 3.73657 14.90249 1.000 72.52898 154 LEU B N 1
ATOM 1438 C CA . LEU B 1 23 ? 15.61352 2.59038 14.73764 1.000 76.94882 154 LEU B CA 1
ATOM 1439 C C . LEU B 1 23 ? 15.49060 1.80154 16.03533 1.000 75.52597 154 LEU B C 1
ATOM 1440 O O . LEU B 1 23 ? 14.38448 1.42671 16.44224 1.000 71.82919 154 LEU B O 1
ATOM 1445 N N . VAL B 1 24 ? 16.61450 1.57619 16.71778 1.000 77.61785 155 VAL B N 1
ATOM 1446 C CA . VAL B 1 24 ? 16.62433 0.70564 17.88859 1.000 76.67611 155 VAL B CA 1
ATOM 1447 C C . VAL B 1 24 ? 15.91966 1.36738 19.06968 1.000 79.15939 155 VAL B C 1
ATOM 1448 O O . VAL B 1 24 ? 15.19888 0.70615 19.82592 1.000 80.01865 155 VAL B O 1
ATOM 1452 N N . GLU B 1 25 ? 16.09734 2.68135 19.24042 1.000 81.52227 156 GLU B N 1
ATOM 1453 C CA . GLU B 1 25 ? 15.52443 3.35756 20.40254 1.000 80.21153 156 GLU B CA 1
ATOM 1454 C C . GLU B 1 25 ? 14.00452 3.42611 20.33706 1.000 80.70482 156 GLU B C 1
ATOM 1455 O O . GLU B 1 25 ? 13.34675 3.52445 21.37971 1.000 81.59090 156 GLU B O 1
ATOM 1461 N N . ASN B 1 26 ? 13.42906 3.38437 19.13789 1.000 81.20009 157 ASN B N 1
ATOM 1462 C CA . ASN B 1 26 ? 11.98135 3.32228 19.01046 1.000 82.99481 157 ASN B CA 1
ATOM 1463 C C . ASN B 1 26 ? 11.44187 1.89824 19.03274 1.000 88.93741 157 ASN B C 1
ATOM 1464 O O . ASN B 1 26 ? 10.26992 1.70034 19.37390 1.000 92.80594 157 ASN B O 1
ATOM 1469 N N . ILE B 1 27 ? 12.26300 0.90735 18.68129 1.000 84.92052 158 ILE B N 1
ATOM 1470 C CA . ILE B 1 27 ? 11.82789 -0.48472 18.75847 1.000 89.67666 158 ILE B CA 1
ATOM 1471 C C . ILE B 1 27 ? 11.61334 -0.89104 20.21062 1.000 91.47862 158 ILE B C 1
ATOM 1472 O O . ILE B 1 27 ? 10.59138 -1.49247 20.56138 1.000 90.39019 158 ILE B O 1
ATOM 1477 N N . ARG B 1 28 ? 12.57143 -0.56738 21.07329 1.000 93.47850 159 ARG B N 1
ATOM 1478 C CA . ARG B 1 28 ? 12.42883 -0.79754 22.50376 1.000 94.48648 159 ARG B CA 1
ATOM 1479 C C . ARG B 1 28 ? 11.31652 0.08386 23.06332 1.000 92.98395 159 ARG B C 1
ATOM 1480 O O . ARG B 1 28 ? 10.88132 -0.09368 24.19974 1.000 93.36459 159 ARG B O 1
ATOM 1488 N N . ASN B 1 34 ? 6.10328 -8.56791 16.61514 1.000 106.61485 165 ASN B N 1
ATOM 1489 C CA . ASN B 1 34 ? 7.03508 -8.79535 15.51705 1.000 102.81268 165 ASN B CA 1
ATOM 1490 C C . ASN B 1 34 ? 8.39729 -8.17849 15.81315 1.000 103.50971 165 ASN B C 1
ATOM 1491 O O . ASN B 1 34 ? 8.72592 -7.10401 15.30755 1.000 97.50341 165 ASN B O 1
ATOM 1496 N N . ALA B 1 35 ? 9.19059 -8.86850 16.63471 1.000 105.17748 166 ALA B N 1
ATOM 1497 C CA . ALA B 1 35 ? 10.49487 -8.34270 17.02228 1.000 103.38089 166 ALA B CA 1
ATOM 1498 C C . ALA B 1 35 ? 11.55553 -8.63316 15.96646 1.000 101.63479 166 ALA B C 1
ATOM 1499 O O . ALA B 1 35 ? 12.42223 -7.79091 15.70529 1.000 97.66201 166 ALA B O 1
ATOM 1501 N N . ALA B 1 36 ? 11.49412 -9.80973 15.34310 1.000 99.15396 167 ALA B N 1
ATOM 1502 C CA . ALA B 1 36 ? 12.49771 -10.24457 14.38016 1.000 98.62854 167 ALA B CA 1
ATOM 1503 C C . ALA B 1 36 ? 12.25393 -9.73099 12.96564 1.000 97.43412 167 ALA B C 1
ATOM 1504 O O . ALA B 1 36 ? 13.10985 -9.93338 12.09803 1.000 94.35682 167 ALA B O 1
ATOM 1506 N N . GLU B 1 37 ? 11.11571 -9.08306 12.70257 1.000 97.17090 168 GLU B N 1
ATOM 1507 C CA . GLU B 1 37 ? 10.85230 -8.58342 11.35418 1.000 94.13207 168 GLU B CA 1
ATOM 1508 C C . GLU B 1 37 ? 11.79505 -7.44976 10.97282 1.000 92.50759 168 GLU B C 1
ATOM 1509 O O . GLU B 1 37 ? 12.00473 -7.19105 9.78086 1.000 92.98631 168 GLU B O 1
ATOM 1515 N N . VAL B 1 38 ? 12.36975 -6.76896 11.96233 1.000 83.35836 169 VAL B N 1
ATOM 1516 C CA . VAL B 1 38 ? 13.15147 -5.55962 11.73713 1.000 89.17841 169 VAL B CA 1
ATOM 1517 C C . VAL B 1 38 ? 14.63541 -5.89072 11.71261 1.000 91.93433 169 VAL B C 1
ATOM 1518 O O . VAL B 1 38 ? 15.48534 -4.99081 11.72560 1.000 86.92009 169 VAL B O 1
ATOM 1522 N N . ARG B 1 39 ? 14.95650 -7.18120 11.67632 1.000 89.64878 170 ARG B N 1
ATOM 1523 C CA . ARG B 1 39 ? 16.35421 -7.59194 11.73434 1.000 87.07707 170 ARG B CA 1
ATOM 1524 C C . ARG B 1 39 ? 17.09775 -7.34799 10.41801 1.000 83.14265 170 ARG B C 1
ATOM 1525 O O . ARG B 1 39 ? 18.24853 -6.89061 10.45809 1.000 79.78326 170 ARG B O 1
ATOM 1533 N N . PRO B 1 40 ? 16.51747 -7.63361 9.24743 1.000 85.45746 171 PRO B N 1
ATOM 1534 C CA . PRO B 1 40 ? 17.23335 -7.35366 7.98348 1.000 90.36397 171 PRO B CA 1
ATOM 1535 C C . PRO B 1 40 ? 17.62666 -5.88967 7.83839 1.000 85.62856 171 PRO B C 1
ATOM 1536 O O . PRO B 1 40 ? 18.72492 -5.60296 7.33718 1.000 83.39696 171 PRO B O 1
ATOM 1540 N N . PRO B 1 41 ? 16.77990 -4.92301 8.23569 1.000 85.05665 172 PRO B N 1
ATOM 1541 C CA . PRO B 1 41 ? 17.26188 -3.52730 8.21010 1.000 88.29298 172 PRO B CA 1
ATOM 1542 C C . PRO B 1 41 ? 18.42292 -3.26368 9.15634 1.000 81.46412 172 PRO B C 1
ATOM 1543 O O . PRO B 1 41 ? 19.33841 -2.50678 8.80798 1.000 78.37314 172 PRO B O 1
ATOM 1547 N N . ILE B 1 42 ? 18.41465 -3.86888 10.34604 1.000 82.11892 173 ILE B N 1
ATOM 1548 C CA . ILE B 1 42 ? 19.49549 -3.64358 11.30245 1.000 80.54334 173 ILE B CA 1
ATOM 1549 C C . ILE B 1 42 ? 20.80348 -4.23359 10.78500 1.000 79.96421 173 ILE B C 1
ATOM 1550 O O . ILE B 1 42 ? 21.86762 -3.61211 10.90074 1.000 73.42013 173 ILE B O 1
ATOM 1555 N N . VAL B 1 43 ? 20.74565 -5.43776 10.20548 1.000 79.49045 174 VAL B N 1
ATOM 1556 C CA . VAL B 1 43 ? 21.92576 -6.03504 9.58112 1.000 77.99417 174 VAL B CA 1
ATOM 1557 C C . VAL B 1 43 ? 22.47929 -5.11438 8.50090 1.000 81.49009 174 VAL B C 1
ATOM 1558 O O . VAL B 1 43 ? 23.69618 -4.91277 8.39675 1.000 80.11281 174 VAL B O 1
ATOM 1562 N N . ARG B 1 44 ? 21.59258 -4.53169 7.68940 1.000 84.03316 175 ARG B N 1
ATOM 1563 C CA . ARG B 1 44 ? 22.02764 -3.62040 6.63562 1.000 88.03796 175 ARG B CA 1
ATOM 1564 C C . ARG B 1 44 ? 22.70949 -2.38831 7.21437 1.000 78.74173 175 ARG B C 1
ATOM 1565 O O . ARG B 1 44 ? 23.71434 -1.91375 6.67175 1.000 79.97999 175 ARG B O 1
ATOM 1573 N N . GLU B 1 45 ? 22.17366 -1.85213 8.31370 1.000 82.13326 176 GLU B N 1
ATOM 1574 C CA . GLU B 1 45 ? 22.79014 -0.68791 8.94291 1.000 79.72835 176 GLU B CA 1
ATOM 1575 C C . GLU B 1 45 ? 24.16474 -1.03230 9.49904 1.000 78.34999 176 GLU B C 1
ATOM 1576 O O . GLU B 1 45 ? 25.09008 -0.21439 9.44179 1.000 77.78918 176 GLU B O 1
ATOM 1582 N N . LEU B 1 46 ? 24.31794 -2.24384 10.03760 1.000 82.71826 177 LEU B N 1
ATOM 1583 C CA . LEU B 1 46 ? 25.62789 -2.68567 10.50371 1.000 80.11775 177 LEU B CA 1
ATOM 1584 C C . LEU B 1 46 ? 26.58692 -2.88595 9.33644 1.000 81.17605 177 LEU B C 1
ATOM 1585 O O . LEU B 1 46 ? 27.77147 -2.54348 9.43290 1.000 79.69344 177 LEU B O 1
ATOM 1590 N N . GLN B 1 47 ? 26.09289 -3.43625 8.22377 1.000 80.05152 178 GLN B N 1
ATOM 1591 C CA . GLN B 1 47 ? 26.93121 -3.57979 7.03796 1.000 82.63970 178 GLN B CA 1
ATOM 1592 C C . GLN B 1 47 ? 27.30898 -2.22088 6.46286 1.000 86.21959 178 GLN B C 1
ATOM 1593 O O . GLN B 1 47 ? 28.46069 -2.00695 6.06693 1.000 86.45288 178 GLN B O 1
ATOM 1599 N N . TYR B 1 48 ? 26.35030 -1.29088 6.40318 1.000 83.92378 179 TYR B N 1
ATOM 1600 C CA . TYR B 1 48 ? 26.66981 0.07405 5.99590 1.000 85.55497 179 TYR B CA 1
ATOM 1601 C C . TYR B 1 48 ? 27.70050 0.69336 6.92794 1.000 83.76135 179 TYR B C 1
ATOM 1602 O O . TYR B 1 48 ? 28.64686 1.34740 6.47362 1.000 85.74178 179 TYR B O 1
ATOM 1611 N N . PHE B 1 49 ? 27.52225 0.50384 8.23822 1.000 81.21946 180 PHE B N 1
ATOM 1612 C CA . PHE B 1 49 ? 28.47205 1.02273 9.21642 1.000 80.67584 180 PHE B CA 1
ATOM 1613 C C . PHE B 1 49 ? 29.89567 0.60054 8.87794 1.000 83.17108 180 PHE B C 1
ATOM 1614 O O . PHE B 1 49 ? 30.83272 1.40168 8.97632 1.000 83.82673 180 PHE B O 1
ATOM 1622 N N . GLN B 1 50 ? 30.06816 -0.64922 8.44393 1.000 85.29592 181 GLN B N 1
ATOM 1623 C CA . GLN B 1 50 ? 31.38822 -1.17030 8.10778 1.000 88.97463 181 GLN B CA 1
ATOM 1624 C C . GLN B 1 50 ? 31.87779 -0.63851 6.76414 1.000 90.63054 181 GLN B C 1
ATOM 1625 O O . GLN B 1 50 ? 33.03725 -0.22898 6.63615 1.000 91.68617 181 GLN B O 1
ATOM 1631 N N . GLN B 1 51 ? 31.00583 -0.63547 5.75207 1.000 93.31005 182 GLN B N 1
ATOM 1632 C CA . GLN B 1 51 ? 31.42323 -0.22865 4.41257 1.000 98.48599 182 GLN B CA 1
ATOM 1633 C C . GLN B 1 51 ? 31.74726 1.25914 4.35141 1.000 94.69682 182 GLN B C 1
ATOM 1634 O O . GLN B 1 51 ? 32.75637 1.65499 3.75543 1.000 95.48808 182 GLN B O 1
ATOM 1640 N N . HIS B 1 52 ? 30.89742 2.09815 4.94921 1.000 93.01419 183 HIS B N 1
ATOM 1641 C CA . HIS B 1 52 ? 31.06233 3.54325 4.81788 1.000 93.38469 183 HIS B CA 1
ATOM 1642 C C . HIS B 1 52 ? 32.37583 4.00763 5.43434 1.000 93.08759 183 HIS B C 1
ATOM 1643 O O . HIS B 1 52 ? 33.10640 4.80981 4.84131 1.000 94.14220 183 HIS B O 1
ATOM 1650 N N . LEU B 1 53 ? 32.69442 3.50926 6.62886 1.000 94.20518 184 LEU B N 1
ATOM 1651 C CA . LEU B 1 53 ? 33.95211 3.86740 7.27035 1.000 94.27783 184 LEU B CA 1
ATOM 1652 C C . LEU B 1 53 ? 35.15334 3.21978 6.59120 1.000 95.23635 184 LEU B C 1
ATOM 1653 O O . LEU B 1 53 ? 36.27141 3.72794 6.72545 1.000 96.55743 184 LEU B O 1
ATOM 1658 N N . GLN B 1 54 ? 34.95226 2.11353 5.86870 1.000 96.04709 185 GLN B N 1
ATOM 1659 C CA . GLN B 1 54 ? 36.04508 1.53385 5.09276 1.000 98.81799 185 GLN B CA 1
ATOM 1660 C C . GLN B 1 54 ? 36.35733 2.38089 3.86639 1.000 100.36199 185 GLN B C 1
ATOM 1661 O O . GLN B 1 54 ? 37.52601 2.52949 3.48927 1.000 99.68282 185 GLN B O 1
ATOM 1667 N N . LYS B 1 55 ? 35.32205 2.92839 3.22219 1.000 103.66352 186 LYS B N 1
ATOM 1668 C CA . LYS B 1 55 ? 35.53730 3.84498 2.10704 1.000 101.61939 186 LYS B CA 1
ATOM 1669 C C . LYS B 1 55 ? 36.32035 5.07256 2.55218 1.000 101.00230 186 LYS B C 1
ATOM 1670 O O . LYS B 1 55 ? 37.20603 5.54973 1.83279 1.000 100.54718 186 LYS B O 1
ATOM 1676 N N . LYS B 1 56 ? 36.01149 5.59407 3.73884 1.000 102.60123 187 LYS B N 1
ATOM 1677 C CA . LYS B 1 56 ? 36.75683 6.70636 4.31391 1.000 107.46155 187 LYS B CA 1
ATOM 1678 C C . LYS B 1 56 ? 38.06717 6.26669 4.95684 1.000 102.06831 187 LYS B C 1
ATOM 1679 O O . LYS B 1 56 ? 38.76299 7.10569 5.54082 1.000 100.80316 187 LYS B O 1
ATOM 1685 N N . ASN B 1 57 ? 38.40201 4.97622 4.87365 1.000 101.22244 188 ASN B N 1
ATOM 1686 C CA . ASN B 1 57 ? 39.70244 4.44729 5.29373 1.000 96.66408 188 ASN B CA 1
ATOM 1687 C C . ASN B 1 57 ? 39.99386 4.73244 6.76673 1.000 91.49937 188 ASN B C 1
ATOM 1688 O O . ASN B 1 57 ? 41.10959 5.10097 7.13766 1.000 89.39301 188 ASN B O 1
ATOM 1693 N N . TYR B 1 58 ? 38.98528 4.55172 7.61576 1.000 90.70698 189 TYR B N 1
ATOM 1694 C CA . TYR B 1 58 ? 39.20791 4.59978 9.05157 1.000 89.73075 189 TYR B CA 1
ATOM 1695 C C . TYR B 1 58 ? 39.84809 3.29209 9.52305 1.000 87.14275 189 TYR B C 1
ATOM 1696 O O . TYR B 1 58 ? 39.71954 2.26017 8.85824 1.000 89.47549 189 TYR B O 1
ATOM 1705 N N . PRO B 1 59 ? 40.56274 3.31498 10.65059 1.000 83.84280 190 PRO B N 1
ATOM 1706 C CA . PRO B 1 59 ? 41.27216 2.10813 11.10210 1.000 84.28687 190 PRO B CA 1
ATOM 1707 C C . PRO B 1 59 ? 40.33040 0.92402 11.27717 1.000 80.32849 190 PRO B C 1
ATOM 1708 O O . PRO B 1 59 ? 39.32954 1.00337 11.99329 1.000 76.51785 190 PRO B O 1
ATOM 1712 N N . GLN B 1 60 ? 40.67136 -0.18729 10.61685 1.000 82.11592 191 GLN B N 1
ATOM 1713 C CA . GLN B 1 60 ? 39.80095 -1.35947 10.63281 1.000 81.59752 191 GLN B CA 1
ATOM 1714 C C . GLN B 1 60 ? 39.61557 -1.89855 12.04550 1.000 78.81351 191 GLN B C 1
ATOM 1715 O O . GLN B 1 60 ? 38.51236 -2.32083 12.41342 1.000 77.35241 191 GLN B O 1
ATOM 1721 N N . GLU B 1 61 ? 40.68253 -1.88982 12.85263 1.000 78.46740 192 GLU B N 1
ATOM 1722 C CA . GLU B 1 61 ? 40.57187 -2.34253 14.23784 1.000 77.09401 192 GLU B CA 1
ATOM 1723 C C . GLU B 1 61 ? 39.54023 -1.52704 15.00578 1.000 75.04525 192 GLU B C 1
ATOM 1724 O O . GLU B 1 61 ? 38.82055 -2.06495 15.85632 1.000 73.49351 192 GLU B O 1
ATOM 1730 N N . ASP B 1 62 ? 39.45364 -0.22471 14.71839 1.000 75.71958 193 ASP B N 1
ATOM 1731 C CA . ASP B 1 62 ? 38.48383 0.62582 15.40162 1.000 71.56603 193 ASP B CA 1
ATOM 1732 C C . ASP B 1 62 ? 37.06873 0.36447 14.89982 1.000 69.34987 193 ASP B C 1
ATOM 1733 O O . ASP B 1 62 ? 36.12048 0.33241 15.69269 1.000 64.41074 193 ASP B O 1
ATOM 1738 N N . ILE B 1 63 ? 36.90677 0.18313 13.58634 1.000 70.46646 194 ILE B N 1
ATOM 1739 C CA . ILE B 1 63 ? 35.58895 -0.11033 13.02656 1.000 70.99499 194 ILE B CA 1
ATOM 1740 C C . ILE B 1 63 ? 35.01801 -1.38317 13.63877 1.000 68.88395 194 ILE B C 1
ATOM 1741 O O . ILE B 1 63 ? 33.83333 -1.44210 13.98985 1.000 64.45530 194 ILE B O 1
ATOM 1746 N N . ASN B 1 64 ? 35.84837 -2.42152 13.77807 1.000 69.99454 195 ASN B N 1
ATOM 1747 C CA . ASN B 1 64 ? 35.35663 -3.68522 14.31834 1.000 66.96166 195 ASN B CA 1
ATOM 1748 C C . ASN B 1 64 ? 34.98685 -3.55699 15.79098 1.000 64.63793 195 ASN B C 1
ATOM 1749 O O . ASN B 1 64 ? 33.95547 -4.08546 16.22194 1.000 62.10224 195 ASN B O 1
ATOM 1754 N N . HIS B 1 65 ? 35.81106 -2.85731 16.57743 1.000 63.50577 196 HIS B N 1
ATOM 1755 C CA . HIS B 1 65 ? 35.51523 -2.69157 17.99817 1.000 63.74633 196 HIS B CA 1
ATOM 1756 C C . HIS B 1 65 ? 34.20134 -1.94993 18.21225 1.000 61.26123 196 HIS B C 1
ATOM 1757 O O . HIS B 1 65 ? 33.43222 -2.28271 19.12179 1.000 61.04553 196 HIS B O 1
ATOM 1764 N N . LEU B 1 66 ? 33.92854 -0.93698 17.39182 1.000 60.17000 197 LEU B N 1
ATOM 1765 C CA . LEU B 1 66 ? 32.67230 -0.20757 17.52237 1.000 61.10530 197 LEU B CA 1
ATOM 1766 C C . LEU B 1 66 ? 31.50576 -1.00604 16.95447 1.000 56.53762 197 LEU B C 1
ATOM 1767 O O . LEU B 1 66 ? 30.39633 -0.96060 17.49915 1.000 52.78994 197 LEU B O 1
ATOM 1772 N N . SER B 1 67 ? 31.73805 -1.73602 15.85965 1.000 58.74483 198 SER B N 1
ATOM 1773 C CA . SER B 1 67 ? 30.74695 -2.69763 15.38639 1.000 63.26275 198 SER B CA 1
ATOM 1774 C C . SER B 1 67 ? 30.46003 -3.75306 16.44706 1.000 60.97721 198 SER B C 1
ATOM 1775 O O . SER B 1 67 ? 29.30897 -4.16853 16.62856 1.000 57.91464 198 SER B O 1
ATOM 1778 N N . TYR B 1 68 ? 31.50043 -4.19852 17.15584 1.000 56.70367 199 TYR B N 1
ATOM 1779 C CA . TYR B 1 68 ? 31.31559 -5.14781 18.24791 1.000 59.96942 199 TYR B CA 1
ATOM 1780 C C . TYR B 1 68 ? 30.44057 -4.55324 19.34545 1.000 55.18219 199 TYR B C 1
ATOM 1781 O O . TYR B 1 68 ? 29.55602 -5.22999 19.88218 1.000 54.04468 199 TYR B O 1
ATOM 1790 N N . LEU B 1 69 ? 30.66496 -3.28080 19.68067 1.000 54.41491 200 LEU B N 1
ATOM 1791 C CA . LEU B 1 69 ? 29.88629 -2.63473 20.73186 1.000 52.43398 200 LEU B CA 1
ATOM 1792 C C . LEU B 1 69 ? 28.41637 -2.51025 20.34609 1.000 54.17724 200 LEU B C 1
ATOM 1793 O O . LEU B 1 69 ? 27.53210 -2.72889 21.18296 1.000 55.12189 200 LEU B O 1
ATOM 1798 N N . LEU B 1 70 ? 28.13345 -2.15282 19.08885 1.000 51.88365 201 LEU B N 1
ATOM 1799 C CA . LEU B 1 70 ? 26.74511 -1.99914 18.65796 1.000 55.78995 201 LEU B CA 1
ATOM 1800 C C . LEU B 1 70 ? 25.99552 -3.32577 18.73880 1.000 53.93648 201 LEU B C 1
ATOM 1801 O O . LEU B 1 70 ? 24.89236 -3.39717 19.29505 1.000 50.94878 201 LEU B O 1
ATOM 1806 N N . CYS B 1 71 ? 26.58391 -4.39140 18.18856 1.000 57.17399 202 CYS B N 1
ATOM 1807 C CA . CYS B 1 71 ? 25.96221 -5.71209 18.26702 1.000 57.97204 202 CYS B CA 1
ATOM 1808 C C . CYS B 1 71 ? 25.68128 -6.10548 19.71376 1.000 51.97309 202 CYS B C 1
ATOM 1809 O O . CYS B 1 71 ? 24.58055 -6.56515 20.04042 1.000 51.24890 202 CYS B O 1
ATOM 1812 N N . THR B 1 72 ? 26.66275 -5.91079 20.60083 1.000 49.55268 203 THR B N 1
ATOM 1813 C CA . THR B 1 72 ? 26.45440 -6.21319 22.01466 1.000 50.94247 203 THR B CA 1
ATOM 1814 C C . THR B 1 72 ? 25.36372 -5.33269 22.61198 1.000 57.17517 203 THR B C 1
ATOM 1815 O O . THR B 1 72 ? 24.53030 -5.80774 23.39319 1.000 55.39762 203 THR B O 1
ATOM 1819 N N . TYR B 1 73 ? 25.35466 -4.04419 22.25655 1.000 56.36272 204 TYR B N 1
ATOM 1820 C CA . TYR B 1 73 ? 24.29974 -3.14789 22.72113 1.000 52.08381 204 TYR B CA 1
ATOM 1821 C C . TYR B 1 73 ? 22.94137 -3.56882 22.17772 1.000 50.95760 204 TYR B C 1
ATOM 1822 O O . TYR B 1 73 ? 21.95867 -3.64870 22.92530 1.000 54.40858 204 TYR B O 1
ATOM 1831 N N . ILE B 1 74 ? 22.86734 -3.84319 20.87428 1.000 49.08396 205 ILE B N 1
ATOM 1832 C CA . ILE B 1 74 ? 21.59866 -4.24052 20.27242 1.000 59.29864 205 ILE B CA 1
ATOM 1833 C C . ILE B 1 74 ? 21.12211 -5.57533 20.83847 1.000 62.14069 205 ILE B C 1
ATOM 1834 O O . ILE B 1 74 ? 19.93119 -5.74449 21.12985 1.000 66.29187 205 ILE B O 1
ATOM 1839 N N . ASP B 1 75 ? 22.03436 -6.54226 21.00991 1.000 58.17857 206 ASP B N 1
ATOM 1840 C CA . ASP B 1 75 ? 21.62463 -7.84809 21.53017 1.000 65.19004 206 ASP B CA 1
ATOM 1841 C C . ASP B 1 75 ? 21.06210 -7.72683 22.94139 1.000 68.56961 206 ASP B C 1
ATOM 1842 O O .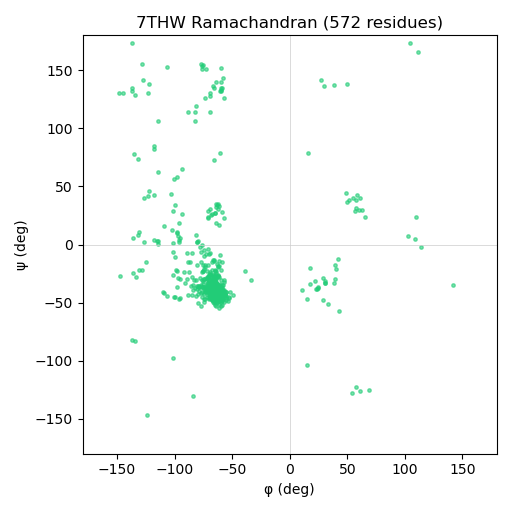 ASP B 1 75 ? 20.07739 -8.39157 23.28288 1.000 63.78430 206 ASP B O 1
ATOM 1847 N N . GLY B 1 76 ? 21.66788 -6.87295 23.77223 1.000 63.70248 207 GLY B N 1
ATOM 1848 C CA . GLY B 1 76 ? 21.16936 -6.66026 25.12005 1.000 64.66905 207 GLY B CA 1
ATOM 1849 C C . GLY B 1 76 ? 19.77037 -6.08200 25.17494 1.000 72.63394 207 GLY B C 1
ATOM 1850 O O . GLY B 1 76 ? 19.10557 -6.18551 26.21274 1.000 73.36175 207 GLY B O 1
ATOM 1851 N N . ILE B 1 77 ? 19.30715 -5.47608 24.08374 1.000 72.13418 208 ILE B N 1
ATOM 1852 C CA . ILE B 1 77 ? 17.96355 -4.90716 24.03569 1.000 77.64486 208 ILE B CA 1
ATOM 1853 C C . ILE B 1 77 ? 16.93907 -5.94042 23.58845 1.000 79.94265 208 ILE B C 1
ATOM 1854 O O . ILE B 1 77 ? 15.84913 -6.02681 24.15968 1.000 88.00937 208 ILE B O 1
ATOM 1859 N N . PHE B 1 78 ? 17.26445 -6.73194 22.56370 1.000 83.48830 209 PHE B N 1
ATOM 1860 C CA . PHE B 1 78 ? 16.38698 -7.83367 22.17694 1.000 91.28032 209 PHE B CA 1
ATOM 1861 C C . PHE B 1 78 ? 16.29992 -8.86767 23.29162 1.000 87.85204 209 PHE B C 1
ATOM 1862 O O . PHE B 1 78 ? 15.20496 -9.23269 23.73493 1.000 91.33755 209 PHE B O 1
ATOM 1870 N N . ASN B 1 79 ? 17.44988 -9.34497 23.76000 1.000 86.93315 210 ASN B N 1
ATOM 1871 C CA . ASN B 1 79 ? 17.50679 -10.30965 24.85415 1.000 96.07368 210 ASN B CA 1
ATOM 1872 C C . ASN B 1 79 ? 17.43511 -9.60570 26.20785 1.000 94.62735 210 ASN B C 1
ATOM 1873 O O . ASN B 1 79 ? 16.53226 -8.80604 26.45961 1.000 95.68292 210 ASN B O 1
ATOM 1878 N N . ASN B 1 88 ? 20.84344 -17.64155 15.27763 1.000 116.73609 219 ASN B N 1
ATOM 1879 C CA . ASN B 1 88 ? 19.57778 -17.22442 14.68501 1.000 114.48466 219 ASN B CA 1
ATOM 1880 C C . ASN B 1 88 ? 19.32167 -15.74241 14.88746 1.000 105.67137 219 ASN B C 1
ATOM 1881 O O . ASN B 1 88 ? 19.13166 -14.99621 13.92794 1.000 116.41212 219 ASN B O 1
ATOM 1886 N N . GLN B 1 89 ? 19.31654 -15.32409 16.15038 1.000 102.52998 220 GLN B N 1
ATOM 1887 C CA . GLN B 1 89 ? 18.94404 -13.96499 16.51672 1.000 98.18256 220 GLN B CA 1
ATOM 1888 C C . GLN B 1 89 ? 20.13654 -13.06819 16.81197 1.000 94.09893 220 GLN B C 1
ATOM 1889 O O . GLN B 1 89 ? 20.03449 -11.84741 16.64441 1.000 98.56744 220 GLN B O 1
ATOM 1895 N N . SER B 1 90 ? 21.26305 -13.63793 17.23275 1.000 81.21507 221 SER B N 1
ATOM 1896 C CA . SER B 1 90 ? 22.37028 -12.82940 17.72784 1.000 78.03795 221 SER B CA 1
ATOM 1897 C C . SER B 1 90 ? 23.08571 -12.11472 16.58707 1.000 76.59587 221 SER B C 1
ATOM 1898 O O . SER B 1 90 ? 23.51868 -12.74350 15.61615 1.000 74.79928 221 SER B O 1
ATOM 1901 N N . LEU B 1 91 ? 23.21248 -10.79169 16.71097 1.000 70.10663 222 LEU B N 1
ATOM 1902 C CA . LEU B 1 91 ? 23.99566 -10.02619 15.74740 1.000 69.26572 222 LEU B CA 1
ATOM 1903 C C . LEU B 1 91 ? 25.49026 -10.20337 15.98213 1.000 65.38282 222 LEU B C 1
ATOM 1904 O O . LEU B 1 91 ? 26.26065 -10.32874 15.02300 1.000 62.76385 222 LEU B O 1
ATOM 1909 N N . LEU B 1 92 ? 25.91197 -10.21307 17.25046 1.000 63.62351 223 LEU B N 1
ATOM 1910 C CA . LEU B 1 92 ? 27.32652 -10.38203 17.56516 1.000 65.17952 223 LEU B CA 1
ATOM 1911 C C . LEU B 1 92 ? 27.86112 -11.69218 17.00744 1.000 70.27675 223 LEU B C 1
ATOM 1912 O O . LEU B 1 92 ? 28.99691 -11.75058 16.52309 1.000 69.90730 223 LEU B O 1
ATOM 1917 N N . VAL B 1 93 ? 27.05584 -12.75544 17.06153 1.000 67.71915 224 VAL B N 1
ATOM 1918 C CA . VAL B 1 93 ? 27.47639 -14.02694 16.48304 1.000 69.34293 224 VAL B CA 1
ATOM 1919 C C . VAL B 1 93 ? 27.62677 -13.89500 14.97339 1.000 66.92501 224 VAL B C 1
ATOM 1920 O O . VAL B 1 93 ? 28.64792 -14.28400 14.39594 1.000 73.49834 224 VAL B O 1
ATOM 1924 N N . GLU B 1 94 ? 26.61469 -13.32968 14.31334 1.000 68.40152 225 GLU B N 1
ATOM 1925 C CA . GLU B 1 94 ? 26.63495 -13.24289 12.85577 1.000 71.51487 225 GLU B CA 1
ATOM 1926 C C . GLU B 1 94 ? 27.76258 -12.34196 12.35995 1.000 77.12180 225 GLU B C 1
ATOM 1927 O O . GLU B 1 94 ? 28.37610 -12.62301 11.32209 1.000 73.50523 225 GLU B O 1
ATOM 1933 N N . PHE B 1 95 ? 28.05424 -11.25917 13.08599 1.000 68.82979 226 PHE B N 1
ATOM 1934 C CA . PHE B 1 95 ? 29.06405 -10.29968 12.65643 1.000 71.57943 226 PHE B CA 1
ATOM 1935 C C . PHE B 1 95 ? 30.42756 -10.49368 13.31439 1.000 75.17735 226 PHE B C 1
ATOM 1936 O O . PHE B 1 95 ? 31.43567 -10.06681 12.74005 1.000 78.09396 226 PHE B O 1
ATOM 1944 N N . HIS B 1 96 ? 30.49820 -11.12945 14.48879 1.000 71.59599 227 HIS B N 1
ATOM 1945 C CA . HIS B 1 96 ? 31.78173 -11.26907 15.16664 1.000 77.41572 227 HIS B CA 1
ATOM 1946 C C . HIS B 1 96 ? 32.02075 -12.66044 15.74161 1.000 80.91931 227 HIS B C 1
ATOM 1947 O O . HIS B 1 96 ? 33.03033 -12.85626 16.43209 1.000 80.58812 227 HIS B O 1
ATOM 1954 N N . ARG B 1 97 ? 31.13332 -13.62378 15.48560 1.000 80.69972 228 ARG B N 1
ATOM 1955 C CA . ARG B 1 97 ? 31.33108 -15.01296 15.90357 1.000 79.06421 228 ARG B CA 1
ATOM 1956 C C . ARG B 1 97 ? 31.58901 -15.10604 17.40646 1.000 79.81414 228 ARG B C 1
ATOM 1957 O O . ARG B 1 97 ? 32.43110 -15.87532 17.87510 1.000 86.81548 228 ARG B O 1
ATOM 1965 N N . ASP B 1 98 ? 30.84816 -14.30353 18.16716 1.000 81.64831 229 ASP B N 1
ATOM 1966 C CA . ASP B 1 98 ? 30.98283 -14.22182 19.61461 1.000 75.60389 229 ASP B CA 1
ATOM 1967 C C . ASP B 1 98 ? 29.58542 -14.18882 20.21114 1.000 73.70223 229 ASP B C 1
ATOM 1968 O O . ASP B 1 98 ? 28.73309 -13.42857 19.74450 1.000 70.75648 229 ASP B O 1
ATOM 1973 N N . ALA B 1 99 ? 29.34793 -15.01648 21.23182 1.000 70.92599 230 ALA B N 1
ATOM 1974 C CA . ALA B 1 99 ? 27.99575 -15.15704 21.76289 1.000 68.62135 230 ALA B CA 1
ATOM 1975 C C . ALA B 1 99 ? 27.66375 -14.07652 22.78382 1.000 71.03193 230 ALA B C 1
ATOM 1976 O O . ALA B 1 99 ? 26.51368 -13.63051 22.86062 1.000 70.62778 230 ALA B O 1
ATOM 1978 N N . TRP B 1 100 ? 28.64074 -13.64869 23.58024 1.000 69.87735 231 TRP B N 1
ATOM 1979 C CA . TRP B 1 100 ? 28.42617 -12.58932 24.55674 1.000 66.29000 231 TRP B CA 1
ATOM 1980 C C . TRP B 1 100 ? 29.57183 -11.59166 24.48773 1.000 62.30331 231 TRP B C 1
ATOM 1981 O O . TRP B 1 100 ? 30.74321 -11.98038 24.54675 1.000 54.36126 231 TRP B O 1
ATOM 1992 N N . GLY B 1 101 ? 29.23080 -10.30938 24.37121 1.000 62.24165 232 GLY B N 1
ATOM 1993 C CA . GLY B 1 101 ? 30.23633 -9.27204 24.26222 1.000 54.93354 232 GLY B CA 1
ATOM 1994 C C . GLY B 1 101 ? 30.26725 -8.32271 25.44068 1.000 55.00424 232 GLY B C 1
ATOM 1995 O O . GLY B 1 101 ? 31.05303 -7.37080 25.45285 1.000 57.85300 232 GLY B O 1
ATOM 1996 N N . GLY B 1 102 ? 29.42285 -8.57894 26.44348 1.000 54.21173 233 GLY B N 1
ATOM 1997 C CA . GLY B 1 102 ? 29.30399 -7.68313 27.58277 1.000 58.55727 233 GLY B CA 1
ATOM 1998 C C . GLY B 1 102 ? 30.58901 -7.48775 28.36062 1.000 63.87781 233 GLY B C 1
ATOM 1999 O O . GLY B 1 102 ? 30.72581 -6.48673 29.07437 1.000 59.98064 233 GLY B O 1
ATOM 2000 N N . GLU B 1 103 ? 31.53397 -8.42123 28.24418 1.000 60.92420 234 GLU B N 1
ATOM 2001 C CA . GLU B 1 103 ? 32.83609 -8.31737 28.89350 1.000 60.04736 234 GLU B CA 1
ATOM 2002 C C . GLU B 1 103 ? 33.90818 -7.76099 27.96206 1.000 61.77376 234 GLU B C 1
ATOM 2003 O O . GLU B 1 103 ? 34.65464 -6.85562 28.34847 1.000 60.32940 234 GLU B O 1
ATOM 2009 N N . ASP B 1 104 ? 33.99079 -8.27583 26.72989 1.000 57.28107 235 ASP B N 1
ATOM 2010 C CA . ASP B 1 104 ? 35.03863 -7.83618 25.81086 1.000 57.77862 235 ASP B CA 1
ATOM 2011 C C . ASP B 1 104 ? 34.87320 -6.37574 25.40185 1.000 61.30006 235 ASP B C 1
ATOM 2012 O O . ASP B 1 104 ? 35.86304 -5.72368 25.04913 1.000 57.74829 235 ASP B O 1
ATOM 2017 N N . CYS B 1 105 ? 33.64411 -5.84694 25.43463 1.000 60.63757 236 CYS B N 1
ATOM 2018 C CA . CYS B 1 105 ? 33.42939 -4.44208 25.08599 1.000 58.24922 236 CYS B CA 1
ATOM 2019 C C . CYS B 1 105 ? 34.21587 -3.51238 26.00293 1.000 59.33912 236 CYS B C 1
ATOM 2020 O O . CYS B 1 105 ? 34.85035 -2.55585 25.53738 1.000 54.84063 236 CYS B O 1
ATOM 2023 N N . PHE B 1 106 ? 34.18650 -3.77670 27.30963 1.000 55.77434 237 PHE B N 1
ATOM 2024 C CA . PHE B 1 106 ? 34.88641 -2.93844 28.27387 1.000 58.99244 237 PHE B CA 1
ATOM 2025 C C . PHE B 1 106 ? 36.38564 -3.19565 28.31244 1.000 61.64821 237 PHE B C 1
ATOM 2026 O O . PHE B 1 106 ? 37.12152 -2.37949 28.87908 1.000 66.69092 237 PHE B O 1
ATOM 2034 N N . GLU B 1 107 ? 36.85695 -4.30155 27.73610 1.000 61.37489 238 GLU B N 1
ATOM 2035 C CA . GLU B 1 107 ? 38.29393 -4.46575 27.55729 1.000 63.19671 238 GLU B CA 1
ATOM 2036 C C . GLU B 1 107 ? 38.78725 -3.66176 26.35943 1.000 60.59586 238 GLU B C 1
ATOM 2037 O O . GLU B 1 107 ? 39.88919 -3.10259 26.39349 1.000 62.88314 238 GLU B O 1
ATOM 2043 N N . HIS B 1 108 ? 37.98380 -3.58714 25.29649 1.000 57.14609 239 HIS B N 1
ATOM 2044 C CA . HIS B 1 108 ? 38.30811 -2.68674 24.19614 1.000 62.67077 239 HIS B CA 1
ATOM 2045 C C . HIS B 1 108 ? 38.32799 -1.24139 24.67501 1.000 61.80271 239 HIS B C 1
ATOM 2046 O O . HIS B 1 108 ? 39.19784 -0.45660 24.27966 1.000 59.72913 239 HIS B O 1
ATOM 2053 N N . LEU B 1 109 ? 37.38411 -0.88439 25.54988 1.000 62.04080 240 LEU B N 1
ATOM 2054 C CA . LEU B 1 109 ? 37.30552 0.47419 26.07423 1.000 58.18935 240 LEU B CA 1
ATOM 2055 C C . LEU B 1 109 ? 38.51717 0.81532 26.93099 1.000 64.15066 240 LEU B C 1
ATOM 2056 O O . LEU B 1 109 ? 39.01175 1.94740 26.88806 1.000 60.82466 240 LEU B O 1
ATOM 2061 N N . ARG B 1 110 ? 39.00658 -0.14642 27.71917 1.000 62.43827 241 ARG B N 1
ATOM 2062 C CA . ARG B 1 110 ? 40.13557 0.13083 28.60159 1.000 64.54887 241 ARG B CA 1
ATOM 2063 C C . ARG B 1 110 ? 41.38916 0.47376 27.80636 1.000 67.24112 241 ARG B C 1
ATOM 2064 O O . ARG B 1 110 ? 42.14832 1.37135 28.18951 1.000 72.07221 241 ARG B O 1
ATOM 2072 N N . VAL B 1 111 ? 41.62325 -0.23095 26.69648 1.000 66.56080 242 VAL B N 1
ATOM 2073 C CA . VAL B 1 111 ? 42.79178 0.04856 25.86582 1.000 68.35425 242 VAL B CA 1
ATOM 2074 C C . VAL B 1 111 ? 42.68380 1.43385 25.24107 1.000 71.52778 242 VAL B C 1
ATOM 2075 O O . VAL B 1 111 ? 43.66948 2.17933 25.17045 1.000 73.21635 242 VAL B O 1
ATOM 2079 N N . TYR B 1 112 ? 41.48495 1.80163 24.78340 1.000 66.70027 243 TYR B N 1
ATOM 2080 C CA . TYR B 1 112 ? 41.27529 3.13375 24.22825 1.000 69.59169 243 TYR B CA 1
ATOM 2081 C C . TYR B 1 112 ? 41.47794 4.21633 25.28255 1.000 72.91508 243 TYR B C 1
ATOM 2082 O O . TYR B 1 112 ? 42.02755 5.28371 24.98505 1.000 77.24788 243 TYR B O 1
ATOM 2099 N N . ASN B 1 114 ? 43.47317 4.34639 27.67645 1.000 78.60860 245 ASN B N 1
ATOM 2100 C CA . ASN B 1 114 ? 44.86438 4.56389 28.05510 1.000 82.68897 245 ASN B CA 1
ATOM 2101 C C . ASN B 1 114 ? 45.51527 5.65633 27.21593 1.000 88.13464 245 ASN B C 1
ATOM 2102 O O . ASN B 1 114 ? 46.37879 6.38659 27.71690 1.000 91.26789 245 ASN B O 1
ATOM 2107 N N . SER B 1 115 ? 45.11541 5.78741 25.94880 1.000 87.79400 246 SER B N 1
ATOM 2108 C CA . SER B 1 115 ? 45.58830 6.84514 25.05784 1.000 92.24104 246 SER B CA 1
ATOM 2109 C C . SER B 1 115 ? 44.38288 7.68855 24.65654 1.000 94.26941 246 SER B C 1
ATOM 2110 O O . SER B 1 115 ? 43.81167 7.49814 23.57196 1.000 94.90839 246 SER B O 1
ATOM 2113 N N . PRO B 1 116 ? 43.96793 8.63418 25.50562 1.000 95.66459 247 PRO B N 1
ATOM 2114 C CA . PRO B 1 116 ? 42.73525 9.38439 25.21289 1.000 96.62974 247 PRO B CA 1
ATOM 2115 C C . PRO B 1 116 ? 42.87478 10.35621 24.05431 1.000 97.68893 247 PRO B C 1
ATOM 2116 O O . PRO B 1 116 ? 41.89923 10.57027 23.32409 1.000 95.65361 247 PRO B O 1
ATOM 2120 N N . LYS B 1 117 ? 44.05079 10.95860 23.86521 1.000 97.50550 248 LYS B N 1
ATOM 2121 C CA . LYS B 1 117 ? 44.20950 11.93289 22.79037 1.000 101.82013 248 LYS B CA 1
ATOM 2122 C C . LYS B 1 117 ? 44.14326 11.26241 21.42324 1.000 99.03647 248 LYS B C 1
ATOM 2123 O O . LYS B 1 117 ? 43.58378 11.82604 20.47453 1.000 97.69576 248 LYS B O 1
ATOM 2129 N N . GLN B 1 118 ? 44.69779 10.05392 21.30631 1.000 99.79236 249 GLN B N 1
ATOM 2130 C CA . GLN B 1 118 ? 44.71240 9.34666 20.03212 1.000 96.92153 249 GLN B CA 1
ATOM 2131 C C . GLN B 1 118 ? 43.35655 8.75731 19.66497 1.000 92.30131 249 GLN B C 1
ATOM 2132 O O . GLN B 1 118 ? 43.09850 8.52784 18.47802 1.000 93.48067 249 GLN B O 1
ATOM 2138 N N . TYR B 1 119 ? 42.48331 8.51654 20.64248 1.000 89.28402 250 TYR B N 1
ATOM 2139 C CA . TYR B 1 119 ? 41.21333 7.85843 20.35835 1.000 84.36559 250 TYR B CA 1
ATOM 2140 C C . TYR B 1 119 ? 40.02123 8.70394 20.78976 1.000 80.13356 250 TYR B C 1
ATOM 2141 O O . TYR B 1 119 ? 39.07980 8.19010 21.40092 1.000 75.10489 250 TYR B O 1
ATOM 2150 N N . ARG B 1 120 ? 40.04526 9.99651 20.46134 1.000 82.06137 251 ARG B N 1
ATOM 2151 C CA . ARG B 1 120 ? 38.95473 10.88747 20.84647 1.000 79.63271 251 ARG B CA 1
ATOM 2152 C C . ARG B 1 120 ? 37.63303 10.45231 20.22311 1.000 72.74606 251 ARG B C 1
ATOM 2153 O O . ARG B 1 120 ? 36.63633 10.24977 20.92758 1.000 70.65368 251 ARG B O 1
ATOM 2161 N N . GLU B 1 121 ? 37.60402 10.31106 18.89541 1.000 72.01883 252 GLU B N 1
ATOM 2162 C CA . GLU B 1 121 ? 36.35470 9.98309 18.21429 1.000 75.44494 252 GLU B CA 1
ATOM 2163 C C . GLU B 1 121 ? 35.83679 8.60338 18.61424 1.000 68.31432 252 GLU B C 1
ATOM 2164 O O . GLU B 1 121 ? 34.62011 8.39162 18.68295 1.000 63.31217 252 GLU B O 1
ATOM 2170 N N . VAL B 1 122 ? 36.73510 7.66061 18.89892 1.000 67.32238 253 VAL B N 1
ATOM 2171 C CA . VAL B 1 122 ? 36.29873 6.33771 19.33814 1.000 66.94597 253 VAL B CA 1
ATOM 2172 C C . VAL B 1 122 ? 35.66660 6.41629 20.72276 1.000 64.39706 253 VAL B C 1
ATOM 2173 O O . VAL B 1 122 ? 34.66671 5.74224 21.00470 1.000 60.33218 253 VAL B O 1
ATOM 2177 N N . LEU B 1 123 ? 36.22939 7.25056 21.60273 1.000 67.00329 254 LEU B N 1
ATOM 2178 C CA . LEU B 1 123 ? 35.71846 7.37447 22.96309 1.000 66.23169 254 LEU B CA 1
ATOM 2179 C C . LEU B 1 123 ? 34.41309 8.16069 23.02202 1.000 64.76059 254 LEU B C 1
ATOM 2180 O O . LEU B 1 123 ? 33.59201 7.91457 23.91202 1.000 60.44384 254 LEU B O 1
ATOM 2185 N N . GLU B 1 124 ? 34.20247 9.10551 22.09989 1.000 67.26904 255 GLU B N 1
ATOM 2186 C CA . GLU B 1 124 ? 32.90873 9.77877 22.02226 1.000 65.91654 255 GLU B CA 1
ATOM 2187 C C . GLU B 1 124 ? 31.79658 8.78277 21.70901 1.000 63.60796 255 GLU B C 1
ATOM 2188 O O . GLU B 1 124 ? 30.67794 8.90661 22.22224 1.000 61.48342 255 GLU B O 1
ATOM 2194 N N . PHE B 1 125 ? 32.09058 7.77830 20.87840 1.000 63.71403 256 PHE B N 1
ATOM 2195 C CA . PHE B 1 125 ? 31.08778 6.77049 20.54281 1.000 60.28216 256 PHE B CA 1
ATOM 2196 C C . PHE B 1 125 ? 30.75559 5.89886 21.75113 1.000 58.51852 256 PHE B C 1
ATOM 2197 O O . PHE B 1 125 ? 29.57894 5.64394 22.03531 1.000 57.02765 256 PHE B O 1
ATOM 2205 N N . TYR B 1 126 ? 31.78160 5.43178 22.47656 1.000 59.05036 257 TYR B N 1
ATOM 2206 C CA . TYR B 1 126 ? 31.53943 4.66287 23.69742 1.000 52.69234 257 TYR B CA 1
ATOM 2207 C C . TYR B 1 126 ? 30.72856 5.46657 24.70662 1.000 52.98754 257 TYR B C 1
ATOM 2208 O O . TYR B 1 126 ? 29.84041 4.92496 25.37681 1.000 49.17845 257 TYR B O 1
ATOM 2217 N N . ASP B 1 127 ? 31.02938 6.75897 24.83743 1.000 61.06771 258 ASP B N 1
ATOM 2218 C CA . ASP B 1 127 ? 30.26564 7.61720 25.73686 1.000 58.33149 258 ASP B CA 1
ATOM 2219 C C . ASP B 1 127 ? 28.79475 7.65544 25.33718 1.000 58.74884 258 ASP B C 1
ATOM 2220 O O . ASP B 1 127 ? 27.90551 7.49621 26.18116 1.000 61.92873 258 ASP B O 1
ATOM 2225 N N . LEU B 1 128 ? 28.52276 7.86269 24.04499 1.000 56.38456 259 LEU B N 1
ATOM 2226 C CA . LEU B 1 128 ? 27.14511 7.89578 23.55981 1.000 61.59128 259 LEU B CA 1
ATOM 2227 C C . LEU B 1 128 ? 26.42720 6.56860 23.80000 1.000 58.79515 259 LEU B C 1
ATOM 2228 O O . LEU B 1 128 ? 25.26593 6.55338 24.22781 1.000 56.77897 259 LEU B O 1
ATOM 2233 N N . ILE B 1 129 ? 27.09451 5.44386 23.52707 1.000 51.39998 260 ILE B N 1
ATOM 2234 C CA . ILE B 1 129 ? 26.43176 4.15129 23.68051 1.000 55.27221 260 ILE B CA 1
ATOM 2235 C C . ILE B 1 129 ? 26.08732 3.89843 25.14315 1.000 54.74398 260 ILE B C 1
ATOM 2236 O O . ILE B 1 129 ? 24.98646 3.43537 25.46280 1.000 51.53721 260 ILE B O 1
ATOM 2249 N N . CYS B 1 131 ? 25.55556 6.18546 27.33888 1.000 57.52895 262 CYS B N 1
ATOM 2250 C CA . CYS B 1 131 ? 24.48225 7.11593 27.67784 1.000 58.40496 262 CYS B CA 1
ATOM 2251 C C . CYS B 1 131 ? 23.11582 6.54337 27.33437 1.000 61.34387 262 CYS B C 1
ATOM 2252 O O . CYS B 1 131 ? 22.12765 6.85440 28.00923 1.000 62.58984 262 CYS B O 1
ATOM 2255 N N . LEU B 1 132 ? 23.03536 5.71754 26.28946 1.000 60.91967 263 LEU B N 1
ATOM 2256 C CA . LEU B 1 132 ? 21.76115 5.12506 25.90448 1.000 63.11209 263 LEU B CA 1
ATOM 2257 C C . LEU B 1 132 ? 21.32548 4.00576 26.83966 1.000 64.51817 263 LEU B C 1
ATOM 2258 O O . LEU B 1 132 ? 20.21705 3.48564 26.67511 1.000 70.62100 263 LEU B O 1
ATOM 2263 N N . GLY B 1 133 ? 22.15588 3.62926 27.81250 1.000 58.99782 264 GLY B N 1
ATOM 2264 C CA . GLY B 1 133 ? 21.78939 2.63541 28.80303 1.000 57.45171 264 GLY B CA 1
ATOM 2265 C C . GLY B 1 133 ? 22.57336 1.34248 28.74044 1.000 63.52420 264 GLY B C 1
ATOM 2266 O O . GLY B 1 133 ? 22.34260 0.46183 29.57970 1.000 65.89730 264 GLY B O 1
ATOM 2267 N N . PHE B 1 134 ? 23.48417 1.19200 27.78007 1.000 54.85487 265 PHE B N 1
ATOM 2268 C CA . PHE B 1 134 ? 24.27505 -0.02659 27.68712 1.000 63.78654 265 PHE B CA 1
ATOM 2269 C C . PHE B 1 134 ? 25.08043 -0.23711 28.96382 1.000 68.33470 265 PHE B C 1
ATOM 2270 O O . PHE B 1 134 ? 25.68614 0.70002 29.49496 1.000 67.82431 265 PHE B O 1
ATOM 2278 N N . ASP B 1 135 ? 25.06694 -1.47291 29.46395 1.000 58.37996 266 ASP B N 1
ATOM 2279 C CA . ASP B 1 135 ? 25.77432 -1.82961 30.68708 1.000 64.57021 266 ASP B CA 1
ATOM 2280 C C . ASP B 1 135 ? 26.54364 -3.14212 30.60724 1.000 62.98834 266 ASP B C 1
ATOM 2281 O O . ASP B 1 135 ? 27.50092 -3.31082 31.37111 1.000 59.07268 266 ASP B O 1
ATOM 2286 N N . GLY B 1 136 ? 26.16839 -4.06699 29.72588 1.000 61.03530 267 GLY B N 1
ATOM 2287 C CA . GLY B 1 136 ? 26.98633 -5.24878 29.49399 1.000 63.17659 267 GLY B CA 1
ATOM 2288 C C . GLY B 1 136 ? 27.15902 -6.09014 30.74565 1.000 65.02723 267 GLY B C 1
ATOM 2289 O O . GLY B 1 136 ? 26.18699 -6.48344 31.40178 1.000 66.06870 267 GLY B O 1
ATOM 2290 N N . LYS B 1 137 ? 28.42278 -6.36552 31.08754 1.000 62.99737 268 LYS B N 1
ATOM 2291 C CA . LYS B 1 137 ? 28.73719 -7.23050 32.22157 1.000 61.34198 268 LYS B CA 1
ATOM 2292 C C . LYS B 1 137 ? 28.27673 -6.65429 33.55277 1.000 65.65985 268 LYS B C 1
ATOM 2293 O O . LYS B 1 137 ? 28.09711 -7.41375 34.50959 1.000 55.87575 268 LYS B O 1
ATOM 2299 N N . TYR B 1 138 ? 28.08772 -5.33541 33.64637 1.000 56.80837 269 TYR B N 1
ATOM 2300 C CA . TYR B 1 138 ? 27.70205 -4.74381 34.92145 1.000 57.08466 269 TYR B CA 1
ATOM 2301 C C . TYR B 1 138 ? 26.27457 -5.08608 35.32837 1.000 58.40081 269 TYR B C 1
ATOM 2302 O O . TYR B 1 138 ? 25.88487 -4.79030 36.46439 1.000 54.71525 269 TYR B O 1
ATOM 2311 N N . GLN B 1 139 ? 25.49491 -5.71670 34.44668 1.000 63.11140 270 GLN B N 1
ATOM 2312 C CA . GLN B 1 139 ? 24.20673 -6.26125 34.85803 1.000 70.31432 270 GLN B CA 1
ATOM 2313 C C . GLN B 1 139 ? 24.34991 -7.38179 35.88182 1.000 70.48056 270 GLN B C 1
ATOM 2314 O O . GLN B 1 139 ? 23.37395 -7.69968 36.57036 1.000 76.04592 270 GLN B O 1
ATOM 2328 N N . ILE B 1 141 ? 27.46924 -7.95394 37.96539 1.000 70.97392 272 ILE B N 1
ATOM 2329 C CA . ILE B 1 141 ? 28.40705 -7.65786 39.04296 1.000 69.13293 272 ILE B CA 1
ATOM 2330 C C . ILE B 1 141 ? 27.66662 -6.94582 40.16477 1.000 69.67189 272 ILE B C 1
ATOM 2331 O O . ILE B 1 141 ? 26.78853 -6.11514 39.91110 1.000 71.49014 272 ILE B O 1
ATOM 2336 N N . GLU B 1 142 ? 28.01142 -7.26616 41.41194 1.000 68.02215 273 GLU B N 1
ATOM 2337 C CA . GLU B 1 142 ? 27.44881 -6.53151 42.53852 1.000 71.99355 273 GLU B CA 1
ATOM 2338 C C . GLU B 1 142 ? 27.76965 -5.04626 42.41092 1.000 67.29867 273 GLU B C 1
ATOM 2339 O O . GLU B 1 142 ? 28.84783 -4.66646 41.94586 1.000 67.16340 273 GLU B O 1
ATOM 2345 N N . HIS B 1 143 ? 26.81818 -4.20529 42.82197 1.000 67.47673 274 HIS B N 1
ATOM 2346 C CA . HIS B 1 143 ? 26.93220 -2.75178 42.67657 1.000 66.71393 274 HIS B CA 1
ATOM 2347 C C . HIS B 1 143 ? 27.27523 -2.36865 41.24031 1.000 64.80922 274 HIS B C 1
ATOM 2348 O O . HIS B 1 143 ? 28.05620 -1.44664 40.99067 1.000 65.47834 274 HIS B O 1
ATOM 2355 N N . GLY B 1 144 ? 26.68498 -3.09508 40.28705 1.000 63.50106 275 GLY B N 1
ATOM 2356 C CA . GLY B 1 144 ? 27.00094 -2.86498 38.88630 1.000 60.66612 275 GLY B CA 1
ATOM 2357 C C . GLY B 1 144 ? 26.71858 -1.44552 38.44087 1.000 63.50985 275 GLY B C 1
ATOM 2358 O O . GLY B 1 144 ? 27.47708 -0.87081 37.65507 1.000 62.84274 275 GLY B O 1
ATOM 2359 N N . ALA B 1 145 ? 25.62897 -0.85375 38.94075 1.000 58.96714 276 ALA B N 1
ATOM 2360 C CA . ALA B 1 145 ? 25.29036 0.51345 38.55745 1.000 64.17173 276 ALA B CA 1
ATOM 2361 C C . ALA B 1 145 ? 26.32525 1.50414 39.07534 1.000 65.46368 276 ALA B C 1
ATOM 2362 O O . ALA B 1 145 ? 26.74240 2.41144 38.34702 1.000 67.08220 276 ALA B O 1
ATOM 2364 N N . VAL B 1 146 ? 26.75252 1.34008 40.32921 1.000 66.72465 277 VAL B N 1
ATOM 2365 C CA . VAL B 1 146 ? 27.77397 2.21480 40.90027 1.000 63.67089 277 VAL B CA 1
ATOM 2366 C C . VAL B 1 146 ? 29.08928 2.05926 40.14836 1.000 64.56085 277 VAL B C 1
ATOM 2367 O O . VAL B 1 146 ? 29.75371 3.04600 39.81131 1.000 67.45067 277 VAL B O 1
ATOM 2371 N N . LEU B 1 147 ? 29.48664 0.81425 39.87531 1.000 70.36774 278 LEU B N 1
ATOM 2372 C CA . LEU B 1 147 ? 30.73218 0.58031 39.15167 1.000 66.72459 278 LEU B CA 1
ATOM 2373 C C . LEU B 1 147 ? 30.66481 1.14422 37.73882 1.000 67.90627 278 LEU B C 1
ATOM 2374 O O . LEU B 1 147 ? 31.64960 1.69748 37.23610 1.000 70.81337 278 LEU B O 1
ATOM 2379 N N . LEU B 1 148 ? 29.50697 1.02153 37.08528 1.000 70.07190 279 LEU B N 1
ATOM 2380 C CA . LEU B 1 148 ? 29.36312 1.53771 35.72679 1.000 70.05996 279 LEU B CA 1
ATOM 2381 C C . LEU B 1 148 ? 29.34259 3.06228 35.70936 1.000 69.02799 279 LEU B C 1
ATOM 2382 O O . LEU B 1 148 ? 29.87891 3.68512 34.78423 1.000 67.79713 279 LEU B O 1
ATOM 2395 N N . ASP B 1 150 ? 30.83158 5.17572 37.86561 1.000 71.50178 281 ASP B N 1
ATOM 2396 C CA . ASP B 1 150 ? 32.18523 5.67803 38.07782 1.000 70.42520 281 ASP B CA 1
ATOM 2397 C C . ASP B 1 150 ? 33.01251 5.58727 36.80147 1.000 72.63065 281 ASP B C 1
ATOM 2398 O O . ASP B 1 150 ? 33.81909 6.47847 36.51190 1.000 72.01342 281 ASP B O 1
ATOM 2403 N N . LEU B 1 151 ? 32.83038 4.51488 36.02553 1.000 68.76138 282 LEU B N 1
ATOM 2404 C CA . LEU B 1 151 ? 33.51458 4.41756 34.73972 1.000 68.68905 282 LEU B CA 1
ATOM 2405 C C . LEU B 1 151 ? 33.04700 5.50925 33.78583 1.000 67.75688 282 LEU B C 1
ATOM 2406 O O . LEU B 1 151 ? 33.84445 6.05752 33.01566 1.000 62.65458 282 LEU B O 1
ATOM 2411 N N . ARG B 1 152 ? 31.75443 5.83652 33.82051 1.000 66.93452 283 ARG B N 1
ATOM 2412 C CA . ARG B 1 152 ? 31.23454 6.86606 32.92910 1.000 67.81701 283 ARG B CA 1
ATOM 2413 C C . ARG B 1 152 ? 31.72665 8.24857 33.33527 1.000 69.35766 283 ARG B C 1
ATOM 2414 O O . ARG B 1 152 ? 31.99937 9.09118 32.47450 1.000 65.82235 283 ARG B O 1
ATOM 2422 N N . SER B 1 153 ? 31.85811 8.49553 34.64045 1.000 71.51105 284 SER B N 1
ATOM 2423 C CA . SER B 1 153 ? 32.36985 9.78083 35.10276 1.000 70.59031 284 SER B CA 1
ATOM 2424 C C . SER B 1 153 ? 33.82980 9.98200 34.71405 1.000 73.10497 284 SER B C 1
ATOM 2425 O O . SER B 1 153 ? 34.23871 11.10942 34.41531 1.000 78.30959 284 SER B O 1
ATOM 2428 N N . ARG B 1 154 ? 34.62696 8.91172 34.70623 1.000 73.58725 285 ARG B N 1
ATOM 2429 C CA . ARG B 1 154 ? 36.02976 9.04169 34.32406 1.000 75.07170 285 ARG B CA 1
ATOM 2430 C C . ARG B 1 154 ? 36.17101 9.32574 32.83343 1.000 77.14226 285 ARG B C 1
ATOM 2431 O O . ARG B 1 154 ? 36.91751 10.22624 32.43271 1.000 82.92351 285 ARG B O 1
ATOM 2439 N N . LEU B 1 155 ? 35.45993 8.56808 31.99365 1.000 73.39116 286 LEU B N 1
ATOM 2440 C CA . LEU B 1 155 ? 35.53361 8.80506 30.55516 1.000 75.96540 286 LEU B CA 1
ATOM 2441 C C . LEU B 1 155 ? 34.93086 10.15204 30.17957 1.000 77.10967 286 LEU B C 1
ATOM 2442 O O . LEU B 1 155 ? 35.41970 10.81424 29.25677 1.000 76.48281 286 LEU B O 1
ATOM 2447 N N . HIS B 1 156 ? 33.87672 10.57248 30.88134 1.000 77.69071 287 HIS B N 1
ATOM 2448 C CA . HIS B 1 156 ? 33.27408 11.86987 30.60425 1.000 78.38212 287 HIS B CA 1
ATOM 2449 C C . HIS B 1 156 ? 34.22365 13.00484 30.97267 1.000 83.40894 287 HIS B C 1
ATOM 2450 O O . HIS B 1 156 ? 34.33828 13.99095 30.23440 1.000 83.40748 287 HIS B O 1
ATOM 2457 N N . THR B 1 157 ? 34.91495 12.88271 32.11012 1.000 82.13162 288 THR B N 1
ATOM 2458 C CA . THR B 1 157 ? 35.91813 13.87835 32.47489 1.000 89.31160 288 THR B CA 1
ATOM 2459 C C . THR B 1 157 ? 37.15339 13.76942 31.59012 1.000 87.60528 288 THR B C 1
ATOM 2460 O O . THR B 1 157 ? 37.83489 14.77163 31.34863 1.000 93.52083 288 THR B O 1
ATOM 2464 N N . GLN B 1 158 ? 37.45694 12.56545 31.10164 1.000 86.17667 289 GLN B N 1
ATOM 2465 C CA . GLN B 1 158 ? 38.56513 12.40078 30.16828 1.000 85.73461 289 GLN B CA 1
ATOM 2466 C C . GLN B 1 158 ? 38.28501 13.10104 28.84437 1.000 84.02706 289 GLN B C 1
ATOM 2467 O O . GLN B 1 158 ? 39.22193 13.52497 28.15647 1.000 76.00073 289 GLN B O 1
ATOM 2473 N N . LEU B 1 159 ? 37.00766 13.23915 28.47992 1.000 84.81563 290 LEU B N 1
ATOM 2474 C CA . LEU B 1 159 ? 36.61206 13.84651 27.21731 1.000 85.64243 290 LEU B CA 1
ATOM 2475 C C . LEU B 1 159 ? 36.19231 15.30440 27.34291 1.000 86.12878 290 LEU B C 1
ATOM 2476 O O . LEU B 1 159 ? 36.22809 16.02469 26.33964 1.000 84.51675 290 LEU B O 1
ATOM 2481 N N . TYR B 1 160 ? 35.79057 15.75636 28.53281 1.000 86.56706 291 TYR B N 1
ATOM 2482 C CA . TYR B 1 160 ? 35.29034 17.11910 28.68759 1.000 96.18044 291 TYR B CA 1
ATOM 2483 C C . TYR B 1 160 ? 35.83665 17.78399 29.94723 1.000 95.40960 291 TYR B C 1
ATOM 2484 O O . TYR B 1 160 ? 36.80281 18.55199 29.87929 1.000 98.05958 291 TYR B O 1
ATOM 2493 N N . GLY B 1 161 ? 35.22413 17.50986 31.09588 1.000 95.93953 292 GLY B N 1
ATOM 2494 C CA . GLY B 1 161 ? 35.67549 18.09027 32.35025 1.000 89.57397 292 GLY B CA 1
ATOM 2495 C C . GLY B 1 161 ? 34.63656 18.07727 33.45602 1.000 95.26901 292 GLY B C 1
ATOM 2496 O O . GLY B 1 161 ? 34.95307 18.31670 34.62346 1.000 101.13209 292 GLY B O 1
ATOM 2497 N N . ASN C 1 2 ? -2.99528 -10.88153 3.57001 1.000 93.90111 133 ASN C N 1
ATOM 2498 C CA . ASN C 1 2 ? -1.69551 -10.23462 3.43834 1.000 91.62634 133 ASN C CA 1
ATOM 2499 C C . ASN C 1 2 ? -0.73070 -10.72083 4.50612 1.000 88.58072 133 ASN C C 1
ATOM 2500 O O . ASN C 1 2 ? 0.48011 -10.77314 4.28509 1.000 88.63359 133 ASN C O 1
ATOM 2505 N N . ALA C 1 3 ? -1.28244 -11.07386 5.66963 1.000 84.10516 134 ALA C N 1
ATOM 2506 C CA . ALA C 1 3 ? -0.44556 -11.44172 6.80651 1.000 87.91876 134 ALA C CA 1
ATOM 2507 C C . ALA C 1 3 ? 0.40777 -12.66821 6.51206 1.000 88.01388 134 ALA C C 1
ATOM 2508 O O . ALA C 1 3 ? 1.49526 -12.81582 7.08087 1.000 89.80832 134 ALA C O 1
ATOM 2518 N N . LEU C 1 5 ? 1.88911 -13.77334 3.43469 1.000 81.86306 136 LEU C N 1
ATOM 2519 C CA . LEU C 1 5 ? 3.08397 -13.52688 2.63052 1.000 80.61174 136 LEU C CA 1
ATOM 2520 C C . LEU C 1 5 ? 4.11031 -12.69990 3.39856 1.000 82.36885 136 LEU C C 1
ATOM 2521 O O . LEU C 1 5 ? 5.31540 -12.96473 3.31287 1.000 83.57348 136 LEU C O 1
ATOM 2526 N N . LEU C 1 6 ? 3.65406 -11.70722 4.16708 1.000 82.89396 137 LEU C N 1
ATOM 2527 C CA . LEU C 1 6 ? 4.57909 -10.87570 4.93319 1.000 83.53247 137 LEU C CA 1
ATOM 2528 C C . LEU C 1 6 ? 5.22859 -11.66793 6.06221 1.000 82.01529 137 LEU C C 1
ATOM 2529 O O . LEU C 1 6 ? 6.44407 -11.58340 6.27592 1.000 76.95420 137 LEU C O 1
ATOM 2534 N N . GLY C 1 7 ? 4.43182 -12.44397 6.79907 1.000 77.99102 138 GLY C N 1
ATOM 2535 C CA . GLY C 1 7 ? 4.95543 -13.17904 7.93619 1.000 79.19675 138 GLY C CA 1
ATOM 2536 C C . GLY C 1 7 ? 5.80158 -14.38007 7.57197 1.000 76.34311 138 GLY C C 1
ATOM 2537 O O . GLY C 1 7 ? 6.57631 -14.85198 8.40990 1.000 74.23085 138 GLY C O 1
ATOM 2538 N N . ALA C 1 8 ? 5.67719 -14.88301 6.34404 1.000 79.20663 139 ALA C N 1
ATOM 2539 C CA . ALA C 1 8 ? 6.39228 -16.07998 5.92186 1.000 74.69948 139 ALA C CA 1
ATOM 2540 C C . ALA C 1 8 ? 7.63912 -15.78426 5.09884 1.000 73.41154 139 ALA C C 1
ATOM 2541 O O . ALA C 1 8 ? 8.42760 -16.70194 4.85400 1.000 70.39479 139 ALA C O 1
ATOM 2543 N N . TRP C 1 9 ? 7.84102 -14.53801 4.66609 1.000 78.46258 140 TRP C N 1
ATOM 2544 C CA . TRP C 1 9 ? 9.01866 -14.22249 3.86750 1.000 77.54525 140 TRP C CA 1
ATOM 2545 C C . TRP C 1 9 ? 10.30913 -14.35251 4.66790 1.000 80.72699 140 TRP C C 1
ATOM 2546 O O . TRP C 1 9 ? 11.36640 -14.60482 4.07921 1.000 80.88523 140 TRP C O 1
ATOM 2557 N N . ASP C 1 10 ? 10.24592 -14.19584 5.99009 1.000 78.98969 141 ASP C N 1
ATOM 2558 C CA . ASP C 1 10 ? 11.41125 -14.30951 6.85561 1.000 75.80204 141 ASP C CA 1
ATOM 2559 C C . ASP C 1 10 ? 11.53255 -15.68620 7.49210 1.000 73.91486 141 ASP C C 1
ATOM 2560 O O . ASP C 1 10 ? 12.39509 -15.88515 8.35290 1.000 74.37934 141 ASP C O 1
ATOM 2565 N N . ASN C 1 11 ? 10.68601 -16.63246 7.09189 1.000 71.01375 142 ASN C N 1
ATOM 2566 C CA . ASN C 1 11 ? 10.67223 -17.97008 7.67195 1.000 66.88218 142 ASN C CA 1
ATOM 2567 C C . ASN C 1 11 ? 11.75976 -18.81911 7.02250 1.000 69.08358 142 ASN C C 1
ATOM 2568 O O . ASN C 1 11 ? 11.68830 -19.12330 5.82704 1.000 70.97348 142 ASN C O 1
ATOM 2573 N N . ALA C 1 12 ? 12.76119 -19.21102 7.81346 1.000 61.14786 143 ALA C N 1
ATOM 2574 C CA . ALA C 1 12 ? 13.88013 -19.97836 7.27303 1.000 60.08670 143 ALA C CA 1
ATOM 2575 C C . ALA C 1 12 ? 13.46201 -21.38072 6.84090 1.000 56.90173 143 ALA C C 1
ATOM 2576 O O . ALA C 1 12 ? 14.00451 -21.91043 5.86316 1.000 51.47704 143 ALA C O 1
ATOM 2578 N N . TYR C 1 13 ? 12.51096 -21.99693 7.54758 1.000 51.21324 144 TYR C N 1
ATOM 2579 C CA . TYR C 1 13 ? 12.01296 -23.30622 7.13239 1.000 58.52039 144 TYR C CA 1
ATOM 2580 C C . TYR C 1 13 ? 11.37156 -23.22835 5.75403 1.000 56.23237 144 TYR C C 1
ATOM 2581 O O . TYR C 1 13 ? 11.68732 -24.02149 4.85862 1.000 57.06819 144 TYR C O 1
ATOM 2590 N N . ILE C 1 14 ? 10.45453 -22.27708 5.57469 1.000 53.45595 145 ILE C N 1
ATOM 2591 C CA . ILE C 1 14 ? 9.77666 -22.09954 4.29416 1.000 52.08840 145 ILE C CA 1
ATOM 2592 C C . ILE C 1 14 ? 10.78834 -21.80217 3.19298 1.000 57.93009 145 ILE C C 1
ATOM 2593 O O . ILE C 1 14 ? 10.73698 -22.38510 2.10378 1.000 46.52422 145 ILE C O 1
ATOM 2598 N N . ALA C 1 15 ? 11.72531 -20.88891 3.46776 1.000 52.05179 146 ALA C N 1
ATOM 2599 C CA . ALA C 1 15 ? 12.72224 -20.51368 2.46841 1.000 59.81144 146 ALA C CA 1
ATOM 2600 C C . ALA C 1 15 ? 13.58532 -21.70334 2.06877 1.000 58.79713 146 ALA C C 1
ATOM 2601 O O . ALA C 1 15 ? 13.95814 -21.84268 0.89842 1.000 61.96946 146 ALA C O 1
ATOM 2603 N N . ALA C 1 16 ? 13.91868 -22.57188 3.02488 1.000 56.49833 147 ALA C N 1
ATOM 2604 C CA . ALA C 1 16 ? 14.67495 -23.77072 2.67988 1.000 57.21027 147 ALA C CA 1
ATOM 2605 C C . ALA C 1 16 ? 13.88256 -24.68288 1.75225 1.000 57.89359 147 ALA C C 1
ATOM 2606 O O . ALA C 1 16 ? 14.47185 -25.39067 0.92761 1.000 66.64729 147 ALA C O 1
ATOM 2608 N N . ALA C 1 17 ? 12.55170 -24.65996 1.85180 1.000 53.84006 148 ALA C N 1
ATOM 2609 C CA . ALA C 1 17 ? 11.69572 -25.60165 1.14081 1.000 50.24776 148 ALA C CA 1
ATOM 2610 C C . ALA C 1 17 ? 11.11200 -25.05177 -0.15199 1.000 58.18425 148 ALA C C 1
ATOM 2611 O O . ALA C 1 17 ? 10.64012 -25.84084 -0.97870 1.000 52.21180 148 ALA C O 1
ATOM 2621 N N . PRO C 1 19 ? 12.17566 -23.74432 -3.12960 1.000 53.59956 150 PRO C N 1
ATOM 2622 C CA . PRO C 1 19 ? 12.57611 -24.31477 -4.42946 1.000 58.51411 150 PRO C CA 1
ATOM 2623 C C . PRO C 1 19 ? 11.96964 -25.68357 -4.69723 1.000 61.89640 150 PRO C C 1
ATOM 2624 O O . PRO C 1 19 ? 11.61882 -25.98646 -5.84517 1.000 62.15530 150 PRO C O 1
ATOM 2628 N N . LEU C 1 20 ? 11.83123 -26.52429 -3.66798 1.000 60.66989 151 LEU C N 1
ATOM 2629 C CA . LEU C 1 20 ? 11.18111 -27.81644 -3.86659 1.000 60.31938 151 LEU C CA 1
ATOM 2630 C C . LEU C 1 20 ? 9.69291 -27.64978 -4.15043 1.000 58.10159 151 LEU C C 1
ATOM 2631 O O . LEU C 1 20 ? 9.15252 -28.29450 -5.05923 1.000 55.94370 151 LEU C O 1
ATOM 2636 N N . LEU C 1 21 ? 9.01616 -26.79790 -3.37497 1.000 55.12611 152 LEU C N 1
ATOM 2637 C CA . LEU C 1 21 ? 7.60710 -26.51326 -3.62319 1.000 61.76365 152 LEU C CA 1
ATOM 2638 C C . LEU C 1 21 ? 7.38240 -26.00940 -5.04231 1.000 62.19786 152 LEU C C 1
ATOM 2639 O O . LEU C 1 21 ? 6.43640 -26.43431 -5.71348 1.000 61.78999 152 LEU C O 1
ATOM 2644 N N . LEU C 1 22 ? 8.23883 -25.10408 -5.51949 1.000 60.62425 153 LEU C N 1
ATOM 2645 C CA . LEU C 1 22 ? 8.06033 -24.57920 -6.86966 1.000 63.47426 153 LEU C CA 1
ATOM 2646 C C . LEU C 1 22 ? 8.28417 -25.66427 -7.91262 1.000 62.77309 153 LEU C C 1
ATOM 2647 O O . LEU C 1 22 ? 7.58075 -25.71278 -8.92869 1.000 59.69676 153 LEU C O 1
ATOM 2652 N N . LEU C 1 23 ? 9.26091 -26.54246 -7.67706 1.000 61.68118 154 LEU C N 1
ATOM 2653 C CA . LEU C 1 23 ? 9.49525 -27.65525 -8.59056 1.000 64.47300 154 LEU C CA 1
ATOM 2654 C C . LEU C 1 23 ? 8.29568 -28.59622 -8.62900 1.000 65.16229 154 LEU C C 1
ATOM 2655 O O . LEU C 1 23 ? 7.94807 -29.12890 -9.68861 1.000 66.16212 154 LEU C O 1
ATOM 2660 N N . VAL C 1 24 ? 7.63655 -28.79396 -7.48517 1.000 61.73481 155 VAL C N 1
ATOM 2661 C CA . VAL C 1 24 ? 6.50837 -29.71875 -7.42462 1.000 69.50170 155 VAL C CA 1
ATOM 2662 C C . VAL C 1 24 ? 5.27767 -29.12036 -8.10079 1.000 70.30327 155 VAL C C 1
ATOM 2663 O O . VAL C 1 24 ? 4.53486 -29.82447 -8.79633 1.000 73.99472 155 VAL C O 1
ATOM 2667 N N . GLU C 1 25 ? 5.04127 -27.81651 -7.92115 1.000 67.42637 156 GLU C N 1
ATOM 2668 C CA . GLU C 1 25 ? 3.87931 -27.19665 -8.55653 1.000 68.87735 156 GLU C CA 1
ATOM 2669 C C . GLU C 1 25 ? 3.99371 -27.21182 -10.07661 1.000 66.61370 156 GLU C C 1
ATOM 2670 O O . GLU C 1 25 ? 2.97282 -27.20122 -10.77470 1.000 69.80274 156 GLU C O 1
ATOM 2676 N N . ASN C 1 26 ? 5.21858 -27.24055 -10.60577 1.000 63.33700 157 ASN C N 1
ATOM 2677 C CA . ASN C 1 26 ? 5.41192 -27.36105 -12.04565 1.000 68.93897 157 ASN C CA 1
ATOM 2678 C C . ASN C 1 26 ? 5.25292 -28.79734 -12.53248 1.000 79.82798 157 ASN C C 1
ATOM 2679 O O . ASN C 1 26 ? 4.73071 -29.01877 -13.63163 1.000 84.42420 157 ASN C O 1
ATOM 2684 N N . ILE C 1 27 ? 5.67646 -29.77610 -11.72852 1.000 81.16249 158 ILE C N 1
ATOM 2685 C CA . ILE C 1 27 ? 5.70938 -31.16648 -12.17631 1.000 85.20118 158 ILE C CA 1
ATOM 2686 C C . ILE C 1 27 ? 4.32186 -31.80409 -12.15220 1.000 87.52010 158 ILE C C 1
ATOM 2687 O O . ILE C 1 27 ? 4.03301 -32.69389 -12.95985 1.000 91.08703 158 ILE C O 1
ATOM 2692 N N . ARG C 1 28 ? 3.43364 -31.36376 -11.25865 1.000 85.35829 159 ARG C N 1
ATOM 2693 C CA . ARG C 1 28 ? 2.10782 -31.97101 -11.19811 1.000 88.24212 159 ARG C CA 1
ATOM 2694 C C . ARG C 1 28 ? 1.31879 -31.79634 -12.49267 1.000 92.96285 159 ARG C C 1
ATOM 2695 O O . ARG C 1 28 ? 0.31463 -32.49236 -12.68499 1.000 87.04239 159 ARG C O 1
ATOM 2703 N N . SER C 1 29 ? 1.75417 -30.90596 -13.38347 1.000 97.02791 160 SER C N 1
ATOM 2704 C CA . SER C 1 29 ? 1.19358 -30.76391 -14.72645 1.000 99.86048 160 SER C CA 1
ATOM 2705 C C . SER C 1 29 ? 2.09858 -31.38841 -15.78544 1.000 103.26395 160 SER C C 1
ATOM 2706 O O . SER C 1 29 ? 2.32077 -30.80498 -16.85103 1.000 105.08778 160 SER C O 1
ATOM 2709 N N . TRP C 1 30 ? 2.63044 -32.57249 -15.51150 1.000 102.38136 161 TRP C N 1
ATOM 2710 C CA . TRP C 1 30 ? 3.54031 -33.30008 -16.38384 1.000 110.00472 161 TRP C CA 1
ATOM 2711 C C . TRP C 1 30 ? 3.02297 -34.71751 -16.56606 1.000 112.89913 161 TRP C C 1
ATOM 2712 O O . TRP C 1 30 ? 2.27643 -35.22702 -15.72226 1.000 111.55159 161 TRP C O 1
ATOM 2723 N N . PRO C 1 31 ? 3.39295 -35.38801 -17.67365 1.000 112.01728 162 PRO C N 1
ATOM 2724 C CA . PRO C 1 31 ? 2.99256 -36.77912 -17.92454 1.000 113.90171 162 PRO C CA 1
ATOM 2725 C C . PRO C 1 31 ? 3.31378 -37.72827 -16.77056 1.000 115.87238 162 PRO C C 1
ATOM 2726 O O . PRO C 1 31 ? 4.44539 -37.72832 -16.28633 1.000 115.38398 162 PRO C O 1
ATOM 2730 N N . ALA C 1 35 ? 7.07232 -37.81796 -14.65983 1.000 103.85750 166 ALA C N 1
ATOM 2731 C CA . ALA C 1 35 ? 7.09226 -37.33838 -13.28271 1.000 105.22808 166 ALA C CA 1
ATOM 2732 C C . ALA C 1 35 ? 8.01797 -38.19337 -12.42408 1.000 101.81007 166 ALA C C 1
ATOM 2733 O O . ALA C 1 35 ? 8.67020 -37.69101 -11.50788 1.000 99.93922 166 ALA C O 1
ATOM 2735 N N . ALA C 1 36 ? 8.06624 -39.49247 -12.72584 1.000 103.32539 167 ALA C N 1
ATOM 2736 C CA . ALA C 1 36 ? 8.93552 -40.40531 -11.99641 1.000 105.48040 167 ALA C CA 1
ATOM 2737 C C . ALA C 1 36 ? 10.37969 -40.34542 -12.47451 1.000 110.52046 167 ALA C C 1
ATOM 2738 O O . ALA C 1 36 ? 11.27508 -40.80002 -11.75425 1.000 111.43361 167 ALA C O 1
ATOM 2740 N N . GLU C 1 37 ? 10.62602 -39.80256 -13.67031 1.000 97.43786 168 GLU C N 1
ATOM 2741 C CA . GLU C 1 37 ? 11.99953 -39.60496 -14.12069 1.000 92.55298 168 GLU C CA 1
ATOM 2742 C C . GLU C 1 37 ? 12.69981 -38.50598 -13.33210 1.000 91.28128 168 GLU C C 1
ATOM 2743 O O . GLU C 1 37 ? 13.93007 -38.51792 -13.21864 1.000 87.16559 168 GLU C O 1
ATOM 2749 N N . VAL C 1 38 ? 11.94805 -37.54924 -12.78899 1.000 82.48381 169 VAL C N 1
ATOM 2750 C CA . VAL C 1 38 ? 12.55654 -36.43345 -12.07589 1.000 87.19175 169 VAL C CA 1
ATOM 2751 C C . VAL C 1 38 ? 12.44565 -36.66174 -10.57359 1.000 82.42522 169 VAL C C 1
ATOM 2752 O O . VAL C 1 38 ? 12.39460 -35.70869 -9.78732 1.000 77.02318 169 VAL C O 1
ATOM 2756 N N . ARG C 1 39 ? 12.42051 -37.92812 -10.16627 1.000 81.90050 170 ARG C N 1
ATOM 2757 C CA . ARG C 1 39 ? 12.51627 -38.28107 -8.75455 1.000 79.93393 170 ARG C CA 1
ATOM 2758 C C . ARG C 1 39 ? 13.90790 -38.00841 -8.17252 1.000 71.72567 170 ARG C C 1
ATOM 2759 O O . ARG C 1 39 ? 13.99829 -37.63076 -6.99846 1.000 68.84755 170 ARG C O 1
ATOM 2767 N N . PRO C 1 40 ? 15.00633 -38.20157 -8.91191 1.000 66.14118 171 PRO C N 1
ATOM 2768 C CA . PRO C 1 40 ? 16.33955 -37.90429 -8.34582 1.000 67.33844 171 PRO C CA 1
ATOM 2769 C C . PRO C 1 40 ? 16.51171 -36.44116 -7.96030 1.000 72.21169 171 PRO C C 1
ATOM 2770 O O . PRO C 1 40 ? 17.03034 -36.16032 -6.86890 1.000 64.57395 171 PRO C O 1
ATOM 2774 N N . PRO C 1 41 ? 16.12906 -35.46807 -8.80624 1.000 69.94293 172 PRO C N 1
ATOM 2775 C CA . PRO C 1 41 ? 16.27172 -34.07179 -8.35024 1.000 72.77877 172 PRO C CA 1
ATOM 2776 C C . PRO C 1 41 ? 15.43508 -33.76601 -7.12089 1.000 71.49354 172 PRO C C 1
ATOM 2777 O O . PRO C 1 41 ? 15.92302 -33.10938 -6.19339 1.000 66.99855 172 PRO C O 1
ATOM 2781 N N . ILE C 1 42 ? 14.19382 -34.25476 -7.07618 1.000 75.12670 173 ILE C N 1
ATOM 2782 C CA . ILE C 1 42 ? 13.35338 -34.06978 -5.89558 1.000 72.99568 173 ILE C CA 1
ATOM 2783 C C . ILE C 1 42 ? 14.03009 -34.64867 -4.65755 1.000 70.39815 173 ILE C C 1
ATOM 2784 O O . ILE C 1 42 ? 13.98951 -34.05237 -3.57443 1.000 67.31397 173 ILE C O 1
ATOM 2789 N N . VAL C 1 43 ? 14.67486 -35.80978 -4.80004 1.000 67.70308 174 VAL C N 1
ATOM 2790 C CA . VAL C 1 43 ? 15.40161 -36.40505 -3.68145 1.000 68.43490 174 VAL C CA 1
ATOM 2791 C C . VAL C 1 43 ? 16.57067 -35.51791 -3.26936 1.000 67.36146 174 VAL C C 1
ATOM 2792 O O . VAL C 1 43 ? 16.86158 -35.36632 -2.07653 1.000 68.74548 174 VAL C O 1
ATOM 2796 N N . ARG C 1 44 ? 17.25149 -34.90902 -4.24389 1.000 70.12317 175 ARG C N 1
ATOM 2797 C CA . ARG C 1 44 ? 18.33534 -33.98380 -3.92326 1.000 73.07828 175 ARG C CA 1
ATOM 2798 C C . ARG C 1 44 ? 17.81932 -32.76319 -3.16623 1.000 68.73255 175 ARG C C 1
ATOM 2799 O O . ARG C 1 44 ? 18.41421 -32.34916 -2.16379 1.000 67.62421 175 ARG C O 1
ATOM 2807 N N . GLU C 1 45 ? 16.70791 -32.17752 -3.62591 1.000 67.94459 176 GLU C N 1
ATOM 2808 C CA . GLU C 1 45 ? 16.17391 -30.98342 -2.97538 1.000 66.13378 176 GLU C CA 1
ATOM 2809 C C . GLU C 1 45 ? 15.70403 -31.27079 -1.55505 1.000 66.26107 176 GLU C C 1
ATOM 2810 O O . GLU C 1 45 ? 15.75395 -30.38328 -0.69504 1.000 56.98539 176 GLU C O 1
ATOM 2816 N N . LEU C 1 46 ? 15.24190 -32.49477 -1.28886 1.000 64.90030 177 LEU C N 1
ATOM 2817 C CA . LEU C 1 46 ? 14.91090 -32.87489 0.08062 1.000 61.58904 177 LEU C CA 1
ATOM 2818 C C . LEU C 1 46 ? 16.16487 -32.99004 0.93621 1.000 63.77446 177 LEU C C 1
ATOM 2819 O O . LEU C 1 46 ? 16.15130 -32.63584 2.12137 1.000 62.10294 177 LEU C O 1
ATOM 2824 N N . GLN C 1 47 ? 17.25522 -33.49576 0.35430 1.000 65.91852 178 GLN C N 1
ATOM 2825 C CA . GLN C 1 47 ? 18.51219 -33.58788 1.08815 1.000 67.18013 178 GLN C CA 1
ATOM 2826 C C . GLN C 1 47 ? 19.05681 -32.20593 1.42306 1.000 68.70236 178 GLN C C 1
ATOM 2827 O O . GLN C 1 47 ? 19.57674 -31.98924 2.52319 1.000 71.19024 178 GLN C O 1
ATOM 2833 N N . TYR C 1 48 ? 18.94468 -31.25749 0.48904 1.000 64.60464 179 TYR C N 1
ATOM 2834 C CA . TYR C 1 48 ? 19.41019 -29.90324 0.75969 1.000 68.03542 179 TYR C CA 1
ATOM 2835 C C . TYR C 1 48 ? 18.57354 -29.23526 1.84151 1.000 69.16101 179 TYR C C 1
ATOM 2836 O O . TYR C 1 48 ? 19.10425 -28.47131 2.65779 1.000 68.73088 179 TYR C O 1
ATOM 2845 N N . PHE C 1 49 ? 17.26153 -29.48783 1.84586 1.000 66.36107 180 PHE C N 1
ATOM 2846 C CA . PHE C 1 49 ? 16.39470 -28.91838 2.87326 1.000 65.27683 180 PHE C CA 1
ATOM 2847 C C . PHE C 1 49 ? 16.91665 -29.24818 4.26424 1.000 65.00451 180 PHE C C 1
ATOM 2848 O O . PHE C 1 49 ? 17.05109 -28.36505 5.11940 1.000 63.33768 180 PHE C O 1
ATOM 2856 N N . GLN C 1 50 ? 17.23679 -30.52334 4.49842 1.000 59.82963 181 GLN C N 1
ATOM 2857 C CA . GLN C 1 50 ? 17.79592 -30.92430 5.78405 1.000 62.62322 181 GLN C CA 1
ATOM 2858 C C . GLN C 1 50 ? 19.21667 -30.39785 5.95515 1.000 64.35425 181 GLN C C 1
ATOM 2859 O O . GLN C 1 50 ? 19.58106 -29.92322 7.03664 1.000 63.86300 181 GLN C O 1
ATOM 2865 N N . GLN C 1 51 ? 20.03007 -30.46307 4.89686 1.000 55.50932 182 GLN C N 1
ATOM 2866 C CA . GLN C 1 51 ? 21.41776 -30.01786 4.99708 1.000 65.53464 182 GLN C CA 1
ATOM 2867 C C . GLN C 1 51 ? 21.50891 -28.52513 5.29217 1.000 65.41213 182 GLN C C 1
ATOM 2868 O O . GLN C 1 51 ? 22.32734 -28.09622 6.11514 1.000 62.11482 182 GLN C O 1
ATOM 2874 N N . HIS C 1 52 ? 20.68241 -27.71702 4.62297 1.000 67.98239 183 HIS C N 1
ATOM 2875 C CA . HIS C 1 52 ? 20.74756 -26.27092 4.81358 1.000 67.97576 183 HIS C CA 1
ATOM 2876 C C . HIS C 1 52 ? 20.29839 -25.87648 6.21461 1.000 65.24532 183 HIS C C 1
ATOM 2877 O O . HIS C 1 52 ? 20.94857 -25.05559 6.87301 1.000 66.80260 183 HIS C O 1
ATOM 2884 N N . LEU C 1 53 ? 19.19758 -26.46056 6.69410 1.000 61.70520 184 LEU C N 1
ATOM 2885 C CA . LEU C 1 53 ? 18.72413 -26.14085 8.03613 1.000 63.98125 184 LEU C CA 1
ATOM 2886 C C . LEU C 1 53 ? 19.68456 -26.63706 9.11241 1.000 67.19583 184 LEU C C 1
ATOM 2887 O O . LEU C 1 53 ? 19.78763 -26.01634 10.17659 1.000 65.94678 184 LEU C O 1
ATOM 2892 N N . GLN C 1 54 ? 20.40243 -27.73660 8.86057 1.000 64.97642 185 GLN C N 1
ATOM 2893 C CA . GLN C 1 54 ? 21.43250 -28.16092 9.80561 1.000 68.49088 185 GLN C CA 1
ATOM 2894 C C . GLN C 1 54 ? 22.61707 -27.20644 9.79854 1.000 66.94547 185 GLN C C 1
ATOM 2895 O O . GLN C 1 54 ? 23.27308 -27.02313 10.83089 1.000 68.51553 185 GLN C O 1
ATOM 2901 N N . LYS C 1 55 ? 22.90984 -26.60028 8.64588 1.000 70.00952 186 LYS C N 1
ATOM 2902 C CA . LYS C 1 55 ? 23.93005 -25.56231 8.57389 1.000 69.12572 186 LYS C CA 1
ATOM 2903 C C . LYS C 1 55 ? 23.56636 -24.34692 9.41913 1.000 68.69671 186 LYS C C 1
ATOM 2904 O O . LYS C 1 55 ? 24.46345 -23.64353 9.89347 1.000 73.62003 186 LYS C O 1
ATOM 2910 N N . LYS C 1 56 ? 22.27601 -24.10378 9.64061 1.000 66.76254 187 LYS C N 1
ATOM 2911 C CA . LYS C 1 56 ? 21.80243 -22.95872 10.40542 1.000 67.28461 187 LYS C CA 1
ATOM 2912 C C . LYS C 1 56 ? 21.39385 -23.33020 11.82659 1.000 67.38442 187 LYS C C 1
ATOM 2913 O O . LYS C 1 56 ? 20.75560 -22.52126 12.50969 1.000 69.43867 187 LYS C O 1
ATOM 2919 N N . ASN C 1 57 ? 21.73696 -24.54135 12.27401 1.000 71.06108 188 ASN C N 1
ATOM 2920 C CA . ASN C 1 57 ? 21.56925 -24.97873 13.66322 1.000 67.29800 188 ASN C CA 1
ATOM 2921 C C . ASN C 1 57 ? 20.11105 -25.00699 14.10170 1.000 65.92268 188 ASN C C 1
ATOM 2922 O O . ASN C 1 57 ? 19.80866 -24.81560 15.28246 1.000 66.80512 188 ASN C O 1
ATOM 2927 N N . TYR C 1 58 ? 19.20225 -25.24892 13.17463 1.000 67.18117 189 TYR C N 1
ATOM 2928 C CA . TYR C 1 58 ? 17.82511 -25.40666 13.60614 1.000 68.13809 189 TYR C CA 1
ATOM 2929 C C . TYR C 1 58 ? 17.63336 -26.78278 14.24394 1.000 66.63877 189 TYR C C 1
ATOM 2930 O O . TYR C 1 58 ? 18.34945 -27.73177 13.91263 1.000 67.42496 189 TYR C O 1
ATOM 2939 N N . PRO C 1 59 ? 16.70056 -26.90234 15.18991 1.000 67.55355 190 PRO C N 1
ATOM 2940 C CA . PRO C 1 59 ? 16.56173 -28.16332 15.93557 1.000 65.86613 190 PRO C CA 1
ATOM 2941 C C . PRO C 1 59 ? 16.24915 -29.33382 15.01282 1.000 64.07515 190 PRO C C 1
ATOM 2942 O O . PRO C 1 59 ? 15.37342 -29.25264 14.14873 1.000 63.90595 190 PRO C O 1
ATOM 2946 N N . GLN C 1 60 ? 16.98149 -30.43414 15.20884 1.000 66.76728 191 GLN C N 1
ATOM 2947 C CA . GLN C 1 60 ? 16.82888 -31.60033 14.34299 1.000 67.16346 191 GLN C CA 1
ATOM 2948 C C . GLN C 1 60 ? 15.44008 -32.21690 14.45963 1.000 61.06615 191 GLN C C 1
ATOM 2949 O O . GLN C 1 60 ? 14.91693 -32.74884 13.47413 1.000 63.86699 191 GLN C O 1
ATOM 2955 N N . GLU C 1 61 ? 14.82983 -32.15871 15.64808 1.000 64.39291 192 GLU C N 1
ATOM 2956 C CA . GLU C 1 61 ? 13.47136 -32.67089 15.80844 1.000 64.95451 192 GLU C CA 1
ATOM 2957 C C . GLU C 1 61 ? 12.50666 -31.96867 14.86424 1.000 63.61722 192 GLU C C 1
ATOM 2958 O O . GLU C 1 61 ? 11.64035 -32.61022 14.25550 1.000 62.19917 192 GLU C O 1
ATOM 2964 N N . ASP C 1 62 ? 12.65066 -30.64886 14.72174 1.000 62.81540 193 ASP C N 1
ATOM 2965 C CA . ASP C 1 62 ? 11.74635 -29.87914 13.87604 1.000 55.43606 193 ASP C CA 1
ATOM 2966 C C . ASP C 1 62 ? 12.06964 -30.05904 12.39969 1.000 53.63671 193 ASP C C 1
ATOM 2967 O O . ASP C 1 62 ? 11.16260 -30.07129 11.56418 1.000 56.84084 193 ASP C O 1
ATOM 2972 N N . ILE C 1 63 ? 13.35264 -30.19449 12.06170 1.000 56.25795 194 ILE C N 1
ATOM 2973 C CA . ILE C 1 63 ? 13.73405 -30.48243 10.68047 1.000 56.40983 194 ILE C CA 1
ATOM 2974 C C . ILE C 1 63 ? 13.11801 -31.80017 10.22519 1.000 55.35093 194 ILE C C 1
ATOM 2975 O O . ILE C 1 63 ? 12.52463 -31.88896 9.14232 1.000 49.84059 194 ILE C O 1
ATOM 2980 N N . ASN C 1 64 ? 13.23686 -32.84536 11.05197 1.000 56.54746 195 ASN C N 1
ATOM 2981 C CA . ASN C 1 64 ? 12.68639 -34.15143 10.70030 1.000 56.77607 195 ASN C CA 1
ATOM 2982 C C . ASN C 1 64 ? 11.16976 -34.09624 10.55815 1.000 48.82991 195 ASN C C 1
ATOM 2983 O O . ASN C 1 64 ? 10.60893 -34.62500 9.59367 1.000 49.04477 195 ASN C O 1
ATOM 2988 N N . HIS C 1 65 ? 10.48995 -33.46594 11.51991 1.000 50.51486 196 HIS C N 1
ATOM 2989 C CA . HIS C 1 65 ? 9.03577 -33.34804 11.44724 1.000 55.13624 196 HIS C CA 1
ATOM 2990 C C . HIS C 1 65 ? 8.59861 -32.60298 10.19554 1.000 55.38800 196 HIS C C 1
ATOM 2991 O O . HIS C 1 65 ? 7.64212 -33.00963 9.52522 1.000 53.66521 196 HIS C O 1
ATOM 2998 N N . LEU C 1 66 ? 9.27944 -31.50251 9.86799 1.000 51.80938 197 LEU C N 1
ATOM 2999 C CA . LEU C 1 66 ? 8.91507 -30.74526 8.67642 1.000 54.13444 197 LEU C CA 1
ATOM 3000 C C . LEU C 1 66 ? 9.29594 -31.50010 7.41125 1.000 51.29664 197 LEU C C 1
ATOM 3001 O O . LEU C 1 66 ? 8.57439 -31.44503 6.40850 1.000 48.10826 197 LEU C O 1
ATOM 3006 N N . SER C 1 67 ? 10.43251 -32.19895 7.43385 1.000 44.38996 198 SER C N 1
ATOM 3007 C CA . SER C 1 67 ? 10.76681 -33.09291 6.32966 1.000 54.43947 198 SER C CA 1
ATOM 3008 C C . SER C 1 67 ? 9.73004 -34.20191 6.19397 1.000 52.86763 198 SER C C 1
ATOM 3009 O O . SER C 1 67 ? 9.38305 -34.60653 5.07722 1.000 49.07152 198 SER C O 1
ATOM 3012 N N . TYR C 1 68 ? 9.22520 -34.70262 7.32710 1.000 53.41543 199 TYR C N 1
ATOM 3013 C CA . TYR C 1 68 ? 8.17274 -35.71412 7.30509 1.000 54.59083 199 TYR C CA 1
ATOM 3014 C C . TYR C 1 68 ? 6.92978 -35.18902 6.60241 1.000 52.91011 199 TYR C C 1
ATOM 3015 O O . TYR C 1 68 ? 6.27870 -35.91523 5.84168 1.000 49.57347 199 TYR C O 1
ATOM 3024 N N . LEU C 1 69 ? 6.59030 -33.92283 6.84196 1.000 54.76716 200 LEU C N 1
ATOM 3025 C CA . LEU C 1 69 ? 5.43573 -33.32099 6.18656 1.000 46.53182 200 LEU C CA 1
ATOM 3026 C C . LEU C 1 69 ? 5.67700 -33.15005 4.69309 1.000 46.04572 200 LEU C C 1
ATOM 3027 O O . LEU C 1 69 ? 4.78055 -33.40728 3.87883 1.000 46.30717 200 LEU C O 1
ATOM 3032 N N . LEU C 1 70 ? 6.88286 -32.72155 4.31196 1.000 44.84297 201 LEU C N 1
ATOM 3033 C CA . LEU C 1 70 ? 7.17927 -32.53011 2.89530 1.000 51.00174 201 LEU C CA 1
ATOM 3034 C C . LEU C 1 70 ? 7.03503 -33.83255 2.11861 1.000 49.19645 201 LEU C C 1
ATOM 3035 O O . LEU C 1 70 ? 6.47632 -33.84599 1.01771 1.000 53.30888 201 LEU C O 1
ATOM 3040 N N . CYS C 1 71 ? 7.52220 -34.94244 2.67597 1.000 55.06166 202 CYS C N 1
ATOM 3041 C CA . CYS C 1 71 ? 7.39080 -36.21672 1.97711 1.000 51.78340 202 CYS C CA 1
ATOM 3042 C C . CYS C 1 71 ? 5.93473 -36.66736 1.91959 1.000 49.34775 202 CYS C C 1
ATOM 3043 O O . CYS C 1 71 ? 5.48362 -37.18829 0.89222 1.000 51.16064 202 CYS C O 1
ATOM 3046 N N . THR C 1 72 ? 5.17969 -36.45933 3.00507 1.000 48.11347 203 THR C N 1
ATOM 3047 C CA . THR C 1 72 ? 3.75787 -36.80690 3.00528 1.000 51.03089 203 THR C CA 1
ATOM 3048 C C . THR C 1 72 ? 2.98476 -35.97245 1.99293 1.000 57.83050 203 THR C C 1
ATOM 3049 O O . THR C 1 72 ? 2.09062 -36.48235 1.30545 1.000 54.04721 203 THR C O 1
ATOM 3053 N N . TYR C 1 73 ? 3.30795 -34.67887 1.89985 1.000 52.76839 204 TYR C N 1
ATOM 3054 C CA . TYR C 1 73 ? 2.61483 -33.79600 0.96728 1.000 49.35774 204 TYR C CA 1
ATOM 3055 C C . TYR C 1 73 ? 2.92068 -34.16603 -0.47850 1.000 52.01311 204 TYR C C 1
ATOM 3056 O O . TYR C 1 73 ? 2.01436 -34.21244 -1.31860 1.000 58.49130 204 TYR C O 1
ATOM 3065 N N . ILE C 1 74 ? 4.18951 -34.43738 -0.78712 1.000 52.13943 205 ILE C N 1
ATOM 3066 C CA . ILE C 1 74 ? 4.56691 -34.76708 -2.15824 1.000 54.47585 205 ILE C CA 1
ATOM 3067 C C . ILE C 1 74 ? 4.06728 -36.15651 -2.55106 1.000 60.92755 205 ILE C C 1
ATOM 3068 O O . ILE C 1 74 ? 3.65456 -36.37079 -3.69551 1.000 63.89045 205 ILE C O 1
ATOM 3073 N N . ASP C 1 75 ? 4.08483 -37.11903 -1.61994 1.000 59.66794 206 ASP C N 1
ATOM 3074 C CA . ASP C 1 75 ? 3.54624 -38.44385 -1.92627 1.000 62.92634 206 ASP C CA 1
ATOM 3075 C C . ASP C 1 75 ? 2.05852 -38.36751 -2.24302 1.000 66.34917 206 ASP C C 1
ATOM 3076 O O . ASP C 1 75 ? 1.58518 -38.99576 -3.19587 1.000 70.00792 206 ASP C O 1
ATOM 3081 N N . GLY C 1 76 ? 1.30583 -37.59361 -1.46147 1.000 66.22413 207 GLY C N 1
ATOM 3082 C CA . GLY C 1 76 ? -0.11480 -37.42347 -1.71292 1.000 66.37511 207 GLY C CA 1
ATOM 3083 C C . GLY C 1 76 ? -0.44622 -36.69295 -2.99616 1.000 70.29198 207 GLY C C 1
ATOM 3084 O O . GLY C 1 76 ? -1.61012 -36.71212 -3.41111 1.000 71.40604 207 GLY C O 1
ATOM 3085 N N . ILE C 1 77 ? 0.53651 -36.04854 -3.62854 1.000 71.85893 208 ILE C N 1
ATOM 3086 C CA . ILE C 1 77 ? 0.28407 -35.37192 -4.89692 1.000 70.11772 208 ILE C CA 1
ATOM 3087 C C . ILE C 1 77 ? 0.38915 -36.34759 -6.06191 1.000 76.86052 208 ILE C C 1
ATOM 3088 O O . ILE C 1 77 ? -0.44985 -36.34153 -6.96940 1.000 84.91836 208 ILE C O 1
ATOM 3093 N N . PHE C 1 78 ? 1.40798 -37.20366 -6.05566 1.000 77.64258 209 PHE C N 1
ATOM 3094 C CA . PHE C 1 78 ? 1.65713 -38.12392 -7.15588 1.000 85.13268 209 PHE C CA 1
ATOM 3095 C C . PHE C 1 78 ? 1.08395 -39.51677 -6.91937 1.000 86.23672 209 PHE C C 1
ATOM 3096 O O . PHE C 1 78 ? 1.26819 -40.39721 -7.76621 1.000 88.74080 209 PHE C O 1
ATOM 3104 N N . ASN C 1 79 ? 0.39367 -39.73639 -5.80051 1.000 85.35101 210 ASN C N 1
ATOM 3105 C CA . ASN C 1 79 ? -0.17728 -41.03562 -5.47440 1.000 90.45283 210 ASN C CA 1
ATOM 3106 C C . ASN C 1 79 ? -1.58383 -40.84370 -4.92302 1.000 93.57248 210 ASN C C 1
ATOM 3107 O O . ASN C 1 79 ? -2.03987 -39.71999 -4.69361 1.000 89.51916 210 ASN C O 1
ATOM 3112 N N . GLY C 1 80 ? -2.27345 -41.96049 -4.71101 1.000 98.76857 211 GLY C N 1
ATOM 3113 C CA . GLY C 1 80 ? -3.62625 -41.93161 -4.18447 1.000 103.86802 211 GLY C CA 1
ATOM 3114 C C . GLY C 1 80 ? -3.68094 -41.86321 -2.67001 1.000 105.88485 211 GLY C C 1
ATOM 3115 O O . GLY C 1 80 ? -4.68843 -42.21920 -2.05688 1.000 107.76869 211 GLY C O 1
ATOM 3116 N N . ASN C 1 88 ? 8.87921 -48.57363 -2.94314 1.000 112.74668 219 ASN C N 1
ATOM 3117 C CA . ASN C 1 88 ? 10.16682 -47.92379 -2.72446 1.000 108.10964 219 ASN C CA 1
ATOM 3118 C C . ASN C 1 88 ? 10.20800 -46.55196 -3.37861 1.000 98.71092 219 ASN C C 1
ATOM 3119 O O . ASN C 1 88 ? 10.99876 -45.69588 -2.98736 1.000 102.98453 219 ASN C O 1
ATOM 3124 N N . GLN C 1 89 ? 9.34874 -46.34668 -4.37950 1.000 97.03067 220 GLN C N 1
ATOM 3125 C CA . GLN C 1 89 ? 9.24832 -45.03763 -5.01472 1.000 94.87520 220 GLN C CA 1
ATOM 3126 C C . GLN C 1 89 ? 8.78091 -43.96147 -4.04492 1.000 86.16246 220 GLN C C 1
ATOM 3127 O O . GLN C 1 89 ? 8.94437 -42.77078 -4.33249 1.000 92.32814 220 GLN C O 1
ATOM 3133 N N . SER C 1 90 ? 8.20661 -44.35212 -2.90913 1.000 82.56351 221 SER C N 1
ATOM 3134 C CA . SER C 1 90 ? 7.72088 -43.38470 -1.93614 1.000 72.02986 221 SER C CA 1
ATOM 3135 C C . SER C 1 90 ? 8.87512 -42.60320 -1.32041 1.000 69.25461 221 SER C C 1
ATOM 3136 O O . SER C 1 90 ? 9.91441 -43.16754 -0.96734 1.000 68.16641 221 SER C O 1
ATOM 3139 N N . LEU C 1 91 ? 8.68390 -41.28842 -1.19004 1.000 65.93997 222 LEU C N 1
ATOM 3140 C CA . LEU C 1 91 ? 9.71153 -40.45031 -0.58209 1.000 64.42207 222 LEU C CA 1
ATOM 3141 C C . LEU C 1 91 ? 9.69971 -40.56188 0.93720 1.000 59.36485 222 LEU C C 1
ATOM 3142 O O . LEU C 1 91 ? 10.75964 -40.52652 1.57090 1.000 56.77621 222 LEU C O 1
ATOM 3147 N N . LEU C 1 92 ? 8.51425 -40.68649 1.53835 1.000 58.55461 223 LEU C N 1
ATOM 3148 C CA . LEU C 1 92 ? 8.44063 -40.90083 2.97971 1.000 59.24711 223 LEU C CA 1
ATOM 3149 C C . LEU C 1 92 ? 9.11559 -42.20461 3.38439 1.000 62.45524 223 LEU C C 1
ATOM 3150 O O . LEU C 1 92 ? 9.72842 -42.27981 4.45551 1.000 60.56264 223 LEU C O 1
ATOM 3155 N N . VAL C 1 93 ? 9.01487 -43.23924 2.54758 1.000 62.23875 224 VAL C N 1
ATOM 3156 C CA . VAL C 1 93 ? 9.69585 -44.49639 2.83946 1.000 62.73442 224 VAL C CA 1
ATOM 3157 C C . VAL C 1 93 ? 11.20650 -44.30743 2.77636 1.000 63.18315 224 VAL C C 1
ATOM 3158 O O . VAL C 1 93 ? 11.93870 -44.71833 3.68405 1.000 62.12351 224 VAL C O 1
ATOM 3162 N N . GLU C 1 94 ? 11.69489 -43.67206 1.70764 1.000 58.89845 225 GLU C N 1
ATOM 3163 C CA . GLU C 1 94 ? 13.13668 -43.51807 1.53476 1.000 61.70815 225 GLU C CA 1
ATOM 3164 C C . GLU C 1 94 ? 13.74549 -42.65189 2.63171 1.000 62.52108 225 GLU C C 1
ATOM 3165 O O . GLU C 1 94 ? 14.85518 -42.92626 3.10465 1.000 63.77240 225 GLU C O 1
ATOM 3171 N N . PHE C 1 95 ? 13.03231 -41.60990 3.05759 1.000 59.51066 226 PHE C N 1
ATOM 3172 C CA . PHE C 1 95 ? 13.56956 -40.64050 4.00482 1.000 63.90024 226 PHE C CA 1
ATOM 3173 C C . PHE C 1 95 ? 13.17642 -40.90366 5.45064 1.000 61.30126 226 PHE C C 1
ATOM 3174 O O . PHE C 1 95 ? 13.93674 -40.54679 6.35528 1.000 62.33511 226 PHE C O 1
ATOM 3182 N N . HIS C 1 96 ? 12.01869 -41.51445 5.70463 1.000 61.51592 227 HIS C N 1
ATOM 3183 C CA . HIS C 1 96 ? 11.57890 -41.72964 7.07793 1.000 72.06417 227 HIS C CA 1
ATOM 3184 C C . HIS C 1 96 ? 11.11267 -43.15775 7.35942 1.000 64.72316 227 HIS C C 1
ATOM 3185 O O . HIS C 1 96 ? 10.59525 -43.41646 8.45188 1.000 59.69258 227 HIS C O 1
ATOM 3192 N N . ARG C 1 97 ? 11.29550 -44.08718 6.41732 1.000 74.05062 228 ARG C N 1
ATOM 3193 C CA . ARG C 1 97 ? 10.91360 -45.49883 6.58763 1.000 78.99537 228 ARG C CA 1
ATOM 3194 C C . ARG C 1 97 ? 9.48157 -45.63910 7.10053 1.000 76.60865 228 ARG C C 1
ATOM 3195 O O . ARG C 1 97 ? 9.17302 -46.50693 7.91931 1.000 79.78331 228 ARG C O 1
ATOM 3203 N N . ASP C 1 98 ? 8.60438 -44.75892 6.62808 1.000 71.57930 229 ASP C N 1
ATOM 3204 C CA . ASP C 1 98 ? 7.18177 -44.82313 6.91918 1.000 71.80390 229 ASP C CA 1
ATOM 3205 C C . ASP C 1 98 ? 6.42922 -44.77806 5.59901 1.000 72.46652 229 ASP C C 1
ATOM 3206 O O . ASP C 1 98 ? 6.82689 -44.06371 4.67428 1.000 67.88175 229 ASP C O 1
ATOM 3211 N N . ALA C 1 99 ? 5.35182 -45.55240 5.50406 1.000 74.76660 230 ALA C N 1
ATOM 3212 C CA . ALA C 1 99 ? 4.64178 -45.67005 4.23872 1.000 76.56420 230 ALA C CA 1
ATOM 3213 C C . ALA C 1 99 ? 3.50930 -44.66628 4.08417 1.000 69.02277 230 ALA C C 1
ATOM 3214 O O . ALA C 1 99 ? 3.12266 -44.36682 2.94990 1.000 69.25995 230 ALA C O 1
ATOM 3216 N N . TRP C 1 100 ? 2.96469 -44.14596 5.17992 1.000 65.65593 231 TRP C N 1
ATOM 3217 C CA . TRP C 1 100 ? 1.90154 -43.15490 5.08014 1.000 64.23542 231 TRP C CA 1
ATOM 3218 C C . TRP C 1 100 ? 1.98297 -42.19568 6.25872 1.000 58.15887 231 TRP C C 1
ATOM 3219 O O . TRP C 1 100 ? 2.06319 -42.62914 7.41140 1.000 58.17895 231 TRP C O 1
ATOM 3230 N N . GLY C 1 101 ? 1.95654 -40.89629 5.96704 1.000 59.24272 232 GLY C N 1
ATOM 3231 C CA . GLY C 1 101 ? 2.09743 -39.89939 7.01045 1.000 55.52515 232 GLY C CA 1
ATOM 3232 C C . GLY C 1 101 ? 0.87009 -39.03865 7.23521 1.000 57.42495 232 GLY C C 1
ATOM 3233 O O . GLY C 1 101 ? 0.87410 -38.16538 8.10800 1.000 53.23923 232 GLY C O 1
ATOM 3234 N N . GLY C 1 102 ? -0.19351 -39.28600 6.46893 1.000 58.91724 233 GLY C N 1
ATOM 3235 C CA . GLY C 1 102 ? -1.38958 -38.45746 6.51538 1.000 60.47907 233 GLY C CA 1
ATOM 3236 C C . GLY C 1 102 ? -2.07647 -38.40289 7.86564 1.000 59.36064 233 GLY C C 1
ATOM 3237 O O . GLY C 1 102 ? -3.00070 -37.59860 8.03620 1.000 55.12084 233 GLY C O 1
ATOM 3238 N N . GLU C 1 103 ? -1.66158 -39.23516 8.81696 1.000 62.99008 234 GLU C N 1
ATOM 3239 C CA . GLU C 1 103 ? -2.19287 -39.23479 10.17565 1.000 63.69769 234 GLU C CA 1
ATOM 3240 C C . GLU C 1 103 ? -1.19887 -38.71274 11.20014 1.000 62.44017 234 GLU C C 1
ATOM 3241 O O . GLU C 1 103 ? -1.57961 -37.94344 12.08665 1.000 58.59038 234 GLU C O 1
ATOM 3247 N N . ASP C 1 104 ? 0.07434 -39.10662 11.08891 1.000 58.90873 235 ASP C N 1
ATOM 3248 C CA . ASP C 1 104 ? 1.07816 -38.68290 12.05881 1.000 54.47153 235 ASP C CA 1
ATOM 3249 C C . ASP C 1 104 ? 1.44823 -37.21720 11.88175 1.000 59.79524 235 ASP C C 1
ATOM 3250 O O . ASP C 1 104 ? 1.84425 -36.56106 12.85255 1.000 55.80300 235 ASP C O 1
ATOM 3255 N N . CYS C 1 105 ? 1.34095 -36.69398 10.65515 1.000 57.88185 236 CYS C N 1
ATOM 3256 C CA . CYS C 1 105 ? 1.57404 -35.27064 10.42879 1.000 53.67305 236 CYS C CA 1
ATOM 3257 C C . CYS C 1 105 ? 0.68315 -34.42125 11.32164 1.000 54.65845 236 CYS C C 1
ATOM 3258 O O . CYS C 1 105 ? 1.12883 -33.41004 11.87627 1.000 48.16631 236 CYS C O 1
ATOM 3261 N N . PHE C 1 106 ? -0.57754 -34.82430 11.47979 1.000 52.41714 237 PHE C N 1
ATOM 3262 C CA . PHE C 1 106 ? -1.50790 -34.08408 12.31585 1.000 55.79518 237 PHE C CA 1
ATOM 3263 C C . PHE C 1 106 ? -1.27402 -34.31234 13.80152 1.000 57.76745 237 PHE C C 1
ATOM 3264 O O . PHE C 1 106 ? -1.64591 -33.45583 14.60968 1.000 57.92209 237 PHE C O 1
ATOM 3272 N N . GLU C 1 107 ? -0.66176 -35.43350 14.18338 1.000 59.62044 238 GLU C N 1
ATOM 3273 C CA . GLU C 1 107 ? -0.25121 -35.59625 15.57285 1.000 58.12775 238 GLU C CA 1
ATOM 3274 C C . GLU C 1 107 ? 0.99007 -34.76722 15.88798 1.000 56.00997 238 GLU C C 1
ATOM 3275 O O . GLU C 1 107 ? 1.12777 -34.26523 17.00985 1.000 51.15188 238 GLU C O 1
ATOM 3281 N N . HIS C 1 108 ? 1.89386 -34.60710 14.91625 1.000 48.73455 239 HIS C N 1
ATOM 3282 C CA . HIS C 1 108 ? 3.01183 -33.68651 15.08972 1.000 50.92437 239 HIS C CA 1
ATOM 3283 C C . HIS C 1 108 ? 2.50562 -32.25973 15.26839 1.000 56.92159 239 HIS C C 1
ATOM 3284 O O . HIS C 1 108 ? 2.94372 -31.53923 16.17241 1.000 52.84258 239 HIS C O 1
ATOM 3291 N N . LEU C 1 109 ? 1.56643 -31.84299 14.41171 1.000 53.97561 240 LEU C N 1
ATOM 3292 C CA . LEU C 1 109 ? 1.05027 -30.47689 14.45042 1.000 55.15246 240 LEU C CA 1
ATOM 3293 C C . LEU C 1 109 ? 0.36523 -30.17042 15.77510 1.000 57.15486 240 LEU C C 1
ATOM 3294 O O . LEU C 1 109 ? 0.57166 -29.09714 16.35366 1.000 61.86377 240 LEU C O 1
ATOM 3299 N N . ARG C 1 110 ? -0.45898 -31.09908 16.26874 1.000 54.91140 241 ARG C N 1
ATOM 3300 C CA . ARG C 1 110 ? -1.17044 -30.86873 17.52243 1.000 60.03620 241 ARG C CA 1
ATOM 3301 C C . ARG C 1 110 ? -0.21073 -30.63362 18.68307 1.000 62.28362 241 ARG C C 1
ATOM 3302 O O . ARG C 1 110 ? -0.54410 -29.90338 19.62346 1.000 64.12360 241 ARG C O 1
ATOM 3310 N N . VAL C 1 111 ? 0.97653 -31.24504 18.64105 1.000 62.36040 242 VAL C N 1
ATOM 3311 C CA . VAL C 1 111 ? 1.96816 -31.01362 19.68699 1.000 60.97024 242 VAL C CA 1
ATOM 3312 C C . VAL C 1 111 ? 2.53755 -29.60484 19.57690 1.000 62.31372 242 VAL C C 1
ATOM 3313 O O . VAL C 1 111 ? 2.69015 -28.90266 20.58368 1.000 63.22644 242 VAL C O 1
ATOM 3317 N N . TYR C 1 112 ? 2.85481 -29.16611 18.35591 1.000 58.03830 243 TYR C N 1
ATOM 3318 C CA . TYR C 1 112 ? 3.33578 -27.80155 18.16505 1.000 61.34449 243 TYR C CA 1
ATOM 3319 C C . TYR C 1 112 ? 2.28077 -26.78104 18.57649 1.000 62.59519 243 TYR C C 1
ATOM 3320 O O . TYR C 1 112 ? 2.60044 -25.77149 19.21479 1.000 61.29527 243 TYR C O 1
ATOM 3337 N N . ASN C 1 114 ? 0.25322 -26.94004 20.82136 1.000 69.04659 245 ASN C N 1
ATOM 3338 C CA . ASN C 1 114 ? 0.17685 -26.84937 22.27397 1.000 72.22094 245 ASN C CA 1
ATOM 3339 C C . ASN C 1 114 ? 1.08416 -25.76471 22.84028 1.000 75.30203 245 ASN C C 1
ATOM 3340 O O . ASN C 1 114 ? 0.89839 -25.36199 23.99419 1.000 77.90982 245 ASN C O 1
ATOM 3345 N N . SER C 1 115 ? 2.06064 -25.29303 22.06534 1.000 73.39817 246 SER C N 1
ATOM 3346 C CA . SER C 1 115 ? 2.94603 -24.20130 22.47663 1.000 73.00013 246 SER C CA 1
ATOM 3347 C C . SER C 1 115 ? 3.07126 -23.23644 21.30755 1.000 70.26947 246 SER C C 1
ATOM 3348 O O . SER C 1 115 ? 4.08058 -23.22365 20.59089 1.000 67.19775 246 SER C O 1
ATOM 3351 N N . PRO C 1 116 ? 2.05740 -22.38947 21.09594 1.000 75.24682 247 PRO C N 1
ATOM 3352 C CA . PRO C 1 116 ? 2.02473 -21.57508 19.86283 1.000 74.07060 247 PRO C CA 1
ATOM 3353 C C . PRO C 1 116 ? 3.21762 -20.64670 19.69666 1.000 75.83773 247 PRO C C 1
ATOM 3354 O O . PRO C 1 116 ? 3.83781 -20.63081 18.62611 1.000 74.75025 247 PRO C O 1
ATOM 3358 N N . LYS C 1 117 ? 3.55482 -19.86392 20.72624 1.000 78.85564 248 LYS C N 1
ATOM 3359 C CA . LYS C 1 117 ? 4.63516 -18.88936 20.59223 1.000 81.18513 248 LYS C CA 1
ATOM 3360 C C . LYS C 1 117 ? 5.98517 -19.57405 20.40789 1.000 79.06760 248 LYS C C 1
ATOM 3361 O O . LYS C 1 117 ? 6.84568 -19.07764 19.66967 1.000 79.42770 248 LYS C O 1
ATOM 3367 N N . GLN C 1 118 ? 6.18810 -20.71459 21.06953 1.000 75.76024 249 GLN C N 1
ATOM 3368 C CA . GLN C 1 118 ? 7.47857 -21.39226 21.00499 1.000 75.71376 249 GLN C CA 1
ATOM 3369 C C . GLN C 1 118 ? 7.77923 -21.93201 19.60900 1.000 74.72310 249 GLN C C 1
ATOM 3370 O O . GLN C 1 118 ? 8.95105 -22.02291 19.22437 1.000 80.87850 249 GLN C O 1
ATOM 3376 N N . TYR C 1 119 ? 6.75264 -22.28323 18.83543 1.000 65.52094 250 TYR C N 1
ATOM 3377 C CA . TYR C 1 119 ? 6.92745 -22.92622 17.53667 1.000 67.13462 250 TYR C CA 1
ATOM 3378 C C . TYR C 1 119 ? 6.25300 -22.14182 16.41788 1.000 64.61369 250 TYR C C 1
ATOM 3379 O O . TYR C 1 119 ? 5.64008 -22.72475 15.51996 1.000 63.36341 250 TYR C O 1
ATOM 3388 N N . ARG C 1 120 ? 6.36850 -20.81139 16.43969 1.000 60.18085 251 ARG C N 1
ATOM 3389 C CA . ARG C 1 120 ? 5.68782 -20.00602 15.42956 1.000 56.32465 251 ARG C CA 1
ATOM 3390 C C . ARG C 1 120 ? 6.19716 -20.32130 14.02831 1.000 56.52368 251 ARG C C 1
ATOM 3391 O O . ARG C 1 120 ? 5.40388 -20.52737 13.10094 1.000 57.18712 251 ARG C O 1
ATOM 3399 N N . GLU C 1 121 ? 7.52078 -20.36764 13.84993 1.000 52.47184 252 GLU C N 1
ATOM 3400 C CA . GLU C 1 121 ? 8.05645 -20.60673 12.51128 1.000 55.40165 252 GLU C CA 1
ATOM 3401 C C . GLU C 1 121 ? 7.69791 -21.99569 11.99452 1.000 51.26309 252 GLU C C 1
ATOM 3402 O O . GLU C 1 121 ? 7.47414 -22.16427 10.79028 1.000 46.85205 252 GLU C O 1
ATOM 3408 N N . VAL C 1 122 ? 7.60654 -22.99178 12.87720 1.000 51.89447 253 VAL C N 1
ATOM 3409 C CA . VAL C 1 122 ? 7.17018 -24.31918 12.44358 1.000 52.91240 253 VAL C CA 1
ATOM 3410 C C . VAL C 1 122 ? 5.70056 -24.28689 12.03278 1.000 47.71905 253 VAL C C 1
ATOM 3411 O O . VAL C 1 122 ? 5.31688 -24.82789 10.98801 1.000 47.48379 253 VAL C O 1
ATOM 3415 N N . LEU C 1 123 ? 4.86054 -23.63358 12.84243 1.000 50.14705 254 LEU C N 1
ATOM 3416 C CA . LEU C 1 123 ? 3.42518 -23.59757 12.57181 1.000 53.39936 254 LEU C CA 1
ATOM 3417 C C . LEU C 1 123 ? 3.11043 -22.85558 11.27673 1.000 53.83167 254 LEU C C 1
ATOM 3418 O O . LEU C 1 123 ? 2.19899 -23.25195 10.54023 1.000 55.66058 254 LEU C O 1
ATOM 3423 N N . GLU C 1 124 ? 3.83899 -21.77248 10.98342 1.000 54.51140 255 GLU C N 1
ATOM 3424 C CA . GLU C 1 124 ? 3.64958 -21.09536 9.70161 1.000 57.20603 255 GLU C CA 1
ATOM 3425 C C . GLU C 1 124 ? 3.96358 -22.02670 8.53964 1.000 45.62584 255 GLU C C 1
ATOM 3426 O O . GLU C 1 124 ? 3.33541 -21.93480 7.47827 1.000 45.75108 255 GLU C O 1
ATOM 3432 N N . PHE C 1 125 ? 4.93377 -22.92229 8.72183 1.000 47.96160 256 PHE C N 1
ATOM 3433 C CA . PHE C 1 125 ? 5.23309 -23.92087 7.70187 1.000 49.53448 256 PHE C CA 1
ATOM 3434 C C . PHE C 1 125 ? 4.05346 -24.87244 7.51053 1.000 47.13277 256 PHE C C 1
ATOM 3435 O O . PHE C 1 125 ? 3.62208 -25.11968 6.37858 1.000 44.96871 256 PHE C O 1
ATOM 3443 N N . TYR C 1 126 ? 3.50421 -25.40007 8.61040 1.000 48.63942 257 TYR C N 1
ATOM 3444 C CA . TYR C 1 126 ? 2.32453 -26.25733 8.51436 1.000 49.43602 257 TYR C CA 1
ATOM 3445 C C . TYR C 1 126 ? 1.16464 -25.52112 7.85774 1.000 47.40582 257 TYR C C 1
ATOM 3446 O O . TYR C 1 126 ? 0.48373 -26.06463 6.97862 1.000 46.62807 257 TYR C O 1
ATOM 3455 N N . ASP C 1 127 ? 0.92319 -24.27730 8.28047 1.000 52.10647 258 ASP C N 1
ATOM 3456 C CA . ASP C 1 127 ? -0.15679 -23.48211 7.70203 1.000 47.51492 258 ASP C CA 1
ATOM 3457 C C . ASP C 1 127 ? 0.00840 -23.33681 6.19301 1.000 50.45490 258 ASP C C 1
ATOM 3458 O O . ASP C 1 127 ? -0.97236 -23.41777 5.44284 1.000 49.68347 258 ASP C O 1
ATOM 3463 N N . LEU C 1 128 ? 1.24535 -23.13571 5.72837 1.000 50.25505 259 LEU C N 1
ATOM 3464 C CA . LEU C 1 128 ?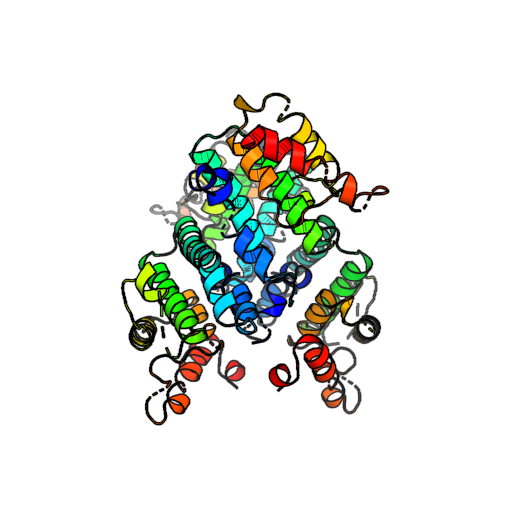 1.49510 -23.01821 4.29336 1.000 49.84384 259 LEU C CA 1
ATOM 3465 C C . LEU C 1 128 ? 1.24731 -24.34151 3.57034 1.000 51.89766 259 LEU C C 1
ATOM 3466 O O . LEU C 1 128 ? 0.58936 -24.37129 2.52495 1.000 49.92088 259 LEU C O 1
ATOM 3471 N N . ILE C 1 129 ? 1.77427 -25.44890 4.10243 1.000 53.94478 260 ILE C N 1
ATOM 3472 C CA . ILE C 1 129 ? 1.61638 -26.73043 3.41724 1.000 50.00963 260 ILE C CA 1
ATOM 3473 C C . ILE C 1 129 ? 0.13976 -27.06893 3.24692 1.000 50.69584 260 ILE C C 1
ATOM 3474 O O . ILE C 1 129 ? -0.28377 -27.55370 2.18948 1.000 54.22649 260 ILE C O 1
ATOM 3487 N N . CYS C 1 131 ? -2.14750 -24.87809 3.02328 1.000 58.72408 262 CYS C N 1
ATOM 3488 C CA . CYS C 1 131 ? -2.63439 -23.92790 2.02832 1.000 62.80348 262 CYS C CA 1
ATOM 3489 C C . CYS C 1 131 ? -2.40714 -24.45150 0.61268 1.000 66.10213 262 CYS C C 1
ATOM 3490 O O . CYS C 1 131 ? -3.20729 -24.18650 -0.29187 1.000 69.49380 262 CYS C O 1
ATOM 3493 N N . LEU C 1 132 ? -1.32825 -25.20606 0.40309 1.000 61.93437 263 LEU C N 1
ATOM 3494 C CA . LEU C 1 132 ? -1.03569 -25.77540 -0.90703 1.000 72.89167 263 LEU C CA 1
ATOM 3495 C C . LEU C 1 132 ? -1.88145 -27.00955 -1.22027 1.000 72.03968 263 LEU C C 1
ATOM 3496 O O . LEU C 1 132 ? -1.77209 -27.55374 -2.32781 1.000 73.42624 263 LEU C O 1
ATOM 3501 N N . GLY C 1 133 ? -2.72475 -27.44880 -0.29535 1.000 58.18813 264 GLY C N 1
ATOM 3502 C CA . GLY C 1 133 ? -3.66122 -28.52162 -0.54162 1.000 68.59209 264 GLY C CA 1
ATOM 3503 C C . GLY C 1 133 ? -3.38602 -29.83721 0.16883 1.000 64.59761 264 GLY C C 1
ATOM 3504 O O . GLY C 1 133 ? -3.84738 -30.88185 -0.30967 1.000 72.53980 264 GLY C O 1
ATOM 3505 N N . PHE C 1 134 ? -2.65801 -29.82406 1.28001 1.000 55.26395 265 PHE C N 1
ATOM 3506 C CA . PHE C 1 134 ? -2.38365 -31.05365 2.01283 1.000 66.37727 265 PHE C CA 1
ATOM 3507 C C . PHE C 1 134 ? -3.57174 -31.39910 2.90392 1.000 66.42776 265 PHE C C 1
ATOM 3508 O O . PHE C 1 134 ? -3.93985 -30.61846 3.78873 1.000 63.71481 265 PHE C O 1
ATOM 3516 N N . ASP C 1 135 ? -4.16948 -32.56640 2.66755 1.000 67.54451 266 ASP C N 1
ATOM 3517 C CA . ASP C 1 135 ? -5.32030 -33.04856 3.42646 1.000 66.00051 266 ASP C CA 1
ATOM 3518 C C . ASP C 1 135 ? -5.00254 -34.23230 4.32587 1.000 62.47477 266 ASP C C 1
ATOM 3519 O O . ASP C 1 135 ? -5.48599 -34.28523 5.45876 1.000 64.09623 266 ASP C O 1
ATOM 3524 N N . GLY C 1 136 ? -4.20497 -35.18284 3.85399 1.000 63.99179 267 GLY C N 1
ATOM 3525 C CA . GLY C 1 136 ? -3.79807 -36.29084 4.70947 1.000 69.01129 267 GLY C CA 1
ATOM 3526 C C . GLY C 1 136 ? -4.95914 -37.20985 5.03343 1.000 60.55647 267 GLY C C 1
ATOM 3527 O O . GLY C 1 136 ? -5.64316 -37.72159 4.14227 1.000 62.09818 267 GLY C O 1
ATOM 3528 N N . LYS C 1 137 ? -5.19555 -37.41626 6.33063 1.000 59.38504 268 LYS C N 1
ATOM 3529 C CA . LYS C 1 137 ? -6.23356 -38.34310 6.76469 1.000 66.64407 268 LYS C CA 1
ATOM 3530 C C . LYS C 1 137 ? -7.63787 -37.79442 6.56024 1.000 69.64324 268 LYS C C 1
ATOM 3531 O O . LYS C 1 137 ? -8.60012 -38.57103 6.58566 1.000 67.13618 268 LYS C O 1
ATOM 3537 N N . TYR C 1 138 ? -7.78271 -36.48082 6.37124 1.000 67.93097 269 TYR C N 1
ATOM 3538 C CA . TYR C 1 138 ? -9.10896 -35.90034 6.20389 1.000 67.99285 269 TYR C CA 1
ATOM 3539 C C . TYR C 1 138 ? -9.70629 -36.19023 4.83315 1.000 72.82043 269 TYR C C 1
ATOM 3540 O O . TYR C 1 138 ? -10.89835 -35.93729 4.62828 1.000 74.13446 269 TYR C O 1
ATOM 3549 N N . GLN C 1 139 ? -8.91494 -36.72748 3.90349 1.000 75.25652 270 GLN C N 1
ATOM 3550 C CA . GLN C 1 139 ? -9.43322 -37.13812 2.60503 1.000 77.55672 270 GLN C CA 1
ATOM 3551 C C . GLN C 1 139 ? -10.32008 -38.37655 2.70236 1.000 81.32071 270 GLN C C 1
ATOM 3552 O O . GLN C 1 139 ? -11.13342 -38.61802 1.80263 1.000 81.59191 270 GLN C O 1
ATOM 3566 N N . ILE C 1 141 ? -12.00172 -39.27644 5.77743 1.000 81.73455 272 ILE C N 1
ATOM 3567 C CA . ILE C 1 141 ? -12.83504 -39.14526 6.96767 1.000 78.89844 272 ILE C CA 1
ATOM 3568 C C . ILE C 1 141 ? -14.18151 -38.56032 6.56817 1.000 82.19289 272 ILE C C 1
ATOM 3569 O O . ILE C 1 141 ? -14.25454 -37.65069 5.73162 1.000 79.45796 272 ILE C O 1
ATOM 3574 N N . GLU C 1 142 ? -15.25264 -39.09978 7.14893 1.000 89.65126 273 GLU C N 1
ATOM 3575 C CA . GLU C 1 142 ? -16.57277 -38.50375 6.99633 1.000 91.42816 273 GLU C CA 1
ATOM 3576 C C . GLU C 1 142 ? -16.56863 -37.08342 7.54788 1.000 89.47283 273 GLU C C 1
ATOM 3577 O O . GLU C 1 142 ? -16.08089 -36.83942 8.65578 1.000 85.23219 273 GLU C O 1
ATOM 3583 N N . HIS C 1 143 ? -17.11539 -36.14693 6.76712 1.000 89.65097 274 HIS C N 1
ATOM 3584 C CA . HIS C 1 143 ? -17.04769 -34.71614 7.07327 1.000 84.46881 274 HIS C CA 1
ATOM 3585 C C . HIS C 1 143 ? -15.60394 -34.23056 7.15375 1.000 77.69420 274 HIS C C 1
ATOM 3586 O O . HIS C 1 143 ? -15.29676 -33.28608 7.88525 1.000 71.50878 274 HIS C O 1
ATOM 3593 N N . GLY C 1 144 ? -14.71133 -34.87184 6.39531 1.000 79.40307 275 GLY C N 1
ATOM 3594 C CA . GLY C 1 144 ? -13.29694 -34.55205 6.48942 1.000 75.01309 275 GLY C CA 1
ATOM 3595 C C . GLY C 1 144 ? -12.96179 -33.12978 6.08749 1.000 67.10983 275 GLY C C 1
ATOM 3596 O O . GLY C 1 144 ? -12.04351 -32.52486 6.64769 1.000 69.19858 275 GLY C O 1
ATOM 3597 N N . ALA C 1 145 ? -13.69023 -32.57629 5.11536 1.000 68.38166 276 ALA C N 1
ATOM 3598 C CA . ALA C 1 145 ? -13.40486 -31.21660 4.66442 1.000 66.22684 276 ALA C CA 1
ATOM 3599 C C . ALA C 1 145 ? -13.76056 -30.19045 5.73319 1.000 62.90913 276 ALA C C 1
ATOM 3600 O O . ALA C 1 145 ? -12.99496 -29.25101 5.97762 1.000 65.43941 276 ALA C O 1
ATOM 3602 N N . VAL C 1 146 ? -14.92097 -30.35112 6.37397 1.000 64.78537 277 VAL C N 1
ATOM 3603 C CA . VAL C 1 146 ? -15.32194 -29.44708 7.44982 1.000 64.31488 277 VAL C CA 1
ATOM 3604 C C . VAL C 1 146 ? -14.30042 -29.47328 8.58025 1.000 62.48225 277 VAL C C 1
ATOM 3605 O O . VAL C 1 146 ? -13.93480 -28.42844 9.13385 1.000 61.17358 277 VAL C O 1
ATOM 3609 N N . LEU C 1 147 ? -13.81231 -30.66521 8.92933 1.000 61.95282 278 LEU C N 1
ATOM 3610 C CA . LEU C 1 147 ? -12.86222 -30.78871 10.02890 1.000 59.30226 278 LEU C CA 1
ATOM 3611 C C . LEU C 1 147 ? -11.51665 -30.16444 9.67660 1.000 58.64419 278 LEU C C 1
ATOM 3612 O O . LEU C 1 147 ? -10.91380 -29.46903 10.50424 1.000 54.80804 278 LEU C O 1
ATOM 3617 N N . LEU C 1 148 ? -11.03384 -30.38882 8.45145 1.000 58.12884 279 LEU C N 1
ATOM 3618 C CA . LEU C 1 148 ? -9.76774 -29.78803 8.03912 1.000 59.87993 279 LEU C CA 1
ATOM 3619 C C . LEU C 1 148 ? -9.86352 -28.26647 7.98536 1.000 58.19776 279 LEU C C 1
ATOM 3620 O O . LEU C 1 148 ? -8.96124 -27.56516 8.46025 1.000 53.72498 279 LEU C O 1
ATOM 3633 N N . ASP C 1 150 ? -11.78415 -26.28762 9.64319 1.000 56.93162 281 ASP C N 1
ATOM 3634 C CA . ASP C 1 150 ? -11.78300 -25.77646 11.00969 1.000 60.02536 281 ASP C CA 1
ATOM 3635 C C . ASP C 1 150 ? -10.39488 -25.8444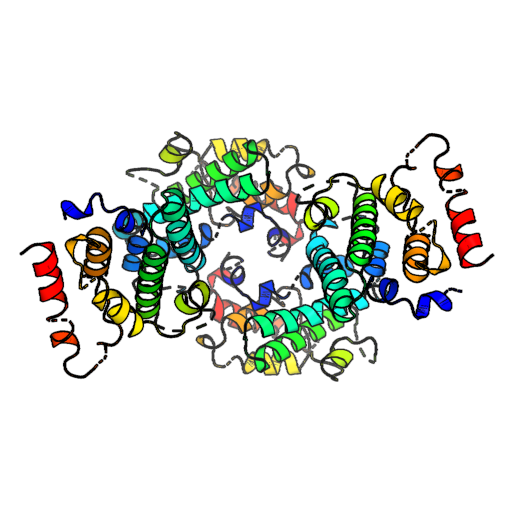6 11.63696 1.000 62.76632 281 ASP C C 1
ATOM 3636 O O . ASP C 1 150 ? -10.05381 -24.99947 12.47263 1.000 64.97787 281 ASP C O 1
ATOM 3641 N N . LEU C 1 151 ? -9.58329 -26.83235 11.25216 1.000 59.01267 282 LEU C N 1
ATOM 3642 C CA . LEU C 1 151 ? -8.21218 -26.89217 11.74862 1.000 60.46928 282 LEU C CA 1
ATOM 3643 C C . LEU C 1 151 ? -7.37450 -25.75659 11.17262 1.000 56.18454 282 LEU C C 1
ATOM 3644 O O . LEU C 1 151 ? -6.62721 -25.09203 11.89957 1.000 51.38627 282 LEU C O 1
ATOM 3649 N N . ARG C 1 152 ? -7.48565 -25.52456 9.86198 1.000 56.25689 283 ARG C N 1
ATOM 3650 C CA . ARG C 1 152 ? -6.75307 -24.43150 9.23170 1.000 61.35867 283 ARG C CA 1
ATOM 3651 C C . ARG C 1 152 ? -7.19862 -23.07456 9.76051 1.000 61.63900 283 ARG C C 1
ATOM 3652 O O . ARG C 1 152 ? -6.38072 -22.15655 9.87091 1.000 61.32788 283 ARG C O 1
ATOM 3660 N N . SER C 1 153 ? -8.48531 -22.92562 10.08574 1.000 61.55658 284 SER C N 1
ATOM 3661 C CA . SER C 1 153 ? -8.96851 -21.65876 10.62509 1.000 67.36478 284 SER C CA 1
ATOM 3662 C C . SER C 1 153 ? -8.38394 -21.38417 12.00398 1.000 68.50293 284 SER C C 1
ATOM 3663 O O . SER C 1 153 ? -7.95019 -20.26129 12.28652 1.000 67.64806 284 SER C O 1
ATOM 3666 N N . ARG C 1 154 ? -8.36798 -22.39408 12.87742 1.000 65.69547 285 ARG C N 1
ATOM 3667 C CA . ARG C 1 154 ? -7.83948 -22.19641 14.22331 1.000 67.50256 285 ARG C CA 1
ATOM 3668 C C . ARG C 1 154 ? -6.33321 -21.96061 14.21164 1.000 67.70096 285 ARG C C 1
ATOM 3669 O O . ARG C 1 154 ? -5.80967 -21.27571 15.09798 1.000 68.40964 285 ARG C O 1
ATOM 3677 N N . LEU C 1 155 ? -5.62039 -22.51278 13.22665 1.000 60.79899 286 LEU C N 1
ATOM 3678 C CA . LEU C 1 155 ? -4.18754 -22.25585 13.13795 1.000 64.82959 286 LEU C CA 1
ATOM 3679 C C . LEU C 1 155 ? -3.90300 -20.89233 12.52119 1.000 65.44094 286 LEU C C 1
ATOM 3680 O O . LEU C 1 155 ? -2.99742 -20.18248 12.97268 1.000 62.69121 286 LEU C O 1
ATOM 3685 N N . HIS C 1 156 ? -4.66260 -20.51727 11.48854 1.000 66.02222 287 HIS C N 1
ATOM 3686 C CA . HIS C 1 156 ? -4.45004 -19.23123 10.83177 1.000 73.65003 287 HIS C CA 1
ATOM 3687 C C . HIS C 1 156 ? -4.74713 -18.07528 11.78131 1.000 76.82520 287 HIS C C 1
ATOM 3688 O O . HIS C 1 156 ? -4.05346 -17.05150 11.76383 1.000 80.64835 287 HIS C O 1
ATOM 3695 N N . THR C 1 157 ? -5.77342 -18.22688 12.62318 1.000 75.38588 288 THR C N 1
ATOM 3696 C CA . THR C 1 157 ? -6.07044 -17.21943 13.63662 1.000 81.61561 288 THR C CA 1
ATOM 3697 C C . THR C 1 157 ? -4.99225 -17.18554 14.71393 1.000 78.26734 288 THR C C 1
ATOM 3698 O O . THR C 1 157 ? -4.61392 -16.10812 15.18827 1.000 80.80395 288 THR C O 1
ATOM 3702 N N . GLN C 1 158 ? -4.49510 -18.35842 15.11886 1.000 76.61432 289 GLN C N 1
ATOM 3703 C CA . GLN C 1 158 ? -3.39756 -18.42166 16.07931 1.000 74.49920 289 GLN C CA 1
ATOM 3704 C C . GLN C 1 158 ? -2.17964 -17.65512 15.58069 1.000 76.34298 289 GLN C C 1
ATOM 3705 O O . GLN C 1 158 ? -1.43835 -17.07340 16.38279 1.000 70.31482 289 GLN C O 1
ATOM 3711 N N . LEU C 1 159 ? -1.96953 -17.62984 14.26327 1.000 75.91612 290 LEU C N 1
ATOM 3712 C CA . LEU C 1 159 ? -0.79291 -17.03198 13.64399 1.000 80.54081 290 LEU C CA 1
ATOM 3713 C C . LEU C 1 159 ? -1.01616 -15.59451 13.18804 1.000 86.67005 290 LEU C C 1
ATOM 3714 O O .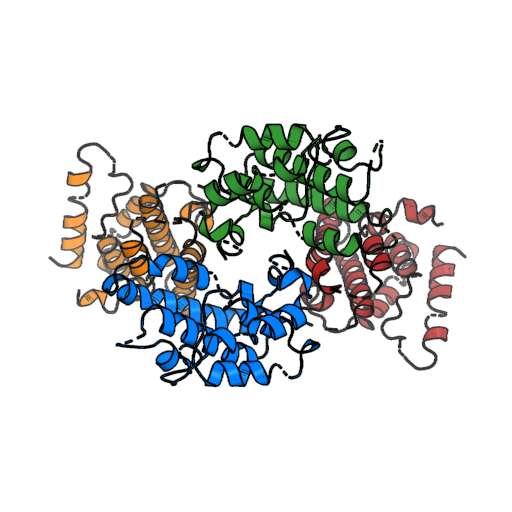 LEU C 1 159 ? -0.17168 -14.73201 13.44109 1.000 83.69814 290 LEU C O 1
ATOM 3719 N N . TYR C 1 160 ? -2.13578 -15.31680 12.51485 1.000 98.85409 291 TYR C N 1
ATOM 3720 C CA . TYR C 1 160 ? -2.30577 -14.05896 11.80473 1.000 102.56333 291 TYR C CA 1
ATOM 3721 C C . TYR C 1 160 ? -3.54477 -13.26442 12.19174 1.000 109.48992 291 TYR C C 1
ATOM 3722 O O . TYR C 1 160 ? -3.62457 -12.08225 11.84109 1.000 109.94945 291 TYR C O 1
ATOM 3731 N N . GLY C 1 161 ? -4.50972 -13.86049 12.88123 1.000 104.00399 292 GLY C N 1
ATOM 3732 C CA . GLY C 1 161 ? -5.70332 -13.15173 13.28804 1.000 109.15159 292 GLY C CA 1
ATOM 3733 C C . GLY C 1 161 ? -6.91480 -13.50724 12.43965 1.000 117.17200 292 GLY C C 1
ATOM 3734 O O . GLY C 1 161 ? -6.83287 -14.21122 11.42908 1.000 119.89641 292 GLY C O 1
ATOM 3735 N N . GLN C 1 162 ? -8.06519 -12.98684 12.87224 1.000 121.50221 293 GLN C N 1
ATOM 3736 C CA . GLN C 1 162 ? -9.32956 -13.34318 12.23440 1.000 130.76183 293 GLN C CA 1
ATOM 3737 C C . GLN C 1 162 ? -9.44398 -12.74807 10.83589 1.000 126.55082 293 GLN C C 1
ATOM 3738 O O . GLN C 1 162 ? -9.96302 -13.39919 9.92115 1.000 130.25840 293 GLN C O 1
ATOM 3744 N N . ASP C 1 163 ? -8.96580 -11.51563 10.64770 1.000 118.94168 294 ASP C N 1
ATOM 3745 C CA . ASP C 1 163 ? -9.10263 -10.86464 9.34796 1.000 126.48564 294 ASP C CA 1
ATOM 3746 C C . ASP C 1 163 ? -8.31320 -11.58751 8.26588 1.000 117.94748 294 ASP C C 1
ATOM 3747 O O . ASP C 1 163 ? -8.68496 -11.53527 7.08747 1.000 116.66107 294 ASP C O 1
ATOM 3752 N N . ALA C 1 164 ? -7.22769 -12.26592 8.63957 1.000 119.26124 295 ALA C N 1
ATOM 3753 C CA . ALA C 1 164 ? -6.51872 -13.09537 7.67253 1.000 118.19413 295 ALA C CA 1
ATOM 3754 C C . ALA C 1 164 ? -7.31362 -14.35220 7.34163 1.000 109.16445 295 ALA C C 1
ATOM 3755 O O . ALA C 1 164 ? -7.36731 -14.77015 6.17927 1.000 109.24188 295 ALA C O 1
ATOM 3757 N N . THR C 1 165 ? -7.94921 -14.95752 8.35029 1.000 112.16825 296 THR C N 1
ATOM 3758 C CA . THR C 1 165 ? -8.64821 -16.22487 8.15006 1.000 110.10246 296 THR C CA 1
ATOM 3759 C C . THR C 1 165 ? -9.82110 -16.08032 7.18757 1.000 114.16844 296 THR C C 1
ATOM 3760 O O . THR C 1 165 ? -10.13301 -17.01663 6.44292 1.000 102.69918 296 THR C O 1
ATOM 3764 N N . GLN C 1 166 ? -10.46605 -14.91839 7.17265 1.000 121.29269 297 GLN C N 1
ATOM 3765 C CA . GLN C 1 166 ? -11.60029 -14.67663 6.28993 1.000 116.77243 297 GLN C CA 1
ATOM 3766 C C . GLN C 1 166 ? -11.13357 -14.27459 4.89474 1.000 115.34570 297 GLN C C 1
ATOM 3767 O O . GLN C 1 166 ? -9.97501 -14.48290 4.53275 1.000 109.67569 297 GLN C O 1
ATOM 3773 N N . ALA D 1 3 ? 32.35197 -48.50410 -22.57550 1.000 104.54599 134 ALA D N 1
ATOM 3774 C CA . ALA D 1 3 ? 31.27313 -48.80606 -23.50636 1.000 111.88174 134 ALA D CA 1
ATOM 3775 C C . ALA D 1 3 ? 30.30883 -47.63315 -23.60040 1.000 116.78862 134 ALA D C 1
ATOM 3776 O O . ALA D 1 3 ? 30.53249 -46.59402 -22.98176 1.000 111.58291 134 ALA D O 1
ATOM 3786 N N . LEU D 1 5 ? 27.18307 -47.46024 -22.48548 1.000 116.80220 136 LEU D N 1
ATOM 3787 C CA . LEU D 1 5 ? 26.46066 -47.31891 -21.22804 1.000 109.16734 136 LEU D CA 1
ATOM 3788 C C . LEU D 1 5 ? 27.21756 -48.01148 -20.10049 1.000 103.99646 136 LEU D C 1
ATOM 3789 O O . LEU D 1 5 ? 27.15123 -47.57947 -18.94509 1.000 99.22060 136 LEU D O 1
ATOM 3794 N N . LEU D 1 6 ? 27.95260 -49.07863 -20.42877 1.000 104.52575 137 LEU D N 1
ATOM 3795 C CA . LEU D 1 6 ? 28.65996 -49.83967 -19.40159 1.000 99.91667 137 LEU D CA 1
ATOM 3796 C C . LEU D 1 6 ? 29.89108 -49.09173 -18.90653 1.000 95.55635 137 LEU D C 1
ATOM 3797 O O . LEU D 1 6 ? 30.10774 -48.96586 -17.69551 1.000 87.10256 137 LEU D O 1
ATOM 3802 N N . GLY D 1 7 ? 30.72513 -48.61065 -19.83080 1.000 96.73272 138 GLY D N 1
ATOM 3803 C CA . GLY D 1 7 ? 31.88222 -47.82993 -19.43172 1.000 98.09807 138 GLY D CA 1
ATOM 3804 C C . GLY D 1 7 ? 31.51495 -46.52095 -18.76326 1.000 90.94600 138 GLY D C 1
ATOM 3805 O O . GLY D 1 7 ? 32.22590 -46.05855 -17.86654 1.000 83.74750 138 GLY D O 1
ATOM 3806 N N . ALA D 1 8 ? 30.40444 -45.91022 -19.17881 1.000 91.47114 139 ALA D N 1
ATOM 3807 C CA . ALA D 1 8 ? 29.94448 -44.66631 -18.57546 1.000 91.29065 139 ALA D CA 1
ATOM 3808 C C . ALA D 1 8 ? 29.26217 -44.87722 -17.23001 1.000 90.43466 139 ALA D C 1
ATOM 3809 O O . ALA D 1 8 ? 28.93435 -43.89264 -16.55766 1.000 83.93058 139 ALA D O 1
ATOM 3811 N N . TRP D 1 9 ? 29.04545 -46.13085 -16.82608 1.000 89.73196 140 TRP D N 1
ATOM 3812 C CA . TRP D 1 9 ? 28.39879 -46.41445 -15.54951 1.000 91.86519 140 TRP D CA 1
ATOM 3813 C C . TRP D 1 9 ? 29.30896 -46.09253 -14.37062 1.000 90.94842 140 TRP D C 1
ATOM 3814 O O . TRP D 1 9 ? 28.81904 -45.74695 -13.28949 1.000 94.07294 140 TRP D O 1
ATOM 3825 N N . ASP D 1 10 ? 30.62611 -46.20610 -14.55115 1.000 88.09984 141 ASP D N 1
ATOM 3826 C CA . ASP D 1 10 ? 31.58983 -45.88849 -13.50583 1.000 92.48972 141 ASP D CA 1
ATOM 3827 C C . ASP D 1 10 ? 32.14986 -44.47640 -13.63747 1.000 88.39188 141 ASP D C 1
ATOM 3828 O O . ASP D 1 10 ? 33.19994 -44.17825 -13.05829 1.000 90.96596 141 ASP D O 1
ATOM 3833 N N . ASN D 1 11 ? 31.47426 -43.60501 -14.38453 1.000 86.19047 142 ASN D N 1
ATOM 3834 C CA . ASN D 1 11 ? 31.94894 -42.24560 -14.62904 1.000 82.85721 142 ASN D CA 1
ATOM 3835 C C . ASN D 1 11 ? 31.43219 -41.33480 -13.51975 1.000 76.71419 142 ASN D C 1
ATOM 3836 O O . ASN D 1 11 ? 30.22271 -41.11264 -13.40254 1.000 78.74321 142 ASN D O 1
ATOM 3841 N N . ALA D 1 12 ? 32.35111 -40.80103 -12.70896 1.000 83.60529 143 ALA D N 1
ATOM 3842 C CA . ALA D 1 12 ? 31.94895 -39.94118 -11.60055 1.000 78.59823 143 ALA D CA 1
ATOM 3843 C C . ALA D 1 12 ? 31.42302 -38.59769 -12.08916 1.000 81.52772 143 ALA D C 1
ATOM 3844 O O . ALA D 1 12 ? 30.53000 -38.02014 -11.45961 1.000 82.91492 143 ALA D O 1
ATOM 3846 N N . TYR D 1 13 ? 31.96721 -38.08323 -13.19528 1.000 79.48329 144 TYR D N 1
ATOM 3847 C CA . TYR D 1 13 ? 31.44485 -36.85585 -13.79039 1.000 74.39919 144 TYR D CA 1
ATOM 3848 C C . TYR D 1 13 ? 29.97803 -37.01363 -14.17441 1.000 75.31481 144 TYR D C 1
ATOM 3849 O O . TYR D 1 13 ? 29.14667 -36.14640 -13.87981 1.000 74.54057 144 TYR D O 1
ATOM 3858 N N . ILE D 1 14 ? 29.64874 -38.11852 -14.84913 1.000 73.90827 145 ILE D N 1
ATOM 3859 C CA . ILE D 1 14 ? 28.27826 -38.35970 -15.29296 1.000 68.63329 145 ILE D CA 1
ATOM 3860 C C . ILE D 1 14 ? 27.35180 -38.56824 -14.09933 1.000 75.43164 145 ILE D C 1
ATOM 3861 O O . ILE D 1 14 ? 26.22208 -38.06372 -14.07665 1.000 74.21826 145 ILE D O 1
ATOM 3866 N N . ALA D 1 15 ? 27.80819 -39.32175 -13.09250 1.000 71.13912 146 ALA D N 1
ATOM 3867 C CA . ALA D 1 15 ? 26.94879 -39.62464 -11.95065 1.000 75.46047 146 ALA D CA 1
ATOM 3868 C C . ALA D 1 15 ? 26.62198 -38.37821 -11.13623 1.000 76.77495 146 ALA D C 1
ATOM 3869 O O . ALA D 1 15 ? 25.52380 -38.27622 -10.57803 1.000 83.18810 146 ALA D O 1
ATOM 3871 N N . ALA D 1 16 ? 27.54966 -37.42429 -11.05693 1.000 69.81453 147 ALA D N 1
ATOM 3872 C CA . ALA D 1 16 ? 27.28415 -36.17594 -10.35490 1.000 80.01726 147 ALA D CA 1
ATOM 3873 C C . ALA D 1 16 ? 26.36399 -35.24997 -11.13886 1.000 77.93306 147 ALA D C 1
ATOM 3874 O O . ALA D 1 16 ? 25.72828 -34.37569 -10.53986 1.000 78.64489 147 ALA D O 1
ATOM 3876 N N . ALA D 1 17 ? 26.26796 -35.42737 -12.45563 1.000 72.69248 148 ALA D N 1
ATOM 3877 C CA . ALA D 1 17 ? 25.47850 -34.54342 -13.29931 1.000 68.42044 148 ALA D CA 1
ATOM 3878 C C . ALA D 1 17 ? 24.11253 -35.10699 -13.66197 1.000 68.47967 148 ALA D C 1
ATOM 3879 O O . ALA D 1 17 ? 23.25862 -34.34967 -14.13657 1.000 67.06133 148 ALA D O 1
ATOM 3889 N N . PRO D 1 19 ? 21.17964 -36.33272 -12.10725 1.000 76.32790 150 PRO D N 1
ATOM 3890 C CA . PRO D 1 19 ? 19.90761 -35.76865 -11.62631 1.000 78.53677 150 PRO D CA 1
ATOM 3891 C C . PRO D 1 19 ? 19.61600 -34.39316 -12.19919 1.000 76.24326 150 PRO D C 1
ATOM 3892 O O . PRO D 1 19 ? 18.45121 -33.97745 -12.21559 1.000 78.11472 150 PRO D O 1
ATOM 3896 N N . LEU D 1 20 ? 20.63511 -33.68310 -12.68633 1.000 72.54449 151 LEU D N 1
ATOM 3897 C CA . LEU D 1 20 ? 20.40192 -32.42238 -13.38075 1.000 74.57784 151 LEU D CA 1
ATOM 3898 C C . LEU D 1 20 ? 20.05832 -32.65232 -14.84821 1.000 73.12650 151 LEU D C 1
ATOM 3899 O O . LEU D 1 20 ? 19.19202 -31.96403 -15.39981 1.000 69.91031 151 LEU D O 1
ATOM 3904 N N . LEU D 1 21 ? 20.72230 -33.61444 -15.49580 1.000 68.88355 152 LEU D N 1
ATOM 3905 C CA . LEU D 1 21 ? 20.39457 -33.91928 -16.88490 1.000 68.40625 152 LEU D CA 1
ATOM 3906 C C . LEU D 1 21 ? 18.97518 -34.46136 -17.00485 1.000 73.99796 152 LEU D C 1
ATOM 3907 O O . LEU D 1 21 ? 18.25967 -34.14033 -17.96115 1.000 71.66112 152 LEU D O 1
ATOM 3912 N N . LEU D 1 22 ? 18.54597 -35.27557 -16.03525 1.000 77.92717 153 LEU D N 1
ATOM 3913 C CA . LEU D 1 22 ? 17.16294 -35.74519 -16.01760 1.000 78.42761 153 LEU D CA 1
ATOM 3914 C C . LEU D 1 22 ? 16.18763 -34.58302 -15.86475 1.000 81.01918 153 LEU D C 1
ATOM 3915 O O . LEU D 1 22 ? 15.16315 -34.52705 -16.55598 1.000 80.85175 153 LEU D O 1
ATOM 3920 N N . LEU D 1 23 ? 16.48730 -33.64760 -14.96001 1.000 78.34595 154 LEU D N 1
ATOM 3921 C CA . LEU D 1 23 ? 15.59565 -32.51277 -14.74062 1.000 79.38279 154 LEU D CA 1
ATOM 3922 C C . LEU D 1 23 ? 15.45578 -31.67519 -16.00594 1.000 77.17053 154 LEU D C 1
ATOM 3923 O O . LEU D 1 23 ? 14.34153 -31.34506 -16.42624 1.000 79.05382 154 LEU D O 1
ATOM 3928 N N . VAL D 1 24 ? 16.58137 -31.34725 -16.64200 1.000 77.03533 155 VAL D N 1
ATOM 3929 C CA . VAL D 1 24 ? 16.55391 -30.50375 -17.83285 1.000 81.00745 155 VAL D CA 1
ATOM 3930 C C . VAL D 1 24 ? 15.86665 -31.22026 -18.99216 1.000 80.39164 155 VAL D C 1
ATOM 3931 O O . VAL D 1 24 ? 15.15488 -30.59627 -19.78833 1.000 82.69525 155 VAL D O 1
ATOM 3935 N N . GLU D 1 25 ? 16.04565 -32.54055 -19.09748 1.000 81.69796 156 GLU D N 1
ATOM 3936 C CA . GLU D 1 25 ? 15.50251 -33.26351 -20.24514 1.000 80.11095 156 GLU D CA 1
ATOM 3937 C C . GLU D 1 25 ? 13.98316 -33.36336 -20.19636 1.000 79.81406 156 GLU D C 1
ATOM 3938 O O . GLU D 1 25 ? 13.33886 -33.45916 -21.24719 1.000 81.92559 156 GLU D O 1
ATOM 3944 N N . ASN D 1 26 ? 13.39425 -33.35015 -19.00158 1.000 80.41503 157 ASN D N 1
ATOM 3945 C CA . ASN D 1 26 ? 11.94194 -33.34985 -18.87984 1.000 84.32041 157 ASN D CA 1
ATOM 3946 C C . ASN D 1 26 ? 11.33855 -31.95623 -19.00416 1.000 88.48439 157 ASN D C 1
ATOM 3947 O O . ASN D 1 26 ? 10.20521 -31.82203 -19.48058 1.000 90.64113 157 ASN D O 1
ATOM 3952 N N . ILE D 1 27 ? 12.06835 -30.91704 -18.59408 1.000 86.60016 158 ILE D N 1
ATOM 3953 C CA . ILE D 1 27 ? 11.55282 -29.55411 -18.70237 1.000 90.77738 158 ILE D CA 1
ATOM 3954 C C . ILE D 1 27 ? 11.38446 -29.16219 -20.16513 1.000 91.65757 158 ILE D C 1
ATOM 3955 O O . ILE D 1 27 ? 10.32543 -28.67312 -20.57739 1.000 94.20259 158 ILE D O 1
ATOM 3960 N N . ARG D 1 28 ? 12.42382 -29.36956 -20.96708 1.000 91.51960 159 ARG D N 1
ATOM 3961 C CA . ARG D 1 28 ? 12.38036 -29.05217 -22.38881 1.000 92.13972 159 ARG D CA 1
ATOM 3962 C C . ARG D 1 28 ? 11.29230 -29.85182 -23.11572 1.000 92.14403 159 ARG D C 1
ATOM 3963 O O . ARG D 1 28 ? 10.22153 -29.32786 -23.41746 1.000 95.54704 159 ARG D O 1
ATOM 3971 N N . ASN D 1 34 ? 7.04071 -20.48321 -17.14060 1.000 113.78308 165 ASN D N 1
ATOM 3972 C CA . ASN D 1 34 ? 7.06325 -21.07744 -15.80930 1.000 111.56324 165 ASN D CA 1
ATOM 3973 C C . ASN D 1 34 ? 8.34072 -21.87535 -15.58820 1.000 110.28048 165 ASN D C 1
ATOM 3974 O O . ASN D 1 34 ? 8.65425 -22.26193 -14.46149 1.000 108.05962 165 ASN D O 1
ATOM 3979 N N . ALA D 1 35 ? 9.07780 -22.12091 -16.67286 1.000 113.11490 166 ALA D N 1
ATOM 3980 C CA . ALA D 1 35 ? 10.33144 -22.86136 -16.58604 1.000 108.41304 166 ALA D CA 1
ATOM 3981 C C . ALA D 1 35 ? 11.44578 -22.06686 -15.91675 1.000 107.63375 166 ALA D C 1
ATOM 3982 O O . ALA D 1 35 ? 12.53620 -22.61567 -15.72113 1.000 102.76799 166 ALA D O 1
ATOM 3984 N N . ALA D 1 36 ? 11.20896 -20.79993 -15.57000 1.000 102.49713 167 ALA D N 1
ATOM 3985 C CA . ALA D 1 36 ? 12.18878 -20.01155 -14.83699 1.000 100.72529 167 ALA D CA 1
ATOM 3986 C C . ALA D 1 36 ? 12.08062 -20.18714 -13.32943 1.000 99.16591 167 ALA D C 1
ATOM 3987 O O . ALA D 1 36 ? 13.00942 -19.80876 -12.60646 1.000 95.71283 167 ALA D O 1
ATOM 3989 N N . GLU D 1 37 ? 10.97569 -20.74687 -12.83973 1.000 99.90788 168 GLU D N 1
ATOM 3990 C CA . GLU D 1 37 ? 10.80570 -20.99365 -11.41425 1.000 96.79792 168 GLU D CA 1
ATOM 3991 C C . GLU D 1 37 ? 11.52036 -22.25225 -10.93888 1.000 92.56724 168 GLU D C 1
ATOM 3992 O O . GLU D 1 37 ? 11.40919 -22.59743 -9.75765 1.000 93.70087 168 GLU D O 1
ATOM 3998 N N . VAL D 1 38 ? 12.24048 -22.94258 -11.81746 1.000 87.56928 169 VAL D N 1
ATOM 3999 C CA . VAL D 1 38 ? 13.01232 -24.12043 -11.44619 1.000 92.11144 169 VAL D CA 1
ATOM 4000 C C . VAL D 1 38 ? 14.51170 -23.83269 -11.49442 1.000 89.13407 169 VAL D C 1
ATOM 4001 O O . VAL D 1 38 ? 15.32230 -24.75846 -11.50559 1.000 84.77529 169 VAL D O 1
ATOM 4005 N N . ARG D 1 39 ? 14.88843 -22.55731 -11.52141 1.000 83.68542 170 ARG D N 1
ATOM 4006 C CA . ARG D 1 39 ? 16.28766 -22.15474 -11.59500 1.000 81.98054 170 ARG D CA 1
ATOM 4007 C C . ARG D 1 39 ? 17.06284 -22.42908 -10.30334 1.000 79.84850 170 ARG D C 1
ATOM 4008 O O . ARG D 1 39 ? 18.22211 -22.85631 -10.38385 1.000 78.04234 170 ARG D O 1
ATOM 4016 N N . PRO D 1 40 ? 16.50588 -22.18854 -9.11145 1.000 78.29355 171 PRO D N 1
ATOM 4017 C CA . PRO D 1 40 ? 17.24788 -22.50987 -7.87309 1.000 79.45385 171 PRO D CA 1
ATOM 4018 C C . PRO D 1 40 ? 17.59190 -23.98955 -7.76298 1.000 75.09747 171 PRO D C 1
ATOM 4019 O O . PRO D 1 40 ? 18.68692 -24.32563 -7.28605 1.000 72.89530 171 PRO D O 1
ATOM 4023 N N . PRO D 1 41 ? 16.70375 -24.91673 -8.16118 1.000 73.84150 172 PRO D N 1
ATOM 4024 C CA . PRO D 1 41 ? 17.13762 -26.32832 -8.17817 1.000 80.54491 172 PRO D CA 1
ATOM 4025 C C . PRO D 1 41 ? 18.28440 -26.60476 -9.13806 1.000 78.89169 172 PRO D C 1
ATOM 4026 O O . PRO D 1 41 ? 19.15917 -27.42206 -8.82548 1.000 74.66339 172 PRO D O 1
ATOM 4030 N N . ILE D 1 42 ? 18.30964 -25.94228 -10.29764 1.000 82.51945 173 ILE D N 1
ATOM 4031 C CA . ILE D 1 42 ? 19.38757 -26.15954 -11.25984 1.000 81.44945 173 ILE D CA 1
ATOM 4032 C C . ILE D 1 42 ? 20.69999 -25.58773 -10.73439 1.000 77.01745 173 ILE D C 1
ATOM 4033 O O . ILE D 1 42 ? 21.76619 -26.19654 -10.89134 1.000 75.71454 173 ILE D O 1
ATOM 4038 N N . VAL D 1 43 ? 20.64233 -24.41356 -10.09988 1.000 78.20800 174 VAL D N 1
ATOM 4039 C CA . VAL D 1 43 ? 21.83455 -23.81193 -9.50481 1.000 74.52506 174 VAL D CA 1
ATOM 4040 C C . VAL D 1 43 ? 22.40272 -24.71657 -8.41836 1.000 74.59766 174 VAL D C 1
ATOM 4041 O O . VAL D 1 43 ? 23.62057 -24.92002 -8.32960 1.000 70.24216 174 VAL D O 1
ATOM 4045 N N . ARG D 1 44 ? 21.52769 -25.27563 -7.57897 1.000 77.48696 175 ARG D N 1
ATOM 4046 C CA . ARG D 1 44 ? 21.96598 -26.20997 -6.54709 1.000 84.36163 175 ARG D CA 1
ATOM 4047 C C . ARG D 1 44 ? 22.68595 -27.40702 -7.15298 1.000 70.70596 175 ARG D C 1
ATOM 4048 O O . ARG D 1 44 ? 23.64219 -27.92772 -6.56754 1.000 71.60801 175 ARG D O 1
ATOM 4056 N N . GLU D 1 45 ? 22.24430 -27.85127 -8.33121 1.000 70.35720 176 GLU D N 1
ATOM 4057 C CA . GLU D 1 45 ? 22.84061 -29.03058 -8.95244 1.000 75.12912 176 GLU D CA 1
ATOM 4058 C C . GLU D 1 45 ? 24.22950 -28.72879 -9.49491 1.000 74.72790 176 GLU D C 1
ATOM 4059 O O . GLU D 1 45 ? 25.14219 -29.55498 -9.37822 1.000 74.90870 176 GLU D O 1
ATOM 4065 N N . LEU D 1 46 ? 24.40414 -27.55573 -10.10302 1.000 69.74029 177 LEU D N 1
ATOM 4066 C CA . LEU D 1 46 ? 25.72570 -27.15713 -10.57020 1.000 75.27863 177 LEU D CA 1
ATOM 4067 C C . LEU D 1 46 ? 26.66703 -26.90715 -9.39873 1.000 76.26411 177 LEU D C 1
ATOM 4068 O O . LEU D 1 46 ? 27.85556 -27.24146 -9.46803 1.000 74.50249 177 LEU D O 1
ATOM 4073 N N . GLN D 1 47 ? 26.15406 -26.31895 -8.31500 1.000 75.96056 178 GLN D N 1
ATOM 4074 C CA . GLN D 1 47 ? 26.95519 -26.16838 -7.10513 1.000 80.16605 178 GLN D CA 1
ATOM 4075 C C . GLN D 1 47 ? 27.35668 -27.52865 -6.55005 1.000 80.66510 178 GLN D C 1
ATOM 4076 O O . GLN D 1 47 ? 28.51952 -27.74499 -6.18947 1.000 80.50182 178 GLN D O 1
ATOM 4082 N N . TYR D 1 48 ? 26.40025 -28.46081 -6.47643 1.000 80.53271 179 TYR D N 1
ATOM 4083 C CA . TYR D 1 48 ? 26.71098 -29.82198 -6.04790 1.000 75.18417 179 TYR D CA 1
ATOM 4084 C C . TYR D 1 48 ? 27.75680 -30.45462 -6.95588 1.000 72.69519 179 TYR D C 1
ATOM 4085 O O . TYR D 1 48 ? 28.71298 -31.07696 -6.47967 1.000 78.91612 179 TYR D O 1
ATOM 4094 N N . PHE D 1 49 ? 27.57851 -30.31313 -8.27334 1.000 71.40852 180 PHE D N 1
ATOM 4095 C CA . PHE D 1 49 ? 28.55734 -30.81885 -9.23220 1.000 75.35594 180 PHE D CA 1
ATOM 4096 C C . PHE D 1 49 ? 29.96853 -30.37846 -8.86381 1.000 77.28187 180 PHE D C 1
ATOM 4097 O O . PHE D 1 49 ? 30.90885 -31.18054 -8.89646 1.000 76.07648 180 PHE D O 1
ATOM 4105 N N . GLN D 1 50 ? 30.12652 -29.10904 -8.48254 1.000 78.29375 181 GLN D N 1
ATOM 4106 C CA . GLN D 1 50 ? 31.43372 -28.59865 -8.08159 1.000 80.23999 181 GLN D CA 1
ATOM 4107 C C . GLN D 1 50 ? 31.83210 -29.10950 -6.70059 1.000 85.66462 181 GLN D C 1
ATOM 4108 O O . GLN D 1 50 ? 32.96633 -29.55845 -6.49842 1.000 85.07756 181 GLN D O 1
ATOM 4114 N N . GLN D 1 51 ? 30.91118 -29.04639 -5.73520 1.000 86.82842 182 GLN D N 1
ATOM 4115 C CA . GLN D 1 51 ? 31.23041 -29.45664 -4.36971 1.000 91.99855 182 GLN D CA 1
ATOM 4116 C C . GLN D 1 51 ? 31.56760 -30.94103 -4.29923 1.000 92.65787 182 GLN D C 1
ATOM 4117 O O . GLN D 1 51 ? 32.54028 -31.33850 -3.64673 1.000 93.21936 182 GLN D O 1
ATOM 4123 N N . HIS D 1 52 ? 30.76490 -31.77924 -4.95858 1.000 88.94708 183 HIS D N 1
ATOM 4124 C CA . HIS D 1 52 ? 30.95866 -33.22175 -4.85481 1.000 86.31614 183 HIS D CA 1
ATOM 4125 C C . HIS D 1 52 ? 32.29032 -33.64674 -5.46192 1.000 87.04388 183 HIS D C 1
ATOM 4126 O O . HIS D 1 52 ? 33.08768 -34.33566 -4.81464 1.000 90.89250 183 HIS D O 1
ATOM 4133 N N . LEU D 1 53 ? 32.55313 -33.23710 -6.70401 1.000 84.40982 184 LEU D N 1
ATOM 4134 C CA . LEU D 1 53 ? 33.77564 -33.64022 -7.38687 1.000 85.05285 184 LEU D CA 1
ATOM 4135 C C . LEU D 1 53 ? 35.02914 -33.03846 -6.76433 1.000 92.22972 184 LEU D C 1
ATOM 4136 O O . LEU D 1 53 ? 36.13186 -33.50774 -7.06617 1.000 93.73004 184 LEU D O 1
ATOM 4141 N N . GLN D 1 54 ? 34.89172 -32.01810 -5.91255 1.000 95.15185 185 GLN D N 1
ATOM 4142 C CA . GLN D 1 54 ? 36.03604 -31.52085 -5.15584 1.000 98.95710 185 GLN D CA 1
ATOM 4143 C C . GLN D 1 54 ? 36.41173 -32.47314 -4.02803 1.000 101.48214 185 GLN D C 1
ATOM 4144 O O . GLN D 1 54 ? 37.59986 -32.67313 -3.75304 1.000 105.06282 185 GLN D O 1
ATOM 4150 N N . LYS D 1 55 ? 35.41131 -33.06174 -3.36512 1.000 103.43785 186 LYS D N 1
ATOM 4151 C CA . LYS D 1 55 ? 35.68036 -34.00948 -2.28729 1.000 107.73245 186 LYS D CA 1
ATOM 4152 C C . LYS D 1 55 ? 36.46264 -35.21493 -2.79465 1.000 108.23341 186 LYS D C 1
ATOM 4153 O O . LYS D 1 55 ? 37.35485 -35.72127 -2.10410 1.000 114.37483 186 LYS D O 1
ATOM 4159 N N . LYS D 1 56 ? 36.14578 -35.68557 -4.00130 1.000 108.12259 187 LYS D N 1
ATOM 4160 C CA . LYS D 1 56 ? 36.87214 -36.78630 -4.62306 1.000 106.10016 187 LYS D CA 1
ATOM 4161 C C . LYS D 1 56 ? 38.17765 -36.34252 -5.27323 1.000 104.56288 187 LYS D C 1
ATOM 4162 O O . LYS D 1 56 ? 38.86059 -37.17536 -5.88151 1.000 102.67464 187 LYS D O 1
ATOM 4168 N N . ASN D 1 57 ? 38.52142 -35.05518 -5.16958 1.000 107.05755 188 ASN D N 1
ATOM 4169 C CA . ASN D 1 57 ? 39.82501 -34.52622 -5.58017 1.000 104.41317 188 ASN D CA 1
ATOM 4170 C C . ASN D 1 57 ? 40.09245 -34.73466 -7.07028 1.000 98.94116 188 ASN D C 1
ATOM 4171 O O . ASN D 1 57 ? 41.21209 -35.04896 -7.48080 1.000 101.02259 188 ASN D O 1
ATOM 4176 N N . TYR D 1 58 ? 39.06047 -34.54343 -7.88834 1.000 92.33179 189 TYR D N 1
ATOM 4177 C CA . TYR D 1 58 ? 39.26616 -34.47787 -9.32403 1.000 88.39173 189 TYR D CA 1
ATOM 4178 C C . TYR D 1 58 ? 39.88653 -33.12892 -9.69389 1.000 86.76931 189 TYR D C 1
ATOM 4179 O O . TYR D 1 58 ? 39.74103 -32.15062 -8.95623 1.000 88.77243 189 TYR D O 1
ATOM 4188 N N . PRO D 1 59 ? 40.61124 -33.05979 -10.81208 1.000 84.75295 190 PRO D N 1
ATOM 4189 C CA . PRO D 1 59 ? 41.30589 -31.81307 -11.16458 1.000 85.19654 190 PRO D CA 1
ATOM 4190 C C . PRO D 1 59 ? 40.33620 -30.64716 -11.30547 1.000 81.40247 190 PRO D C 1
ATOM 4191 O O . PRO D 1 59 ? 39.27816 -30.76659 -11.92695 1.000 76.08770 190 PRO D O 1
ATOM 4195 N N . GLN D 1 60 ? 40.70659 -29.50952 -10.70937 1.000 79.87977 191 GLN D N 1
ATOM 4196 C CA . GLN D 1 60 ? 39.82233 -28.35017 -10.73010 1.000 77.82786 191 GLN D CA 1
ATOM 4197 C C . GLN D 1 60 ? 39.65460 -27.79967 -12.14039 1.000 78.02699 191 GLN D C 1
ATOM 4198 O O . GLN D 1 60 ? 38.61390 -27.20863 -12.45220 1.000 76.04593 191 GLN D O 1
ATOM 4204 N N . GLU D 1 61 ? 40.65722 -27.99069 -13.00282 1.000 79.66930 192 GLU D N 1
ATOM 4205 C CA . GLU D 1 61 ? 40.53296 -27.57341 -14.39658 1.000 76.96360 192 GLU D CA 1
ATOM 4206 C C . GLU D 1 61 ? 39.45485 -28.37237 -15.11210 1.000 74.42295 192 GLU D C 1
ATOM 4207 O O . GLU D 1 61 ? 38.60689 -27.80746 -15.81327 1.000 72.35896 192 GLU D O 1
ATOM 4213 N N . ASP D 1 62 ? 39.47735 -29.69764 -14.95191 1.000 75.94420 193 ASP D N 1
ATOM 4214 C CA . ASP D 1 62 ? 38.50001 -30.54017 -15.63109 1.000 68.95111 193 ASP D CA 1
ATOM 4215 C C . ASP D 1 62 ? 37.10109 -30.34882 -15.05987 1.000 68.07953 193 ASP D C 1
ATOM 4216 O O . ASP D 1 62 ? 36.11903 -30.38843 -15.80821 1.000 68.56210 193 ASP D O 1
ATOM 4221 N N . ILE D 1 63 ? 36.98919 -30.13741 -13.74715 1.000 68.60063 194 ILE D N 1
ATOM 4222 C CA . ILE D 1 63 ? 35.68621 -29.86554 -13.14874 1.000 69.96295 194 ILE D CA 1
ATOM 4223 C C . ILE D 1 63 ? 35.10449 -28.56730 -13.69867 1.000 68.88203 194 ILE D C 1
ATOM 4224 O O . ILE D 1 63 ? 33.91236 -28.49406 -14.02022 1.000 63.19906 194 ILE D O 1
ATOM 4229 N N . ASN D 1 64 ? 35.93527 -27.52711 -13.82497 1.000 70.03153 195 ASN D N 1
ATOM 4230 C CA . ASN D 1 64 ? 35.45502 -26.25364 -14.35442 1.000 68.30456 195 ASN D CA 1
ATOM 4231 C C . ASN D 1 64 ? 35.04532 -26.37164 -15.81780 1.000 62.94904 195 ASN D C 1
ATOM 4232 O O . ASN D 1 64 ? 34.03244 -25.79470 -16.22870 1.000 61.58987 195 ASN D O 1
ATOM 4237 N N . HIS D 1 65 ? 35.81943 -27.11030 -16.62018 1.000 65.18014 196 HIS D N 1
ATOM 4238 C CA . HIS D 1 65 ? 35.50851 -27.23152 -18.04246 1.000 62.54328 196 HIS D CA 1
ATOM 4239 C C . HIS D 1 65 ? 34.19684 -27.97095 -18.26275 1.000 60.86194 196 HIS D C 1
ATOM 4240 O O . HIS D 1 65 ? 33.40732 -27.60193 -19.13956 1.000 59.12628 196 HIS D O 1
ATOM 4247 N N . LEU D 1 66 ? 33.95547 -29.03331 -17.49266 1.000 65.92841 197 LEU D N 1
ATOM 4248 C CA . LEU D 1 66 ? 32.69257 -29.75107 -17.61673 1.000 62.55936 197 LEU D CA 1
ATOM 4249 C C . LEU D 1 66 ? 31.53609 -28.94185 -17.04934 1.000 60.60953 197 LEU D C 1
ATOM 4250 O O . LEU D 1 66 ? 30.41674 -29.01645 -17.56950 1.000 55.44824 197 LEU D O 1
ATOM 4255 N N . SER D 1 67 ? 31.78517 -28.17231 -15.98617 1.000 63.09472 198 SER D N 1
ATOM 4256 C CA . SER D 1 67 ? 30.77796 -27.23899 -15.49487 1.000 64.41875 198 SER D CA 1
ATOM 4257 C C . SER D 1 67 ? 30.47405 -26.17202 -16.53726 1.000 60.12631 198 SER D C 1
ATOM 4258 O O . SER D 1 67 ? 29.31149 -25.80180 -16.73993 1.000 57.38420 198 SER D O 1
ATOM 4261 N N . TYR D 1 68 ? 31.51379 -25.66120 -17.20081 1.000 62.57282 199 TYR D N 1
ATOM 4262 C CA . TYR D 1 68 ? 31.31817 -24.72149 -18.29950 1.000 64.41775 199 TYR D CA 1
ATOM 4263 C C . TYR D 1 68 ? 30.45230 -25.33566 -19.39132 1.000 59.48530 199 TYR D C 1
ATOM 4264 O O . TYR D 1 68 ? 29.57244 -24.66808 -19.94811 1.000 56.35351 199 TYR D O 1
ATOM 4273 N N . LEU D 1 69 ? 30.68779 -26.61110 -19.70667 1.000 54.97271 200 LEU D N 1
ATOM 4274 C CA . LEU D 1 69 ? 29.86983 -27.30250 -20.69718 1.000 54.85839 200 LEU D CA 1
ATOM 4275 C C . LEU D 1 69 ? 28.41539 -27.37933 -20.24950 1.000 54.70440 200 LEU D C 1
ATOM 4276 O O . LEU D 1 69 ? 27.50124 -27.04960 -21.01460 1.000 55.05509 200 LEU D O 1
ATOM 4281 N N . LEU D 1 70 ? 28.18285 -27.81259 -19.00567 1.000 55.52254 201 LEU D N 1
ATOM 4282 C CA . LEU D 1 70 ? 26.81696 -27.92960 -18.49765 1.000 57.97597 201 LEU D CA 1
ATOM 4283 C C . LEU D 1 70 ? 26.07340 -26.59731 -18.57967 1.000 61.25454 201 LEU D C 1
ATOM 4284 O O . LEU D 1 70 ? 24.92285 -26.54374 -19.02883 1.000 57.76979 201 LEU D O 1
ATOM 4289 N N . CYS D 1 71 ? 26.71646 -25.50711 -18.15257 1.000 58.02304 202 CYS D N 1
ATOM 4290 C CA . CYS D 1 71 ? 26.06924 -24.19748 -18.21012 1.000 63.90240 202 CYS D CA 1
ATOM 4291 C C . CYS D 1 71 ? 25.76328 -23.79802 -19.64996 1.000 56.79972 202 CYS D C 1
ATOM 4292 O O . CYS D 1 71 ? 24.64614 -23.36853 -19.96317 1.000 58.42271 202 CYS D O 1
ATOM 4295 N N . THR D 1 72 ? 26.74964 -23.94214 -20.54252 1.000 53.56902 203 THR D N 1
ATOM 4296 C CA . THR D 1 72 ? 26.54271 -23.62057 -21.95295 1.000 51.64818 203 THR D CA 1
ATOM 4297 C C . THR D 1 72 ? 25.40881 -24.44193 -22.54942 1.000 60.82972 203 THR D C 1
ATOM 4298 O O . THR D 1 72 ? 24.58490 -23.91842 -23.31017 1.000 53.13580 203 THR D O 1
ATOM 4302 N N . TYR D 1 73 ? 25.34690 -25.73231 -22.20769 1.000 52.61071 204 TYR D N 1
ATOM 4303 C CA . TYR D 1 73 ? 24.32541 -26.60724 -22.76874 1.000 52.67861 204 TYR D CA 1
ATOM 4304 C C . TYR D 1 73 ? 22.94414 -26.25747 -22.23125 1.000 56.35315 204 TYR D C 1
ATOM 4305 O O . TYR D 1 73 ? 21.97402 -26.16700 -22.99444 1.000 58.08452 204 TYR D O 1
ATOM 4314 N N . ILE D 1 74 ? 22.83473 -26.06590 -20.91387 1.000 57.83831 205 ILE D N 1
ATOM 4315 C CA . ILE D 1 74 ? 21.55042 -25.70872 -20.31677 1.000 61.98654 205 ILE D CA 1
ATOM 4316 C C . ILE D 1 74 ? 21.08443 -24.34724 -20.82411 1.000 67.10041 205 ILE D C 1
ATOM 4317 O O . ILE D 1 74 ? 19.89068 -24.14177 -21.07888 1.000 70.47453 205 ILE D O 1
ATOM 4322 N N . ASP D 1 75 ? 22.01691 -23.40021 -20.99010 1.000 61.29342 206 ASP D N 1
ATOM 4323 C CA . ASP D 1 75 ? 21.64606 -22.07822 -21.49458 1.000 76.18522 206 ASP D CA 1
ATOM 4324 C C . ASP D 1 75 ? 21.04421 -22.16662 -22.89256 1.000 76.77411 206 ASP D C 1
ATOM 4325 O O . ASP D 1 75 ? 20.03960 -21.50786 -23.18532 1.000 77.40400 206 ASP D O 1
ATOM 4330 N N . GLY D 1 76 ? 21.63757 -22.98356 -23.76744 1.000 74.88323 207 GLY D N 1
ATOM 4331 C CA . GLY D 1 76 ? 21.10449 -23.15087 -25.10846 1.000 71.78839 207 GLY D CA 1
ATOM 4332 C C . GLY D 1 76 ? 19.70552 -23.73032 -25.14530 1.000 80.12815 207 GLY D C 1
ATOM 4333 O O . GLY D 1 76 ? 19.01856 -23.60602 -26.16501 1.000 82.19981 207 GLY D O 1
ATOM 4334 N N . ILE D 1 77 ? 19.26336 -24.35784 -24.05425 1.000 76.64105 208 ILE D N 1
ATOM 4335 C CA . ILE D 1 77 ? 17.92644 -24.94252 -24.02820 1.000 82.38298 208 ILE D CA 1
ATOM 4336 C C . ILE D 1 77 ? 16.88041 -23.90852 -23.61824 1.000 86.90355 208 ILE D C 1
ATOM 4337 O O . ILE D 1 77 ? 15.75374 -23.92788 -24.12659 1.000 92.41162 208 ILE D O 1
ATOM 4342 N N . PHE D 1 78 ? 17.22073 -22.98921 -22.71315 1.000 89.51054 209 PHE D N 1
ATOM 4343 C CA . PHE D 1 78 ? 16.29981 -21.89959 -22.40147 1.000 97.46774 209 PHE D CA 1
ATOM 4344 C C . PHE D 1 78 ? 16.31312 -20.84117 -23.49966 1.000 96.72621 209 PHE D C 1
ATOM 4345 O O . PHE D 1 78 ? 15.25977 -20.47825 -24.03454 1.000 100.16822 209 PHE D O 1
ATOM 4353 N N . ASN D 1 79 ? 17.49592 -20.33760 -23.84536 1.000 97.18135 210 ASN D N 1
ATOM 4354 C CA . ASN D 1 79 ? 17.64393 -19.37509 -24.93346 1.000 101.40103 210 ASN D CA 1
ATOM 4355 C C . ASN D 1 79 ? 18.15881 -20.06938 -26.19109 1.000 99.96821 210 ASN D C 1
ATOM 4356 O O . ASN D 1 79 ? 17.68316 -19.80919 -27.29630 1.000 112.45543 210 ASN D O 1
ATOM 4361 N N . ASN D 1 88 ? 21.13215 -12.33295 -14.50051 1.000 102.29747 219 ASN D N 1
ATOM 4362 C CA . ASN D 1 88 ? 19.79705 -12.65472 -14.00927 1.000 102.71179 219 ASN D CA 1
ATOM 4363 C C . ASN D 1 88 ? 19.37746 -14.04417 -14.45645 1.000 98.72208 219 ASN D C 1
ATOM 4364 O O . ASN D 1 88 ? 18.94421 -14.86729 -13.64909 1.000 97.19183 219 ASN D O 1
ATOM 4369 N N . GLN D 1 89 ? 19.51138 -14.29484 -15.75671 1.000 98.28058 220 GLN D N 1
ATOM 4370 C CA . GLN D 1 89 ? 19.09700 -15.55255 -16.36329 1.000 97.70791 220 GLN D CA 1
ATOM 4371 C C . GLN D 1 89 ? 20.25377 -16.51494 -16.59367 1.000 93.17697 220 GLN D C 1
ATOM 4372 O O . GLN D 1 89 ? 20.13681 -17.70062 -16.27258 1.000 95.06040 220 GLN D O 1
ATOM 4378 N N . SER D 1 90 ? 21.37505 -16.02678 -17.11862 1.000 86.54697 221 SER D N 1
ATOM 4379 C CA . SER D 1 90 ? 22.41417 -16.90391 -17.64535 1.000 80.93744 221 SER D CA 1
ATOM 4380 C C . SER D 1 90 ? 23.11147 -17.68958 -16.53922 1.000 76.66138 221 SER D C 1
ATOM 4381 O O . SER D 1 90 ? 23.59078 -17.11388 -15.55711 1.000 73.20959 221 SER D O 1
ATOM 4384 N N . LEU D 1 91 ? 23.17553 -19.01503 -16.71191 1.000 72.65335 222 LEU D N 1
ATOM 4385 C CA . LEU D 1 91 ? 23.94354 -19.85926 -15.80088 1.000 68.63461 222 LEU D CA 1
ATOM 4386 C C . LEU D 1 91 ? 25.43915 -19.74705 -16.06510 1.000 63.79944 222 LEU D C 1
ATOM 4387 O O . LEU D 1 91 ? 26.24221 -19.78785 -15.12609 1.000 64.09494 222 LEU D O 1
ATOM 4392 N N . LEU D 1 92 ? 25.83051 -19.62045 -17.33566 1.000 63.33220 223 LEU D N 1
ATOM 4393 C CA . LEU D 1 92 ? 27.24377 -19.45914 -17.65860 1.000 64.30044 223 LEU D CA 1
ATOM 4394 C C . LEU D 1 92 ? 27.79728 -18.17659 -17.05542 1.000 69.12808 223 LEU D C 1
ATOM 4395 O O . LEU D 1 92 ? 28.93062 -18.15276 -16.56171 1.000 65.89351 223 LEU D O 1
ATOM 4400 N N . VAL D 1 93 ? 27.00622 -17.10086 -17.07762 1.000 67.61506 224 VAL D N 1
ATOM 4401 C CA . VAL D 1 93 ? 27.44643 -15.83659 -16.49607 1.000 69.89010 224 VAL D CA 1
ATOM 4402 C C . VAL D 1 93 ? 27.55939 -15.95636 -14.98122 1.000 71.47228 224 VAL D C 1
ATOM 4403 O O . VAL D 1 93 ? 28.56361 -15.55415 -14.38408 1.000 74.16644 224 VAL D O 1
ATOM 4407 N N . GLU D 1 94 ? 26.53110 -16.51158 -14.33764 1.000 70.47426 225 GLU D N 1
ATOM 4408 C CA . GLU D 1 94 ? 26.55331 -16.65444 -12.88399 1.000 73.61359 225 GLU D CA 1
ATOM 4409 C C . GLU D 1 94 ? 27.74666 -17.48789 -12.42507 1.000 75.74124 225 GLU D C 1
ATOM 4410 O O . GLU D 1 94 ? 28.46688 -17.10204 -11.49699 1.000 75.24300 225 GLU D O 1
ATOM 4416 N N . PHE D 1 95 ? 27.98094 -18.63035 -13.07436 1.000 66.79045 226 PHE D N 1
ATOM 4417 C CA . PHE D 1 95 ? 29.01889 -19.55373 -12.62847 1.000 65.77725 226 PHE D CA 1
ATOM 4418 C C . PHE D 1 95 ? 30.38085 -19.30380 -13.26813 1.000 68.84331 226 PHE D C 1
ATOM 4419 O O . PHE D 1 95 ? 31.40715 -19.52587 -12.61342 1.000 72.52871 226 PHE D O 1
ATOM 4427 N N . HIS D 1 96 ? 30.43196 -18.84616 -14.52224 1.000 67.89019 227 HIS D N 1
ATOM 4428 C CA . HIS D 1 96 ? 31.70895 -18.69454 -15.20848 1.000 71.09708 227 HIS D CA 1
ATOM 4429 C C . HIS D 1 96 ? 31.95065 -17.30598 -15.78620 1.000 72.53319 227 HIS D C 1
ATOM 4430 O O . HIS D 1 96 ? 32.98971 -17.09535 -16.42264 1.000 76.02578 227 HIS D O 1
ATOM 4437 N N . ARG D 1 97 ? 31.03524 -16.35756 -15.58118 1.000 74.04051 228 ARG D N 1
ATOM 4438 C CA . ARG D 1 97 ? 31.22238 -14.96577 -15.99780 1.000 75.35744 228 ARG D CA 1
ATOM 4439 C C . ARG D 1 97 ? 31.49447 -14.85074 -17.49605 1.000 74.14706 228 ARG D C 1
ATOM 4440 O O . ARG D 1 97 ? 32.21016 -13.95479 -17.94583 1.000 77.62400 228 ARG D O 1
ATOM 4448 N N . ASP D 1 98 ? 30.92883 -15.76352 -18.27720 1.000 75.37898 229 ASP D N 1
ATOM 4449 C CA . ASP D 1 98 ? 31.02023 -15.73631 -19.72770 1.000 71.60025 229 ASP D CA 1
ATOM 4450 C C . ASP D 1 98 ? 29.60946 -15.69988 -20.29298 1.000 69.76582 229 ASP D C 1
ATOM 4451 O O . ASP D 1 98 ? 28.71911 -16.39247 -19.79458 1.000 66.10025 229 ASP D O 1
ATOM 4456 N N . ALA D 1 99 ? 29.39889 -14.87405 -21.31926 1.000 71.85084 230 ALA D N 1
ATOM 4457 C CA . ALA D 1 99 ? 28.05542 -14.72399 -21.86808 1.000 72.05617 230 ALA D CA 1
ATOM 4458 C C . ALA D 1 99 ? 27.69490 -15.87998 -22.79292 1.000 70.30161 230 ALA D C 1
ATOM 4459 O O . ALA D 1 99 ? 26.62934 -16.48792 -22.64711 1.000 71.59172 230 ALA D O 1
ATOM 4461 N N . TRP D 1 100 ? 28.56334 -16.19476 -23.75165 1.000 68.22599 231 TRP D N 1
ATOM 4462 C CA . TRP D 1 100 ? 28.32422 -17.27272 -24.70169 1.000 73.58901 231 TRP D CA 1
ATOM 4463 C C . TRP D 1 100 ? 29.46821 -18.27535 -24.63822 1.000 66.59534 231 TRP D C 1
ATOM 4464 O O . TRP D 1 100 ? 30.64067 -17.89204 -24.70991 1.000 64.79434 231 TRP D O 1
ATOM 4475 N N . GLY D 1 101 ? 29.12569 -19.55644 -24.51085 1.000 66.94279 232 GLY D N 1
ATOM 4476 C CA . GLY D 1 101 ? 30.13263 -20.58932 -24.36863 1.000 59.15781 232 GLY D CA 1
ATOM 4477 C C . GLY D 1 101 ? 30.14714 -21.60939 -25.48995 1.000 62.95610 232 GLY D C 1
ATOM 4478 O O . GLY D 1 101 ? 30.91761 -22.57346 -25.44759 1.000 60.78972 232 GLY D O 1
ATOM 4479 N N . GLY D 1 102 ? 29.30522 -21.40486 -26.50297 1.000 61.44219 233 GLY D N 1
ATOM 4480 C CA . GLY D 1 102 ? 29.19974 -22.33411 -27.61466 1.000 65.21279 233 GLY D CA 1
ATOM 4481 C C . GLY D 1 102 ? 30.47563 -22.51736 -28.40975 1.000 68.66144 233 GLY D C 1
ATOM 4482 O O . GLY D 1 102 ? 30.59361 -23.50912 -29.13822 1.000 65.91535 233 GLY D O 1
ATOM 4483 N N . GLU D 1 103 ? 31.42615 -21.59236 -28.28742 1.000 67.12331 234 GLU D N 1
ATOM 4484 C CA . GLU D 1 103 ? 32.71325 -21.66917 -28.96830 1.000 66.61216 234 GLU D CA 1
ATOM 4485 C C . GLU D 1 103 ? 33.82212 -22.16653 -28.04763 1.000 66.02505 234 GLU D C 1
ATOM 4486 O O . GLU D 1 103 ? 34.61026 -23.03489 -28.43849 1.000 62.76867 234 GLU D O 1
ATOM 4492 N N . ASP D 1 104 ? 33.88987 -21.63776 -26.82064 1.000 69.59374 235 ASP D N 1
ATOM 4493 C CA . ASP D 1 104 ? 34.93927 -22.04586 -25.89250 1.000 65.42158 235 ASP D CA 1
ATOM 4494 C C . ASP D 1 104 ? 34.79491 -23.50726 -25.48718 1.000 62.75800 235 ASP D C 1
ATOM 4495 O O . ASP D 1 104 ? 35.79931 -24.16464 -25.19274 1.000 64.02212 235 ASP D O 1
ATOM 4500 N N . CYS D 1 105 ? 33.56490 -24.03287 -25.47379 1.000 63.11169 236 CYS D N 1
ATOM 4501 C CA . CYS D 1 105 ? 33.35833 -25.43886 -25.13473 1.000 57.54727 236 CYS D CA 1
ATOM 4502 C C . CYS D 1 105 ? 34.11238 -26.36627 -26.07799 1.000 60.09938 236 CYS D C 1
ATOM 4503 O O . CYS D 1 105 ? 34.59969 -27.42075 -25.65272 1.000 57.77415 236 CYS D O 1
ATOM 4506 N N . PHE D 1 106 ? 34.21767 -25.99962 -27.35523 1.000 56.85114 237 PHE D N 1
ATOM 4507 C CA . PHE D 1 106 ? 34.88764 -26.85171 -28.32807 1.000 59.84428 237 PHE D CA 1
ATOM 4508 C C . PHE D 1 106 ? 36.38192 -26.59013 -28.42082 1.000 65.63144 237 PHE D C 1
ATOM 4509 O O . PHE D 1 106 ? 37.10501 -27.41557 -28.99151 1.000 64.86556 237 PHE D O 1
ATOM 4517 N N . GLU D 1 107 ? 36.86141 -25.46704 -27.88005 1.000 63.42854 238 GLU D N 1
ATOM 4518 C CA . GLU D 1 107 ? 38.29941 -25.29775 -27.71254 1.000 63.64295 238 GLU D CA 1
ATOM 4519 C C . GLU D 1 107 ? 38.80701 -26.14330 -26.55001 1.000 62.39579 238 GLU D C 1
ATOM 4520 O O . GLU D 1 107 ? 39.91393 -26.69132 -26.60744 1.000 63.94290 238 GLU D O 1
ATOM 4526 N N . HIS D 1 108 ? 38.00659 -26.26236 -25.48741 1.000 59.50687 239 HIS D N 1
ATOM 4527 C CA . HIS D 1 108 ? 38.35309 -27.16361 -24.39413 1.000 62.80877 239 HIS D CA 1
ATOM 4528 C C . HIS D 1 108 ? 38.35314 -28.61570 -24.86082 1.000 64.91762 239 HIS D C 1
ATOM 4529 O O . HIS D 1 108 ? 39.23777 -29.39583 -24.48961 1.000 62.52708 239 HIS D O 1
ATOM 4536 N N . LEU D 1 109 ? 37.36743 -28.99331 -25.68219 1.000 61.78227 240 LEU D N 1
ATOM 4537 C CA . LEU D 1 109 ? 37.30058 -30.35957 -26.19342 1.000 59.64166 240 LEU D CA 1
ATOM 4538 C C . LEU D 1 109 ? 38.49822 -30.68369 -27.07764 1.000 65.28368 240 LEU D C 1
ATOM 4539 O O . LEU D 1 109 ? 39.05851 -31.78350 -26.99491 1.000 69.27419 240 LEU D O 1
ATOM 4544 N N . ARG D 1 110 ? 38.90031 -29.74192 -27.93658 1.000 62.66390 241 ARG D N 1
ATOM 4545 C CA . ARG D 1 110 ? 40.02924 -29.98651 -28.83009 1.000 67.17201 241 ARG D CA 1
ATOM 4546 C C . ARG D 1 110 ? 41.30049 -30.29606 -28.04691 1.000 71.10378 241 ARG D C 1
ATOM 4547 O O . ARG D 1 110 ? 42.10279 -31.14191 -28.46039 1.000 71.82817 241 ARG D O 1
ATOM 4555 N N . VAL D 1 111 ? 41.49845 -29.62576 -26.90925 1.000 72.53352 242 VAL D N 1
ATOM 4556 C CA . VAL D 1 111 ? 42.67470 -29.89112 -26.08534 1.000 69.60258 242 VAL D CA 1
ATOM 4557 C C . VAL D 1 111 ? 42.58353 -31.27422 -25.45186 1.000 73.44717 242 VAL D C 1
ATOM 4558 O O . VAL D 1 111 ? 43.56809 -32.02212 -25.41512 1.000 77.88291 242 VAL D O 1
ATOM 4562 N N . TYR D 1 112 ? 41.40189 -31.63915 -24.95047 1.000 70.84648 243 TYR D N 1
ATOM 4563 C CA . TYR D 1 112 ? 41.22755 -32.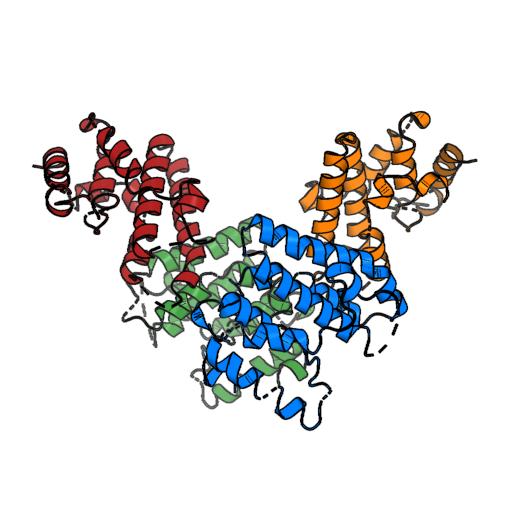95213 -24.33821 1.000 73.30511 243 TYR D CA 1
ATOM 4564 C C . TYR D 1 112 ? 41.43934 -34.07354 -25.34889 1.000 77.40758 243 TYR D C 1
ATOM 4565 O O . TYR D 1 112 ? 42.02943 -35.11039 -25.02157 1.000 80.97377 243 TYR D O 1
ATOM 4582 N N . ASN D 1 114 ? 43.39634 -34.21071 -27.78830 1.000 80.01595 245 ASN D N 1
ATOM 4583 C CA . ASN D 1 114 ? 44.79115 -34.40067 -28.17338 1.000 85.79474 245 ASN D CA 1
ATOM 4584 C C . ASN D 1 114 ? 45.46527 -35.47082 -27.32416 1.000 88.98088 245 ASN D C 1
ATOM 4585 O O . ASN D 1 114 ? 46.38079 -36.15299 -27.79931 1.000 92.02937 245 ASN D O 1
ATOM 4590 N N . SER D 1 115 ? 45.02982 -35.63158 -26.07235 1.000 89.35090 246 SER D N 1
ATOM 4591 C CA . SER D 1 115 ? 45.50797 -36.68322 -25.17829 1.000 90.79820 246 SER D CA 1
ATOM 4592 C C . SER D 1 115 ? 44.30917 -37.56223 -24.82737 1.000 92.14132 246 SER D C 1
ATOM 4593 O O . SER D 1 115 ? 43.66287 -37.36127 -23.79030 1.000 92.14577 246 SER D O 1
ATOM 4596 N N . PRO D 1 116 ? 43.98031 -38.54071 -25.67830 1.000 95.06888 247 PRO D N 1
ATOM 4597 C CA . PRO D 1 116 ? 42.75698 -39.32327 -25.42274 1.000 95.04917 247 PRO D CA 1
ATOM 4598 C C . PRO D 1 116 ? 42.86181 -40.23265 -24.21057 1.000 94.91033 247 PRO D C 1
ATOM 4599 O O . PRO D 1 116 ? 41.91164 -40.30288 -23.42032 1.000 91.96859 247 PRO D O 1
ATOM 4603 N N . LYS D 1 117 ? 43.98466 -40.94049 -24.04240 1.000 95.42168 248 LYS D N 1
ATOM 4604 C CA . LYS D 1 117 ? 44.10822 -41.86878 -22.92147 1.000 103.13764 248 LYS D CA 1
ATOM 4605 C C . LYS D 1 117 ? 44.03931 -41.14666 -21.58191 1.000 99.06837 248 LYS D C 1
ATOM 4606 O O . LYS D 1 117 ? 43.49263 -41.68723 -20.61275 1.000 96.20609 248 LYS D O 1
ATOM 4612 N N . GLN D 1 118 ? 44.57883 -39.92747 -21.50942 1.000 98.50117 249 GLN D N 1
ATOM 4613 C CA . GLN D 1 118 ? 44.62427 -39.19525 -20.24969 1.000 96.49843 249 GLN D CA 1
ATOM 4614 C C . GLN D 1 118 ? 43.26139 -38.64763 -19.84763 1.000 88.87832 249 GLN D C 1
ATOM 4615 O O . GLN D 1 118 ? 42.98435 -38.51460 -18.65111 1.000 91.12978 249 GLN D O 1
ATOM 4621 N N . TYR D 1 119 ? 42.39926 -38.33278 -20.80947 1.000 86.53584 250 TYR D N 1
ATOM 4622 C CA . TYR D 1 119 ? 41.13188 -37.67241 -20.52260 1.000 82.94974 250 TYR D CA 1
ATOM 4623 C C . TYR D 1 119 ? 39.94063 -38.53126 -20.92926 1.000 81.16587 250 TYR D C 1
ATOM 4624 O O . TYR D 1 119 ? 38.95468 -38.03244 -21.47490 1.000 75.71449 250 TYR D O 1
ATOM 4633 N N . ARG D 1 120 ? 40.01343 -39.83410 -20.64147 1.000 77.10593 251 ARG D N 1
ATOM 4634 C CA . ARG D 1 120 ? 38.92284 -40.74328 -20.98461 1.000 78.37798 251 ARG D CA 1
ATOM 4635 C C . ARG D 1 120 ? 37.61211 -40.31699 -20.32978 1.000 76.19192 251 ARG D C 1
ATOM 4636 O O . ARG D 1 120 ? 36.58467 -40.17812 -21.00437 1.000 72.58167 251 ARG D O 1
ATOM 4644 N N . GLU D 1 121 ? 37.62925 -40.10321 -19.01020 1.000 74.99887 252 GLU D N 1
ATOM 4645 C CA . GLU D 1 121 ? 36.39731 -39.77858 -18.29408 1.000 75.16258 252 GLU D CA 1
ATOM 4646 C C . GLU D 1 121 ? 35.82102 -38.44372 -18.75292 1.000 72.35675 252 GLU D C 1
ATOM 4647 O O . GLU D 1 121 ? 34.60021 -38.30555 -18.90028 1.000 64.76704 252 GLU D O 1
ATOM 4653 N N . VAL D 1 122 ? 36.68379 -37.45007 -18.98826 1.000 74.51137 253 VAL D N 1
ATOM 4654 C CA . VAL D 1 122 ? 36.21629 -36.15100 -19.47188 1.000 68.16436 253 VAL D CA 1
ATOM 4655 C C . VAL D 1 122 ? 35.57648 -36.29041 -20.84716 1.000 65.17966 253 VAL D C 1
ATOM 4656 O O . VAL D 1 122 ? 34.51982 -35.70701 -21.12128 1.000 60.43802 253 VAL D O 1
ATOM 4660 N N . LEU D 1 123 ? 36.20787 -37.06356 -21.73485 1.000 66.18464 254 LEU D N 1
ATOM 4661 C CA . LEU D 1 123 ? 35.69371 -37.21664 -23.09274 1.000 70.80246 254 LEU D CA 1
ATOM 4662 C C . LEU D 1 123 ? 34.41060 -38.04384 -23.13246 1.000 68.13538 254 LEU D C 1
ATOM 4663 O O . LEU D 1 123 ? 33.59780 -37.87299 -24.04830 1.000 61.46390 254 LEU D O 1
ATOM 4668 N N . GLU D 1 124 ? 34.20453 -38.94238 -22.16325 1.000 66.34095 255 GLU D N 1
ATOM 4669 C CA . GLU D 1 124 ? 32.90825 -39.61080 -22.06977 1.000 68.05287 255 GLU D CA 1
ATOM 4670 C C . GLU D 1 124 ? 31.79801 -38.62009 -21.72690 1.000 64.50482 255 GLU D C 1
ATOM 4671 O O . GLU D 1 124 ? 30.64992 -38.80541 -22.14664 1.000 58.76480 255 GLU D O 1
ATOM 4677 N N . PHE D 1 125 ? 32.12491 -37.55172 -20.99556 1.000 64.04884 256 PHE D N 1
ATOM 4678 C CA . PHE D 1 125 ? 31.11738 -36.56378 -20.61900 1.000 61.27484 256 PHE D CA 1
ATOM 4679 C C . PHE D 1 125 ? 30.72194 -35.69846 -21.81160 1.000 60.26115 256 PHE D C 1
ATOM 4680 O O . PHE D 1 125 ? 29.53120 -35.47194 -22.05876 1.000 57.58949 256 PHE D O 1
ATOM 4688 N N . TYR D 1 126 ? 31.71120 -35.19715 -22.55887 1.000 59.67185 257 TYR D N 1
ATOM 4689 C CA . TYR D 1 126 ? 31.41906 -34.46674 -23.78946 1.000 56.26341 257 TYR D CA 1
ATOM 4690 C C . TYR D 1 126 ? 30.59830 -35.31339 -24.75747 1.000 55.39498 257 TYR D C 1
ATOM 4691 O O . TYR D 1 126 ? 29.68195 -34.80702 -25.41678 1.000 53.88376 257 TYR D O 1
ATOM 4700 N N . ASP D 1 127 ? 30.91019 -36.60766 -24.85131 1.000 62.36144 258 ASP D N 1
ATOM 4701 C CA . ASP D 1 127 ? 30.18665 -37.48925 -25.76291 1.000 56.59442 258 ASP D CA 1
ATOM 4702 C C . ASP D 1 127 ? 28.71828 -37.60596 -25.37122 1.000 53.95066 258 ASP D C 1
ATOM 4703 O O . ASP D 1 127 ? 27.83299 -37.57179 -26.23343 1.000 54.85369 258 ASP D O 1
ATOM 4708 N N . LEU D 1 128 ? 28.44241 -37.74405 -24.07174 1.000 53.45816 259 LEU D N 1
ATOM 4709 C CA . LEU D 1 128 ? 27.06243 -37.78892 -23.59722 1.000 54.39708 259 LEU D CA 1
ATOM 4710 C C . LEU D 1 128 ? 26.34132 -36.46505 -23.83913 1.000 56.46712 259 LEU D C 1
ATOM 4711 O O . LEU D 1 128 ? 25.17228 -36.45586 -24.24501 1.000 55.68588 259 LEU D O 1
ATOM 4716 N N . ILE D 1 129 ? 27.01577 -35.33765 -23.59656 1.000 51.46354 260 ILE D N 1
ATOM 4717 C CA . ILE D 1 129 ? 26.34922 -34.04277 -23.71958 1.000 50.95493 260 ILE D CA 1
ATOM 4718 C C . ILE D 1 129 ? 25.98806 -33.76042 -25.17437 1.000 51.62020 260 ILE D C 1
ATOM 4719 O O . ILE D 1 129 ? 24.88175 -33.29613 -25.47259 1.000 52.75337 260 ILE D O 1
ATOM 4732 N N . CYS D 1 131 ? 25.49833 -36.06226 -27.32045 1.000 55.39016 262 CYS D N 1
ATOM 4733 C CA . CYS D 1 131 ? 24.43770 -37.02270 -27.60894 1.000 60.40068 262 CYS D CA 1
ATOM 4734 C C . CYS D 1 131 ? 23.07507 -36.47389 -27.21845 1.000 59.20404 262 CYS D C 1
ATOM 4735 O O . CYS D 1 131 ? 22.06980 -36.78817 -27.86490 1.000 59.22824 262 CYS D O 1
ATOM 4738 N N . LEU D 1 132 ? 23.02113 -35.66367 -26.16359 1.000 58.75987 263 LEU D N 1
ATOM 4739 C CA . LEU D 1 132 ? 21.78566 -35.02570 -25.72812 1.000 66.79659 263 LEU D CA 1
ATOM 4740 C C . LEU D 1 132 ? 21.38239 -33.84294 -26.59887 1.000 62.11771 263 LEU D C 1
ATOM 4741 O O . LEU D 1 132 ? 20.35189 -33.22201 -26.32207 1.000 71.74906 263 LEU D O 1
ATOM 4746 N N . GLY D 1 133 ? 22.16097 -33.50861 -27.62831 1.000 58.41483 264 GLY D N 1
ATOM 4747 C CA . GLY D 1 133 ? 21.76891 -32.50199 -28.59799 1.000 60.03462 264 GLY D CA 1
ATOM 4748 C C . GLY D 1 133 ? 22.52293 -31.18816 -28.53764 1.000 62.38808 264 GLY D C 1
ATOM 4749 O O . GLY D 1 133 ? 22.17032 -30.26551 -29.28209 1.000 68.50894 264 GLY D O 1
ATOM 4750 N N . PHE D 1 134 ? 23.53847 -31.06162 -27.68684 1.000 60.36067 265 PHE D N 1
ATOM 4751 C CA . PHE D 1 134 ? 24.30360 -29.82225 -27.61472 1.000 63.49311 265 PHE D CA 1
ATOM 4752 C C . PHE D 1 134 ? 25.06120 -29.59004 -28.91893 1.000 65.05488 265 PHE D C 1
ATOM 4753 O O . PHE D 1 134 ? 25.68427 -30.50964 -29.46044 1.000 64.80799 265 PHE D O 1
ATOM 4761 N N . ASP D 1 135 ? 24.99904 -28.35672 -29.42579 1.000 57.42919 266 ASP D N 1
ATOM 4762 C CA . ASP D 1 135 ? 25.60343 -28.01361 -30.70933 1.000 63.71134 266 ASP D CA 1
ATOM 4763 C C . ASP D 1 135 ? 26.40680 -26.71568 -30.64051 1.000 61.24062 266 ASP D C 1
ATOM 4764 O O . ASP D 1 135 ? 27.35416 -26.53010 -31.41073 1.000 59.62577 266 ASP D O 1
ATOM 4769 N N . GLY D 1 136 ? 26.03217 -25.81332 -29.74007 1.000 58.48029 267 GLY D N 1
ATOM 4770 C CA . GLY D 1 136 ? 26.83243 -24.62012 -29.49752 1.000 63.50361 267 GLY D CA 1
ATOM 4771 C C . GLY D 1 136 ? 27.03541 -23.78543 -30.74963 1.000 63.90842 267 GLY D C 1
ATOM 4772 O O . GLY D 1 136 ? 26.07458 -23.35507 -31.40040 1.000 64.42510 267 GLY D O 1
ATOM 4773 N N . LYS D 1 137 ? 28.30754 -23.56180 -31.10371 1.000 61.19997 268 LYS D N 1
ATOM 4774 C CA . LYS D 1 137 ? 28.65137 -22.70924 -32.24026 1.000 64.89047 268 LYS D CA 1
ATOM 4775 C C . LYS D 1 137 ? 28.17420 -23.27252 -33.57321 1.000 66.30818 268 LYS D C 1
ATOM 4776 O O . LYS D 1 137 ? 28.01821 -22.50781 -34.53237 1.000 62.85114 268 LYS D O 1
ATOM 4782 N N . TYR D 1 138 ? 27.94579 -24.58456 -33.66525 1.000 58.32343 269 TYR D N 1
ATOM 4783 C CA . TYR D 1 138 ? 27.53584 -25.16436 -34.93906 1.000 61.12556 269 TYR D CA 1
ATOM 4784 C C . TYR D 1 138 ? 26.09996 -24.82348 -35.30984 1.000 61.43758 269 TYR D C 1
ATOM 4785 O O . TYR D 1 138 ? 25.68872 -25.10667 -36.44012 1.000 62.91313 269 TYR D O 1
ATOM 4794 N N . GLN D 1 139 ? 25.33677 -24.20992 -34.40267 1.000 63.44464 270 GLN D N 1
ATOM 4795 C CA . GLN D 1 139 ? 24.05638 -23.63352 -34.79104 1.000 67.39316 270 GLN D CA 1
ATOM 4796 C C . GLN D 1 139 ? 24.20957 -22.53171 -35.83080 1.000 68.36563 270 GLN D C 1
ATOM 4797 O O . GLN D 1 139 ? 23.23788 -22.21553 -36.52538 1.000 75.87736 270 GLN D O 1
ATOM 4811 N N . ILE D 1 141 ? 27.29294 -21.99947 -37.92702 1.000 67.04842 272 ILE D N 1
ATOM 4812 C CA . ILE D 1 141 ? 28.27984 -22.27442 -38.96540 1.000 69.10372 272 ILE D CA 1
ATOM 4813 C C . ILE D 1 141 ? 27.58771 -23.00553 -40.10423 1.000 71.82601 272 ILE D C 1
ATOM 4814 O O . ILE D 1 141 ? 26.78686 -23.91650 -39.86943 1.000 74.28896 272 ILE D O 1
ATOM 4819 N N . GLU D 1 142 ? 27.88404 -22.60982 -41.34068 1.000 72.31665 273 GLU D N 1
ATOM 4820 C CA . GLU D 1 142 ? 27.30002 -23.29635 -42.48582 1.000 73.69357 273 GLU D CA 1
ATOM 4821 C C . GLU D 1 142 ? 27.68605 -24.77151 -42.47108 1.000 68.96818 273 GLU D C 1
ATOM 4822 O O . GLU D 1 142 ? 28.81868 -25.12982 -42.13680 1.000 69.96226 273 GLU D O 1
ATOM 4828 N N . HIS D 1 143 ? 26.72087 -25.62765 -42.82070 1.000 68.62321 274 HIS D N 1
ATOM 4829 C CA . HIS D 1 143 ? 26.86457 -27.08292 -42.71954 1.000 68.10144 274 HIS D CA 1
ATOM 4830 C C . HIS D 1 143 ? 27.18926 -27.50858 -41.28955 1.000 65.15703 274 HIS D C 1
ATOM 4831 O O . HIS D 1 143 ? 27.97345 -28.43374 -41.06165 1.000 63.58549 274 HIS D O 1
ATOM 4838 N N . GLY D 1 144 ? 26.56595 -26.83430 -40.31905 1.000 64.45242 275 GLY D N 1
ATOM 4839 C CA . GLY D 1 144 ? 26.88526 -27.09374 -38.92211 1.000 64.00970 275 GLY D CA 1
ATOM 4840 C C . GLY D 1 144 ? 26.63568 -28.53285 -38.51472 1.000 66.72529 275 GLY D C 1
ATOM 4841 O O . GLY D 1 144 ? 27.45959 -29.15197 -37.83420 1.000 61.68517 275 GLY D O 1
ATOM 4842 N N . ALA D 1 145 ? 25.49231 -29.08649 -38.92675 1.000 62.87900 276 ALA D N 1
ATOM 4843 C CA . ALA D 1 145 ? 25.16290 -30.45836 -38.55445 1.000 64.26698 276 ALA D CA 1
ATOM 4844 C C . ALA D 1 145 ? 26.17685 -31.44259 -39.12599 1.000 65.41952 276 ALA D C 1
ATOM 4845 O O . ALA D 1 145 ? 26.60106 -32.37839 -38.43839 1.000 67.15073 276 ALA D O 1
ATOM 4847 N N . VAL D 1 146 ? 26.58801 -31.23578 -40.37822 1.000 66.01548 277 VAL D N 1
ATOM 4848 C CA . VAL D 1 146 ? 27.59077 -32.10096 -40.99545 1.000 63.92872 277 VAL D CA 1
ATOM 4849 C C . VAL D 1 146 ? 28.91301 -32.00892 -40.24310 1.000 64.10020 277 VAL D C 1
ATOM 4850 O O . VAL D 1 146 ? 29.55155 -33.02630 -39.94821 1.000 69.55955 277 VAL D O 1
ATOM 4854 N N . LEU D 1 147 ? 29.34565 -30.78524 -39.92537 1.000 66.38156 278 LEU D N 1
ATOM 4855 C CA . LEU D 1 147 ? 30.59241 -30.60874 -39.18539 1.000 62.29280 278 LEU D CA 1
ATOM 4856 C C . LEU D 1 147 ? 30.48873 -31.19249 -37.78247 1.000 63.05109 278 LEU D C 1
ATOM 4857 O O . LEU D 1 147 ? 31.42699 -31.83682 -37.29771 1.000 63.80134 278 LEU D O 1
ATOM 4862 N N . LEU D 1 148 ? 29.34739 -30.98894 -37.11959 1.000 67.35886 279 LEU D N 1
ATOM 4863 C CA . LEU D 1 148 ? 29.17365 -31.48759 -35.75824 1.000 64.96558 279 LEU D CA 1
ATOM 4864 C C . LEU D 1 148 ? 29.08531 -33.00925 -35.71319 1.000 68.56734 279 LEU D C 1
ATOM 4865 O O . LEU D 1 148 ? 29.47729 -33.62052 -34.71128 1.000 67.96620 279 LEU D O 1
ATOM 4878 N N . ASP D 1 150 ? 30.66448 -35.19271 -37.91051 1.000 67.58891 281 ASP D N 1
ATOM 4879 C CA . ASP D 1 150 ? 32.02726 -35.67359 -38.11586 1.000 69.53457 281 ASP D CA 1
ATOM 4880 C C . ASP D 1 150 ? 32.86319 -35.53133 -36.84975 1.000 74.71173 281 ASP D C 1
ATOM 4881 O O . ASP D 1 150 ? 33.68104 -36.40466 -36.53698 1.000 77.16767 281 ASP D O 1
ATOM 4886 N N . LEU D 1 151 ? 32.67265 -34.43644 -36.10840 1.000 73.79957 282 LEU D N 1
ATOM 4887 C CA . LEU D 1 151 ? 33.33812 -34.29496 -34.81718 1.000 74.32882 282 LEU D CA 1
ATOM 4888 C C . LEU D 1 151 ? 32.90423 -35.39139 -33.85421 1.000 70.74647 282 LEU D C 1
ATOM 4889 O O . LEU D 1 151 ? 33.73398 -35.96453 -33.13852 1.000 71.90360 282 LEU D O 1
ATOM 4894 N N . ARG D 1 152 ? 31.60411 -35.69445 -33.81843 1.000 70.53657 283 ARG D N 1
ATOM 4895 C CA . ARG D 1 152 ? 31.11788 -36.74556 -32.93216 1.000 72.30814 283 ARG D CA 1
ATOM 4896 C C . ARG D 1 152 ? 31.62945 -38.11707 -33.35181 1.000 76.32281 283 ARG D C 1
ATOM 4897 O O . ARG D 1 152 ? 31.87275 -38.97293 -32.49454 1.000 75.48900 283 ARG D O 1
ATOM 4905 N N . SER D 1 153 ? 31.80539 -38.33979 -34.65597 1.000 74.79020 284 SER D N 1
ATOM 4906 C CA . SER D 1 153 ? 32.29939 -39.62784 -35.12889 1.000 79.28317 284 SER D CA 1
ATOM 4907 C C . SER D 1 153 ? 33.76776 -39.82534 -34.76858 1.000 83.74587 284 SER D C 1
ATOM 4908 O O . SER D 1 153 ? 34.18507 -40.94032 -34.43109 1.000 84.67032 284 SER D O 1
ATOM 4911 N N . ARG D 1 154 ? 34.56588 -38.75542 -34.83318 1.000 81.11402 285 ARG D N 1
ATOM 4912 C CA . ARG D 1 154 ? 35.98151 -38.86338 -34.49031 1.000 84.00896 285 ARG D CA 1
ATOM 4913 C C . ARG D 1 154 ? 36.17568 -39.10054 -32.99879 1.000 84.83364 285 ARG D C 1
ATOM 4914 O O . ARG D 1 154 ? 37.04545 -39.88322 -32.59817 1.000 90.11285 285 ARG D O 1
ATOM 4922 N N . LEU D 1 155 ? 35.38624 -38.42508 -32.16055 1.000 80.34068 286 LEU D N 1
ATOM 4923 C CA . LEU D 1 155 ? 35.44073 -38.69298 -30.72713 1.000 85.49036 286 LEU D CA 1
ATOM 4924 C C . LEU D 1 155 ? 34.92290 -40.08935 -30.41269 1.000 86.74306 286 LEU D C 1
ATOM 4925 O O . LEU D 1 155 ? 35.43847 -40.76148 -29.51227 1.000 87.72497 286 LEU D O 1
ATOM 4930 N N . HIS D 1 156 ? 33.90231 -40.53912 -31.14741 1.000 90.48363 287 HIS D N 1
ATOM 4931 C CA . HIS D 1 156 ? 33.32813 -41.85634 -30.90024 1.000 92.10659 287 HIS D CA 1
ATOM 4932 C C . HIS D 1 156 ? 34.31359 -42.96226 -31.26096 1.000 96.57824 287 HIS D C 1
ATOM 4933 O O . HIS D 1 156 ? 34.46646 -43.93534 -30.51265 1.000 98.15080 287 HIS D O 1
ATOM 4940 N N . THR D 1 157 ? 34.98762 -42.83151 -32.40630 1.000 95.02095 288 THR D N 1
ATOM 4941 C CA . THR D 1 157 ? 36.03686 -43.77961 -32.76556 1.000 99.42179 288 THR D CA 1
ATOM 4942 C C . THR D 1 157 ? 37.20649 -43.70368 -31.79226 1.000 98.05638 288 THR D C 1
ATOM 4943 O O . THR D 1 157 ? 37.84681 -44.72051 -31.50467 1.000 102.40460 288 THR D O 1
ATOM 4947 N N . GLN D 1 158 ? 37.48938 -42.51076 -31.26767 1.000 99.40401 289 GLN D N 1
ATOM 4948 C CA . GLN D 1 158 ? 38.57627 -42.35289 -30.30865 1.000 96.43464 289 GLN D CA 1
ATOM 4949 C C . GLN D 1 158 ? 38.26828 -43.07130 -29.00094 1.000 97.56453 289 GLN D C 1
ATOM 4950 O O . GLN D 1 158 ? 39.17228 -43.61596 -28.35619 1.000 97.83131 289 GLN D O 1
ATOM 4956 N N . LEU D 1 159 ? 37.00097 -43.08471 -28.59213 1.000 96.71529 290 LEU D N 1
ATOM 4957 C CA . LEU D 1 159 ? 36.62374 -43.72971 -27.34203 1.000 97.61125 290 LEU D CA 1
ATOM 4958 C C . LEU D 1 159 ? 36.27419 -45.19916 -27.51695 1.000 99.65813 290 LEU D C 1
ATOM 4959 O O . LEU D 1 159 ? 36.47184 -45.98616 -26.58518 1.000 101.92570 290 LEU D O 1
ATOM 4964 N N . TYR D 1 160 ? 35.76095 -45.58936 -28.68480 1.000 102.01259 291 TYR D N 1
ATOM 4965 C CA . TYR D 1 160 ? 35.27365 -46.95013 -28.87956 1.000 107.23445 291 TYR D CA 1
ATOM 4966 C C . TYR D 1 160 ? 35.76768 -47.53833 -30.19700 1.000 109.51171 291 TYR D C 1
ATOM 4967 O O . TYR D 1 160 ? 36.75946 -48.27439 -30.22062 1.000 112.3434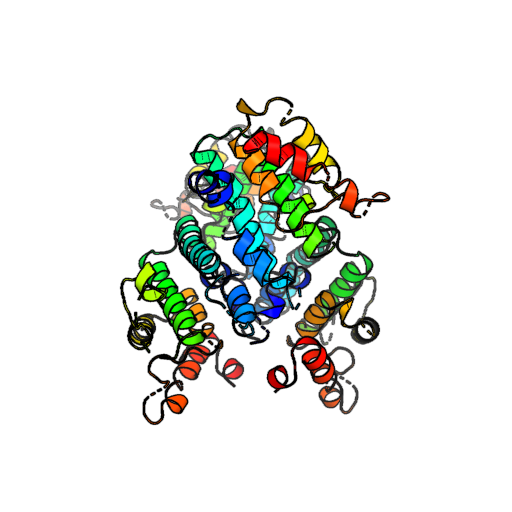3 291 TYR D O 1
ATOM 4976 N N . GLY D 1 161 ? 35.08324 -47.22946 -31.29341 1.000 107.56559 292 GLY D N 1
ATOM 4977 C CA . GLY D 1 161 ? 35.47398 -47.73178 -32.59859 1.000 113.57943 292 GLY D CA 1
ATOM 4978 C C . GLY D 1 161 ? 34.35436 -47.71382 -33.62206 1.000 119.95032 292 GLY D C 1
ATOM 4979 O O . GLY D 1 161 ? 34.51186 -48.20788 -34.73956 1.000 126.92086 292 GLY D O 1
#

Nearest PDB structures (foldseek):
  7thw-assembly2_B  TM=1.002E+00  e=6.941E-18  Yersinia pestis CO92
  7thw-assembly3_C  TM=9.894E-01  e=9.162E-16  Yersinia pestis CO92
  7thw-assembly1_A  TM=9.894E-01  e=3.268E-15  Yersinia pestis CO92
  4v3i-assembly1_A  TM=9.253E-01  e=5.594E-06  Vibrio cholerae
  7thw-assembly3_C  TM=1.002E+00  e=4.929E-20  Yersinia pestis CO92